Protein AF-A0A429X7E0-F1 (afdb_monomer_lite)

Structure (mmCIF, N/CA/C/O backbone):
data_AF-A0A429X7E0-F1
#
_entry.id   AF-A0A429X7E0-F1
#
loop_
_atom_site.group_PDB
_atom_site.id
_atom_site.type_symbol
_atom_site.label_atom_id
_atom_site.label_alt_id
_atom_site.label_comp_id
_atom_site.label_asym_id
_atom_site.label_entity_id
_atom_site.label_seq_id
_atom_site.pdbx_PDB_ins_code
_atom_site.Cartn_x
_atom_site.Cartn_y
_atom_site.Cartn_z
_atom_site.occupancy
_atom_site.B_iso_or_equiv
_atom_site.auth_seq_id
_atom_site.auth_comp_id
_atom_site.auth_asym_id
_atom_site.auth_atom_id
_atom_site.pdbx_PDB_model_num
ATOM 1 N N . MET A 1 1 ? 4.322 -6.919 18.337 1.00 64.06 1 MET A N 1
ATOM 2 C CA . MET A 1 1 ? 3.674 -6.626 19.635 1.00 64.06 1 MET A CA 1
ATOM 3 C C . MET A 1 1 ? 3.667 -5.131 19.902 1.00 64.06 1 MET A C 1
ATOM 5 O O . MET A 1 1 ? 2.584 -4.578 19.984 1.00 64.06 1 MET A O 1
ATOM 9 N N . GLU A 1 2 ? 4.828 -4.465 19.931 1.00 77.38 2 GLU A N 1
ATOM 10 C CA . GLU A 1 2 ? 4.933 -3.004 20.135 1.00 77.38 2 GLU A CA 1
ATOM 11 C C . GLU A 1 2 ? 4.073 -2.187 19.154 1.00 77.38 2 GLU A C 1
ATOM 13 O O . GLU A 1 2 ? 3.269 -1.373 19.586 1.00 77.38 2 GLU A O 1
ATOM 18 N N . ILE A 1 3 ? 4.094 -2.548 17.865 1.00 82.50 3 ILE A N 1
ATOM 19 C CA . ILE A 1 3 ? 3.239 -1.948 16.820 1.00 82.50 3 ILE A CA 1
ATOM 20 C C . ILE A 1 3 ? 1.747 -1.950 17.196 1.00 82.50 3 ILE A C 1
ATOM 22 O O . ILE A 1 3 ? 1.044 -0.977 16.965 1.00 82.50 3 ILE A O 1
ATOM 26 N N . PHE A 1 4 ? 1.234 -3.043 17.765 1.00 88.38 4 PHE A N 1
ATOM 27 C CA . PHE A 1 4 ? -0.197 -3.159 18.078 1.00 88.38 4 PHE A CA 1
ATOM 28 C C . PHE A 1 4 ? -0.576 -2.388 19.327 1.00 88.38 4 PHE A C 1
ATOM 30 O O . PHE A 1 4 ? -1.687 -1.879 19.416 1.00 88.38 4 PHE A O 1
ATOM 37 N N . ARG A 1 5 ? 0.361 -2.276 20.270 1.00 88.94 5 ARG A N 1
ATOM 38 C CA . ARG A 1 5 ? 0.204 -1.407 21.428 1.00 88.94 5 ARG A CA 1
ATOM 39 C C . ARG A 1 5 ? 0.135 0.050 20.992 1.00 88.94 5 ARG A C 1
ATOM 41 O O . ARG A 1 5 ? -0.751 0.749 21.458 1.00 88.94 5 ARG A O 1
ATOM 48 N N . GLU A 1 6 ? 1.004 0.481 20.077 1.00 91.38 6 GLU A N 1
ATOM 49 C CA . GLU A 1 6 ? 1.009 1.859 19.568 1.00 91.38 6 GLU A CA 1
ATOM 50 C C . GLU A 1 6 ? -0.328 2.265 18.937 1.00 91.38 6 GLU A C 1
ATOM 52 O O . GLU A 1 6 ? -0.752 3.415 19.073 1.00 91.38 6 GLU A O 1
ATOM 57 N N . LEU A 1 7 ? -0.991 1.305 18.284 1.00 94.12 7 LEU A N 1
ATOM 58 C CA . LEU A 1 7 ? -2.277 1.489 17.617 1.00 94.12 7 LEU A CA 1
ATOM 59 C C . LEU A 1 7 ? -3.493 1.264 18.521 1.00 94.12 7 LEU A C 1
ATOM 61 O O . LEU A 1 7 ? -4.616 1.539 18.101 1.00 94.12 7 LEU A O 1
ATOM 65 N N . ALA A 1 8 ? -3.312 0.756 19.737 1.00 94.50 8 ALA A N 1
ATOM 66 C CA . ALA A 1 8 ? -4.414 0.495 20.648 1.00 94.50 8 ALA A CA 1
ATOM 67 C C . ALA A 1 8 ? -4.853 1.779 21.362 1.00 94.50 8 ALA A C 1
ATOM 69 O O . ALA A 1 8 ? -4.030 2.595 21.784 1.00 94.50 8 ALA A O 1
ATOM 70 N N . VAL A 1 9 ? -6.164 1.927 21.551 1.00 95.06 9 VAL A N 1
ATOM 71 C CA . VAL A 1 9 ? -6.742 3.015 22.350 1.00 95.06 9 VAL A CA 1
ATOM 72 C C . VAL A 1 9 ? -7.648 2.475 23.447 1.00 95.06 9 VAL A C 1
ATOM 74 O O . VAL A 1 9 ? -8.298 1.441 23.288 1.00 95.06 9 VAL A O 1
ATOM 77 N N . LYS A 1 10 ? -7.701 3.188 24.568 1.00 94.75 10 LYS A N 1
ATOM 78 C CA . LYS A 1 10 ? -8.585 2.916 25.701 1.00 94.75 10 LYS A CA 1
ATOM 79 C C . LYS A 1 10 ? -9.806 3.820 25.618 1.00 94.75 10 LYS A C 1
ATOM 81 O O . LYS A 1 10 ? -9.665 5.030 25.460 1.00 94.75 10 LYS A O 1
ATOM 86 N N . ILE A 1 11 ? -10.997 3.249 25.773 1.00 94.94 11 ILE A N 1
ATOM 87 C CA . ILE A 1 11 ? -12.268 3.967 25.624 1.00 94.94 11 ILE A CA 1
ATOM 88 C C . ILE A 1 11 ? -13.040 3.970 26.941 1.00 94.94 11 ILE A C 1
ATOM 90 O O . ILE A 1 11 ? -13.254 2.929 27.570 1.00 94.94 11 ILE A O 1
ATOM 94 N N . GLN A 1 12 ? -13.486 5.159 27.337 1.00 94.94 12 GLN A N 1
ATOM 95 C CA . GLN A 1 12 ? -14.431 5.398 28.421 1.00 94.94 12 GLN A CA 1
ATOM 96 C C . GLN A 1 12 ? -15.709 5.981 27.810 1.00 94.94 12 GLN A C 1
ATOM 98 O O . GLN A 1 12 ? -15.747 7.152 27.440 1.00 94.94 12 GLN A O 1
ATOM 103 N N . GLY A 1 13 ? -16.729 5.140 27.654 1.00 94.69 13 GLY A N 1
ATOM 104 C CA . GLY A 1 13 ? -18.018 5.518 27.084 1.00 94.69 13 GLY A CA 1
ATOM 105 C C . GLY A 1 13 ? -18.995 6.078 28.119 1.00 94.69 13 GLY A C 1
ATOM 106 O O . GLY A 1 13 ? -18.660 6.327 29.278 1.00 94.69 13 GLY A O 1
ATOM 107 N N . LEU A 1 14 ? -20.253 6.230 27.706 1.00 94.44 14 LEU A N 1
ATOM 108 C CA . LEU A 1 14 ? -21.325 6.725 28.562 1.00 94.44 14 LEU A CA 1
ATOM 109 C C . LEU A 1 14 ? -21.637 5.756 29.716 1.00 94.44 14 LEU A C 1
ATOM 111 O O . LEU A 1 14 ? -21.745 4.532 29.561 1.00 94.44 14 LEU A O 1
ATOM 115 N N . GLY A 1 15 ? -21.845 6.321 30.906 1.00 89.69 15 GLY A N 1
ATOM 116 C CA . GLY A 1 15 ? -22.194 5.573 32.110 1.00 89.69 15 GLY A CA 1
ATOM 117 C C . GLY A 1 15 ? -21.057 4.668 32.592 1.00 89.69 15 GLY A C 1
ATOM 118 O O . GLY A 1 15 ? -20.080 5.137 33.165 1.00 89.69 15 GLY A O 1
ATOM 119 N N . LYS A 1 16 ? -21.219 3.349 32.430 1.00 87.31 16 LYS A N 1
ATOM 120 C CA . LYS A 1 16 ? -20.211 2.336 32.808 1.00 87.31 16 LYS A CA 1
ATOM 121 C C . LYS A 1 16 ? -19.577 1.643 31.598 1.00 87.31 16 LYS A C 1
ATOM 123 O O . LYS A 1 16 ? -18.843 0.676 31.794 1.00 87.31 16 LYS A O 1
ATOM 128 N N . ALA A 1 17 ? -19.900 2.082 30.380 1.00 90.69 17 ALA A N 1
ATOM 129 C CA . ALA A 1 17 ? -19.336 1.511 29.164 1.00 90.69 17 ALA A CA 1
ATOM 130 C C . ALA A 1 17 ? -17.826 1.791 29.111 1.00 90.69 17 ALA A C 1
ATOM 132 O O . ALA A 1 17 ? -17.380 2.915 29.338 1.00 90.69 17 ALA A O 1
ATOM 133 N N . LYS A 1 18 ? -17.039 0.743 28.876 1.00 91.44 18 LYS A N 1
ATOM 134 C CA . LYS A 1 18 ? -15.580 0.797 28.760 1.00 91.44 18 LYS A CA 1
ATOM 135 C C . LYS A 1 18 ? -15.132 -0.264 27.770 1.00 91.44 18 LYS A C 1
ATOM 137 O O . LYS A 1 18 ? -15.770 -1.312 27.658 1.00 91.44 18 LYS A O 1
ATOM 142 N N . GLY A 1 19 ? -14.015 -0.018 27.108 1.00 92.69 19 GLY A N 1
ATOM 143 C CA . GLY A 1 19 ? -13.409 -1.000 26.225 1.00 92.69 19 GLY A CA 1
ATOM 144 C C . GLY A 1 19 ? -12.134 -0.490 25.586 1.00 92.69 19 GLY A C 1
ATOM 145 O O . GLY A 1 19 ? -11.483 0.427 26.090 1.00 92.69 19 GLY A O 1
ATOM 146 N N . SER A 1 20 ? -11.813 -1.102 24.462 1.00 94.81 20 SER A N 1
ATOM 147 C CA . SER A 1 20 ? -10.651 -0.814 23.642 1.00 94.81 20 SER A CA 1
ATOM 148 C C . SER A 1 20 ? -11.078 -0.326 22.260 1.00 94.81 20 SER A C 1
ATOM 150 O O . SER A 1 20 ? -12.244 -0.387 21.874 1.00 94.81 20 SER A O 1
ATOM 152 N N . GLY A 1 21 ? -10.116 0.166 21.503 1.00 96.44 21 GLY A N 1
ATOM 153 C CA . GLY A 1 21 ? -10.244 0.474 20.089 1.00 96.44 21 GLY A CA 1
ATOM 154 C C . GLY A 1 21 ? -8.911 0.252 19.391 1.00 96.44 21 GLY A C 1
ATOM 155 O O . GLY A 1 21 ? -7.892 0.006 20.046 1.00 96.44 21 GLY A O 1
ATOM 156 N N . CYS A 1 22 ? -8.895 0.412 18.075 1.00 96.88 22 CYS A N 1
ATOM 157 C CA . CYS A 1 22 ? -7.663 0.664 17.340 1.00 96.88 22 CYS A CA 1
ATOM 158 C C . CYS A 1 22 ? -7.747 1.969 16.556 1.00 96.88 22 CYS A C 1
ATOM 160 O O . CYS A 1 22 ? -8.790 2.299 15.992 1.00 96.88 22 CYS A O 1
ATOM 162 N N . ILE A 1 23 ? -6.643 2.708 16.529 1.00 95.50 23 ILE A N 1
ATOM 163 C CA . ILE A 1 23 ? -6.493 3.889 15.690 1.00 95.50 23 ILE A CA 1
ATOM 164 C C . ILE A 1 23 ? -6.004 3.482 14.298 1.00 95.50 23 ILE A C 1
ATOM 166 O O . ILE A 1 23 ? -5.191 2.567 14.148 1.00 95.50 23 ILE A O 1
ATOM 170 N N . TYR A 1 24 ? -6.518 4.163 13.283 1.00 93.81 24 TYR A N 1
ATOM 171 C CA . TYR A 1 24 ? -6.180 3.965 11.886 1.00 93.81 24 TYR A CA 1
ATOM 172 C C . TYR A 1 24 ? -5.952 5.318 11.211 1.00 93.81 24 TYR A C 1
ATOM 174 O O . TYR A 1 24 ? -6.780 6.229 11.313 1.00 93.81 24 TYR A O 1
ATOM 182 N N . GLU A 1 25 ? -4.825 5.440 10.520 1.00 89.12 25 GLU A N 1
ATOM 183 C CA . GLU A 1 25 ? -4.435 6.640 9.788 1.00 89.12 25 GLU A CA 1
ATOM 184 C C . GLU A 1 25 ? -4.833 6.486 8.313 1.00 89.12 25 GLU A C 1
ATOM 186 O O . GLU A 1 25 ? -4.303 5.640 7.597 1.00 89.12 25 GLU A O 1
ATOM 191 N N . PHE A 1 26 ? -5.842 7.256 7.895 1.00 81.06 26 PHE A N 1
ATOM 192 C CA . PHE A 1 26 ? -6.454 7.177 6.559 1.00 81.06 26 PHE A CA 1
ATOM 193 C C . PHE A 1 26 ? -6.262 8.458 5.727 1.00 81.06 26 PHE A C 1
ATOM 195 O O . PHE A 1 26 ? -6.388 8.431 4.506 1.00 81.06 26 PHE A O 1
ATOM 202 N N . ASP A 1 27 ? -5.975 9.588 6.381 1.00 69.44 27 ASP A N 1
ATOM 203 C CA . ASP A 1 27 ? -5.716 10.889 5.762 1.00 69.44 27 ASP A CA 1
ATOM 204 C C . ASP A 1 27 ? -4.748 11.691 6.654 1.00 69.44 27 ASP A C 1
ATOM 206 O O . ASP A 1 27 ? -4.709 11.514 7.871 1.00 69.44 27 ASP A O 1
ATOM 210 N N . ASN A 1 28 ? -3.970 12.589 6.051 1.00 63.09 28 ASN A N 1
ATOM 211 C CA . ASN A 1 28 ? -3.129 13.565 6.752 1.00 63.09 28 ASN A CA 1
ATOM 212 C C . ASN A 1 28 ? -3.681 14.995 6.626 1.00 63.09 28 ASN A C 1
ATOM 214 O O . ASN A 1 28 ? -3.081 15.955 7.112 1.00 63.09 28 ASN A O 1
ATOM 218 N N . LYS A 1 29 ? -4.845 15.185 5.994 1.00 56.88 29 LYS A N 1
ATOM 219 C CA . LYS A 1 29 ? -5.543 16.468 6.070 1.00 56.88 29 LYS A CA 1
ATOM 220 C C . LYS A 1 29 ? -6.015 16.696 7.505 1.00 56.88 29 LYS A C 1
ATOM 222 O O . LYS A 1 29 ? -6.867 15.995 8.042 1.00 56.88 29 LYS A O 1
ATOM 227 N N . GLU A 1 30 ? -5.413 17.705 8.128 1.00 67.25 30 GLU A N 1
ATOM 228 C CA . GLU A 1 30 ? -5.815 18.266 9.425 1.00 67.25 30 GLU A CA 1
ATOM 229 C C . GLU A 1 30 ? -5.661 17.327 10.639 1.00 67.25 30 GLU A C 1
ATOM 231 O O . GLU A 1 30 ? -6.212 17.596 11.706 1.00 67.25 30 GLU A O 1
ATOM 236 N N . GLY A 1 31 ? -4.867 16.255 10.519 1.00 81.12 31 GLY A N 1
ATOM 237 C CA . GLY A 1 31 ? -4.581 15.342 11.634 1.00 81.12 31 GLY A CA 1
ATOM 238 C C . GLY A 1 31 ? -5.770 14.474 12.062 1.00 81.12 31 GLY A C 1
ATOM 239 O O . GLY A 1 31 ? -5.774 13.958 13.186 1.00 81.12 31 GLY A O 1
ATOM 240 N N . THR A 1 32 ? -6.771 14.317 11.194 1.00 90.44 32 THR A N 1
ATOM 241 C CA . THR A 1 32 ? -7.942 13.470 11.447 1.00 90.44 32 THR A CA 1
ATOM 242 C C . THR A 1 32 ? -7.586 11.992 11.297 1.00 90.44 32 THR A C 1
ATOM 244 O O . THR A 1 32 ? -6.912 11.601 10.350 1.00 90.44 32 THR A O 1
ATOM 247 N N . LYS A 1 33 ? -8.027 11.162 12.244 1.00 93.00 33 LYS A N 1
ATOM 248 C CA . LYS A 1 33 ? -7.790 9.710 12.282 1.00 93.00 33 LYS A CA 1
ATOM 249 C C . LYS A 1 33 ? -9.071 8.980 12.647 1.00 93.00 33 LYS A C 1
ATOM 251 O O . LYS A 1 33 ? -9.955 9.568 13.270 1.00 93.00 33 LYS A O 1
ATOM 256 N N . TYR A 1 34 ? -9.171 7.704 12.282 1.00 95.94 34 TYR A N 1
ATOM 257 C CA . TYR A 1 34 ? -10.280 6.864 12.722 1.00 95.94 34 TYR A CA 1
ATOM 258 C C . TYR A 1 34 ? -9.884 6.100 13.973 1.00 95.94 34 TYR A C 1
ATOM 260 O O . TYR A 1 34 ? -8.794 5.545 14.048 1.00 95.94 34 TYR A O 1
ATOM 268 N N . VAL A 1 35 ? -10.794 6.020 14.934 1.00 97.56 35 VAL A N 1
ATOM 269 C CA . VAL A 1 35 ? -10.787 4.998 15.974 1.00 97.56 35 VAL A CA 1
ATOM 270 C C . VAL A 1 35 ? -11.908 4.016 15.665 1.00 97.56 35 VAL A C 1
ATOM 272 O O . VAL A 1 35 ? -13.080 4.390 15.610 1.00 97.56 35 VAL A O 1
ATOM 275 N N . LEU A 1 36 ? -11.539 2.757 15.459 1.00 98.19 36 LEU A N 1
ATOM 276 C CA . LEU A 1 36 ? -12.467 1.650 15.272 1.00 98.19 36 LEU A CA 1
ATOM 277 C C . LEU A 1 36 ? -12.685 0.968 16.620 1.00 98.19 36 LEU A C 1
ATOM 279 O O . LEU A 1 36 ? -11.727 0.667 17.333 1.00 98.19 36 LEU A O 1
ATOM 283 N N . THR A 1 37 ? -13.941 0.734 16.987 1.00 97.75 37 THR A N 1
ATOM 284 C CA . THR A 1 37 ? -14.292 0.078 18.253 1.00 97.75 37 THR A CA 1
ATOM 285 C C . THR A 1 37 ? -15.630 -0.647 18.156 1.00 97.75 37 THR A C 1
ATOM 287 O O . THR A 1 37 ? -16.345 -0.520 17.162 1.00 97.75 37 THR A O 1
ATOM 290 N N . ALA A 1 38 ? -15.983 -1.414 19.186 1.00 95.88 38 ALA A N 1
ATOM 291 C CA . ALA A 1 38 ? -17.312 -1.980 19.322 1.00 95.88 38 ALA A CA 1
ATOM 292 C C . ALA A 1 38 ? -18.301 -0.906 19.805 1.00 95.88 38 ALA A C 1
ATOM 294 O O . ALA A 1 38 ? -17.967 -0.060 20.639 1.00 95.88 38 ALA A O 1
ATOM 295 N N . GLN A 1 39 ? -19.541 -0.942 19.321 1.00 95.50 39 GLN A N 1
A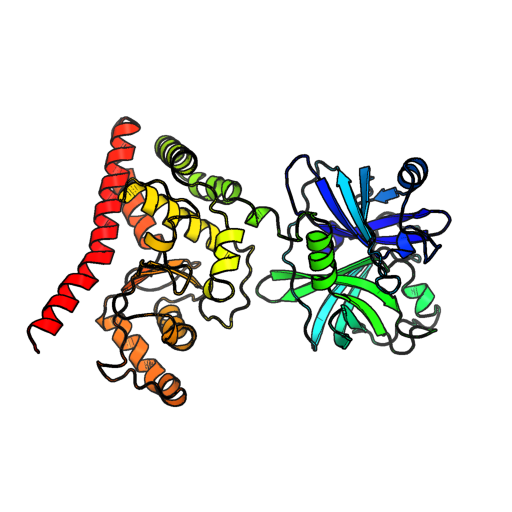TOM 296 C CA . GLN A 1 39 ? -20.546 0.067 19.670 1.00 95.50 39 GLN A CA 1
ATOM 297 C C . GLN A 1 39 ? -20.826 0.072 21.182 1.00 95.50 39 GLN A C 1
ATOM 299 O O . GLN A 1 39 ? -20.934 1.135 21.803 1.00 95.50 39 GLN A O 1
ATOM 304 N N . HIS A 1 40 ? -20.888 -1.112 21.797 1.00 93.25 40 HIS A N 1
ATOM 305 C CA . HIS A 1 40 ? -21.136 -1.236 23.235 1.00 93.25 40 HIS A CA 1
ATOM 306 C C . HIS A 1 40 ? -20.000 -0.689 24.124 1.00 93.25 40 HIS A C 1
ATOM 308 O O . HIS A 1 40 ? -20.188 -0.527 25.331 1.00 93.25 40 HIS A O 1
ATOM 314 N N . CYS A 1 41 ? -18.829 -0.364 23.561 1.00 94.69 41 CYS A N 1
ATOM 315 C CA . CYS A 1 41 ? -17.774 0.347 24.288 1.00 94.69 41 CYS A CA 1
ATOM 316 C C . CYS A 1 41 ? -18.120 1.827 24.516 1.00 94.69 41 CYS A C 1
ATOM 318 O O . CYS A 1 41 ? -17.600 2.436 25.451 1.00 94.69 41 CYS A O 1
ATOM 320 N N . LEU A 1 42 ? -19.022 2.392 23.705 1.00 95.88 42 LEU A N 1
ATOM 321 C CA . LEU A 1 42 ? -19.463 3.787 23.788 1.00 95.88 42 LEU A CA 1
ATOM 322 C C . LEU A 1 42 ? -20.729 3.960 24.624 1.00 95.88 42 LEU A C 1
ATOM 324 O O . LEU A 1 42 ? -20.928 5.001 25.246 1.00 95.88 42 LEU A O 1
ATOM 328 N N . THR A 1 43 ? -21.604 2.957 24.639 1.00 93.75 43 THR A N 1
ATOM 329 C CA . THR A 1 43 ? -22.884 3.011 25.349 1.00 93.75 43 THR A CA 1
ATOM 330 C C . THR A 1 43 ? -23.397 1.614 25.676 1.00 93.75 43 THR A C 1
ATOM 332 O O . THR A 1 43 ? -23.256 0.690 24.886 1.00 93.75 43 THR A O 1
ATOM 335 N N . ASN A 1 44 ? -24.058 1.463 26.824 1.00 89.38 44 ASN A N 1
ATOM 336 C CA . ASN A 1 44 ? -24.753 0.219 27.170 1.00 89.38 44 ASN A CA 1
ATOM 337 C C . ASN A 1 44 ? -26.143 0.109 26.517 1.00 89.38 44 ASN A C 1
ATOM 339 O O . ASN A 1 44 ? -26.826 -0.889 26.732 1.00 89.38 44 ASN A O 1
ATOM 343 N N . GLU A 1 45 ? -26.587 1.127 25.772 1.00 90.69 45 GLU A N 1
ATOM 344 C CA . GLU A 1 45 ? -27.872 1.146 25.067 1.00 90.69 45 GLU A CA 1
ATOM 345 C C . GLU A 1 45 ? -27.720 0.551 23.657 1.00 90.69 45 GLU A C 1
ATOM 347 O O . GLU A 1 45 ? -27.228 1.237 22.756 1.00 90.69 45 GLU A O 1
ATOM 352 N N . PRO A 1 46 ? -28.174 -0.695 23.406 1.00 85.06 46 PRO A N 1
ATOM 353 C CA . PRO A 1 46 ? -27.875 -1.390 22.153 1.00 85.06 46 PRO A CA 1
ATOM 354 C C . PRO A 1 46 ? -28.493 -0.727 20.924 1.00 85.06 46 PRO A C 1
ATOM 356 O O . PRO A 1 46 ? -28.004 -0.936 19.823 1.00 85.06 46 PRO A O 1
ATOM 359 N N . THR A 1 47 ? -29.545 0.077 21.095 1.00 88.50 47 THR A N 1
ATOM 360 C CA . THR A 1 47 ? -30.279 0.770 20.023 1.00 88.50 47 THR A CA 1
ATOM 361 C C . THR A 1 47 ? -29.817 2.210 19.796 1.00 88.50 47 THR A C 1
ATOM 363 O O . THR A 1 47 ? -30.279 2.857 18.857 1.00 88.50 47 THR A O 1
ATOM 366 N N . LYS A 1 48 ? -28.911 2.741 20.627 1.00 91.50 48 LYS A N 1
ATOM 367 C CA . LYS A 1 48 ? -28.409 4.107 20.462 1.00 91.50 48 LYS A CA 1
ATOM 368 C C . LYS A 1 48 ? -27.477 4.167 19.253 1.00 91.50 48 LYS A C 1
ATOM 370 O O . LYS A 1 48 ? -26.517 3.408 19.164 1.00 91.50 48 LYS A O 1
ATOM 375 N N . ARG A 1 49 ? -27.790 5.049 18.303 1.00 89.62 49 ARG A N 1
ATOM 376 C CA . ARG A 1 49 ? -27.018 5.245 17.059 1.00 89.62 49 ARG A CA 1
ATOM 377 C C . ARG A 1 49 ? -26.484 6.657 16.879 1.00 89.62 49 ARG A C 1
ATOM 379 O O . ARG A 1 49 ? -25.500 6.845 16.182 1.00 89.62 49 ARG A O 1
ATOM 386 N N . ASN A 1 50 ? -27.112 7.624 17.541 1.00 93.06 50 ASN A N 1
ATOM 387 C CA . ASN A 1 50 ? -26.731 9.026 17.489 1.00 93.06 50 ASN A CA 1
ATOM 388 C C . ASN A 1 50 ? -26.296 9.485 18.881 1.00 93.06 50 ASN A C 1
ATOM 390 O O . ASN A 1 50 ? -26.931 9.122 19.881 1.00 93.06 50 ASN A O 1
ATOM 394 N N . PHE A 1 51 ? -25.249 10.304 18.918 1.00 94.69 51 PHE A N 1
ATOM 395 C CA . PHE A 1 51 ? -24.753 10.955 20.124 1.00 94.69 51 PHE A CA 1
ATOM 396 C C . PHE A 1 51 ? -24.928 12.464 19.996 1.00 94.69 51 PHE A C 1
ATOM 398 O O . PHE A 1 51 ? -24.627 13.038 18.949 1.00 94.69 51 PHE A O 1
ATOM 405 N N . THR A 1 52 ? -25.436 13.107 21.045 1.00 95.38 52 THR A N 1
ATOM 406 C CA . THR A 1 52 ? -25.446 14.571 21.115 1.00 95.38 52 THR A CA 1
ATOM 407 C C . THR A 1 52 ? -24.035 15.091 21.371 1.00 95.38 52 THR A C 1
ATOM 409 O O . THR A 1 52 ? -23.137 14.337 21.753 1.00 95.38 52 THR A O 1
ATOM 412 N N . ARG A 1 53 ? -23.824 16.398 21.187 1.00 94.44 53 ARG A N 1
ATOM 413 C CA . ARG A 1 53 ? -22.515 16.996 21.462 1.00 94.44 53 ARG A CA 1
ATOM 414 C C . ARG A 1 53 ? -22.125 16.840 22.931 1.00 94.44 53 ARG A C 1
ATOM 416 O O . ARG A 1 53 ? -20.988 16.490 23.214 1.00 94.44 53 ARG A O 1
ATOM 423 N N . GLU A 1 54 ? -23.080 17.012 23.842 1.00 94.31 54 GLU A N 1
ATOM 424 C CA . GLU A 1 54 ? -22.855 16.834 25.276 1.00 94.31 54 GLU A CA 1
ATOM 425 C C . GLU A 1 54 ? -22.432 15.399 25.601 1.00 94.31 54 GLU A C 1
ATOM 427 O O . GLU A 1 54 ? -21.542 15.192 26.416 1.00 94.31 54 GLU A O 1
ATOM 432 N N . GLU A 1 55 ? -23.041 14.402 24.954 1.00 96.25 55 GLU A N 1
ATOM 433 C CA . GLU A 1 55 ? -22.663 12.999 25.130 1.00 96.25 55 GLU A CA 1
ATOM 434 C C . GLU A 1 55 ? -21.263 12.707 24.588 1.00 96.25 55 GLU A C 1
ATOM 436 O O . GLU A 1 55 ? -20.504 11.994 25.240 1.00 96.25 55 GLU A O 1
ATOM 441 N N . ILE A 1 56 ? -20.906 13.271 23.431 1.00 95.81 56 ILE A N 1
ATOM 442 C CA . ILE A 1 56 ? -19.555 13.152 22.867 1.00 95.81 56 ILE A CA 1
ATOM 443 C C . ILE A 1 56 ? -18.517 13.723 23.838 1.00 95.81 56 ILE A C 1
ATOM 445 O O . ILE A 1 56 ? -17.502 13.077 24.069 1.00 95.81 56 ILE A O 1
ATOM 449 N N . ASP A 1 57 ? -18.790 14.871 24.463 1.00 93.25 57 ASP A N 1
ATOM 450 C CA . ASP A 1 57 ? -17.873 15.501 25.422 1.00 93.25 57 ASP A CA 1
ATOM 451 C C . ASP A 1 57 ? -17.687 14.674 26.722 1.00 93.25 57 ASP A C 1
ATOM 453 O O . ASP A 1 57 ? -16.721 14.881 27.460 1.00 93.25 57 ASP A O 1
ATOM 457 N N . PHE A 1 58 ? -18.584 13.719 27.018 1.00 95.31 58 PHE A N 1
ATOM 458 C CA . PHE A 1 58 ? -18.412 12.754 28.116 1.00 95.31 58 PHE A CA 1
ATOM 459 C C . PHE A 1 58 ? -17.589 11.523 27.729 1.00 95.31 58 PHE A C 1
ATOM 461 O O . PHE A 1 58 ? -17.041 10.864 28.618 1.00 95.31 58 PHE A O 1
ATOM 468 N N . ILE A 1 59 ? -17.530 11.180 26.442 1.00 97.25 59 ILE A N 1
ATOM 469 C CA . ILE A 1 59 ? -16.766 10.032 25.959 1.00 97.25 59 ILE A CA 1
ATOM 470 C C . ILE A 1 59 ? -15.294 10.427 25.903 1.00 97.25 59 ILE A C 1
ATOM 472 O O . ILE A 1 59 ? -14.934 11.453 25.335 1.00 97.25 59 ILE A O 1
ATOM 476 N N . LYS A 1 60 ? -14.429 9.580 26.465 1.00 96.75 60 LYS A N 1
ATOM 477 C CA . LYS A 1 60 ? -12.982 9.802 26.456 1.00 96.75 60 LYS A CA 1
ATOM 478 C C . LYS A 1 60 ? -12.256 8.664 25.775 1.00 96.75 60 LYS A C 1
ATOM 480 O O . LYS A 1 60 ? -12.503 7.494 26.076 1.00 96.75 60 LYS A O 1
ATOM 485 N N . ILE A 1 61 ? -11.331 9.015 24.892 1.00 96.56 61 ILE A N 1
ATOM 486 C CA . ILE A 1 61 ? -10.467 8.069 24.193 1.00 96.56 61 ILE A CA 1
ATOM 487 C C . ILE A 1 61 ? -9.028 8.446 24.503 1.00 96.56 61 ILE A C 1
ATOM 489 O O . ILE A 1 61 ? -8.648 9.599 24.331 1.00 96.56 61 ILE A O 1
ATOM 493 N N . PHE A 1 62 ? -8.241 7.476 24.952 1.00 94.00 62 PHE A N 1
ATOM 494 C CA . PHE A 1 62 ? -6.835 7.664 25.282 1.00 94.00 62 PHE A CA 1
ATOM 495 C C . PHE A 1 62 ? -5.975 6.766 24.407 1.00 94.00 62 PHE A C 1
ATOM 497 O O . PHE A 1 62 ? -6.293 5.586 24.247 1.00 94.00 62 PHE A O 1
ATOM 504 N N . ASP A 1 63 ? -4.889 7.297 23.858 1.00 92.38 63 ASP A N 1
ATOM 505 C CA . ASP A 1 63 ? -3.885 6.458 23.210 1.00 92.38 63 ASP A CA 1
ATOM 506 C C . ASP A 1 63 ? -3.058 5.661 24.237 1.00 92.38 63 ASP A C 1
ATOM 508 O O . ASP A 1 63 ? -3.235 5.779 25.452 1.00 92.38 63 ASP A O 1
ATOM 512 N N . HIS A 1 64 ? -2.147 4.820 23.751 1.00 87.31 64 HIS A N 1
ATOM 513 C CA . HIS A 1 64 ? -1.298 3.978 24.596 1.00 87.31 64 HIS A CA 1
ATOM 514 C C . HIS A 1 64 ? -0.321 4.749 25.507 1.00 87.31 64 HIS A C 1
ATOM 516 O O . HIS A 1 64 ? 0.241 4.159 26.429 1.00 87.31 64 HIS A O 1
ATOM 522 N N . GLU A 1 65 ? -0.113 6.042 25.252 1.00 88.75 65 GLU A N 1
ATOM 523 C CA . GLU A 1 65 ? 0.669 6.968 26.080 1.00 88.75 65 GLU A CA 1
ATOM 524 C C . GLU A 1 65 ? -0.223 7.758 27.055 1.00 88.75 65 GLU A C 1
ATOM 526 O O . GLU A 1 65 ? 0.261 8.642 27.760 1.00 88.75 65 GLU A O 1
ATOM 531 N N . ASN A 1 66 ? -1.517 7.425 27.131 1.00 88.81 66 ASN A N 1
ATOM 532 C CA . ASN A 1 66 ? -2.548 8.126 27.895 1.00 88.81 66 ASN A CA 1
ATOM 533 C C . ASN A 1 66 ? -2.828 9.566 27.428 1.00 88.81 66 ASN A C 1
ATOM 535 O O . ASN A 1 66 ? -3.363 10.370 28.196 1.00 88.81 66 ASN A O 1
ATOM 539 N N . ASN A 1 67 ? -2.533 9.900 26.170 1.00 91.88 67 ASN A N 1
ATOM 540 C CA . ASN A 1 67 ? -2.958 11.168 25.585 1.00 91.88 67 ASN A CA 1
ATOM 541 C C . ASN A 1 67 ? -4.446 11.094 25.219 1.00 91.88 67 ASN A C 1
ATOM 543 O O . ASN A 1 67 ? -4.863 10.187 24.497 1.00 91.88 67 ASN A O 1
ATOM 547 N N . GLU A 1 68 ? -5.246 12.050 25.698 1.00 94.62 68 GLU A N 1
ATOM 548 C CA . GLU A 1 68 ? -6.669 12.152 25.351 1.00 94.62 68 GLU A CA 1
ATOM 549 C C . GLU A 1 68 ? -6.829 12.641 23.901 1.00 94.62 68 GLU A C 1
ATOM 551 O O . GLU A 1 68 ? -6.225 13.637 23.495 1.00 94.62 68 GLU A O 1
ATOM 556 N N . LEU A 1 69 ? -7.630 11.925 23.113 1.00 95.25 69 LEU A N 1
ATOM 557 C CA . LEU A 1 69 ? -7.915 12.232 21.714 1.00 95.25 69 LEU A CA 1
ATOM 558 C C . LEU A 1 69 ? -9.222 13.021 21.606 1.00 95.25 69 LEU A C 1
ATOM 560 O O . LEU A 1 69 ? -10.244 12.636 22.174 1.00 95.25 69 LEU A O 1
ATOM 564 N N . ASN A 1 70 ? -9.205 14.104 20.830 1.00 94.75 70 ASN A N 1
ATOM 565 C CA . ASN A 1 70 ? -10.384 14.945 20.635 1.00 94.75 70 ASN A CA 1
ATOM 566 C C . ASN A 1 70 ? -11.348 14.299 19.639 1.00 94.75 70 ASN A C 1
ATOM 568 O O . ASN A 1 70 ? -10.972 14.093 18.487 1.00 94.75 70 ASN A O 1
ATOM 572 N N . ILE A 1 71 ? -12.586 14.036 20.060 1.00 96.81 71 ILE A N 1
ATOM 573 C CA . ILE A 1 71 ? -13.622 13.425 19.219 1.00 96.81 71 ILE A CA 1
ATOM 574 C C . ILE A 1 71 ? -14.331 14.493 18.375 1.00 96.81 71 ILE A C 1
ATOM 576 O O . ILE A 1 71 ? -14.897 15.460 18.902 1.00 96.81 71 ILE A O 1
ATOM 580 N N . ASP A 1 72 ? -14.319 14.293 17.059 1.00 93.88 72 ASP A N 1
ATOM 581 C CA . ASP A 1 72 ? -15.020 15.128 16.083 1.00 93.88 72 ASP A CA 1
ATOM 582 C C . ASP A 1 72 ? -16.422 14.571 15.807 1.00 93.88 72 ASP A C 1
ATOM 584 O O . ASP A 1 72 ? -17.419 15.271 16.000 1.00 93.88 72 ASP A O 1
ATOM 588 N N . SER A 1 73 ? -16.508 13.287 15.442 1.00 94.94 73 SER A N 1
ATOM 589 C CA . SER A 1 73 ? -17.763 12.612 15.098 1.00 94.94 73 SER A CA 1
ATOM 590 C C . SER A 1 73 ? -17.755 11.127 15.490 1.00 94.94 73 SER A C 1
ATOM 592 O O . SER A 1 73 ? -16.699 10.518 15.667 1.00 94.94 73 SER A O 1
ATOM 594 N N . ILE A 1 74 ? -18.946 10.537 15.641 1.00 97.44 74 ILE A N 1
ATOM 595 C CA . ILE A 1 74 ? -19.144 9.101 15.885 1.00 97.44 74 ILE A CA 1
ATOM 596 C C . ILE A 1 74 ? -20.155 8.581 14.864 1.00 97.44 74 ILE A C 1
ATOM 598 O O . ILE A 1 74 ? -21.294 9.043 14.828 1.00 97.44 74 ILE A O 1
ATOM 602 N N . ASN A 1 75 ? -19.751 7.581 14.086 1.00 96.69 75 ASN A N 1
ATOM 603 C CA . ASN A 1 75 ? -20.552 6.952 13.044 1.00 96.69 75 ASN A CA 1
ATOM 604 C C . ASN A 1 75 ? -20.822 5.488 13.418 1.00 96.69 75 ASN A C 1
ATOM 606 O O . ASN A 1 75 ? -19.888 4.710 13.620 1.00 96.69 75 ASN A O 1
ATOM 610 N N . ILE A 1 76 ? -22.099 5.106 13.513 1.00 95.75 76 ILE A N 1
ATOM 611 C CA . ILE A 1 76 ? -22.532 3.734 13.823 1.00 95.75 76 ILE A CA 1
ATOM 612 C C . ILE A 1 76 ? -23.413 3.212 12.678 1.00 95.75 76 ILE A C 1
ATOM 614 O O . ILE A 1 76 ? -24.285 3.952 12.212 1.00 95.75 76 ILE A O 1
ATOM 618 N N . PRO A 1 77 ? -23.256 1.946 12.249 1.00 93.06 77 PRO A N 1
ATOM 619 C CA . PRO A 1 77 ? -24.169 1.309 11.307 1.00 93.06 77 PRO A CA 1
ATOM 620 C C . PRO A 1 77 ? -25.631 1.377 11.748 1.00 93.06 77 PRO A C 1
ATOM 622 O O . PRO A 1 77 ? -25.971 1.169 12.913 1.00 93.06 77 PRO A O 1
ATOM 625 N N . ALA A 1 78 ? -26.524 1.595 10.783 1.00 88.44 78 ALA A N 1
ATOM 626 C CA . ALA A 1 78 ? -27.962 1.514 11.027 1.00 88.44 78 ALA A CA 1
ATOM 627 C C . ALA A 1 78 ? -28.414 0.084 11.381 1.00 88.44 78 ALA A C 1
ATOM 629 O O . ALA A 1 78 ? -29.420 -0.083 12.069 1.00 88.44 78 ALA A O 1
ATOM 630 N N . ASP A 1 79 ? -27.672 -0.929 10.926 1.00 84.62 79 ASP A N 1
ATOM 631 C CA . ASP A 1 79 ? -27.933 -2.331 11.236 1.00 84.62 79 ASP A CA 1
ATOM 632 C C . ASP A 1 79 ? -27.701 -2.616 12.731 1.00 84.62 79 ASP A C 1
ATOM 634 O O . ASP A 1 79 ? -26.638 -2.347 13.293 1.00 84.62 79 ASP A O 1
ATOM 638 N N . CYS A 1 80 ? -28.729 -3.158 13.381 1.00 76.69 80 CYS A N 1
ATOM 639 C CA . CYS A 1 80 ? -28.729 -3.534 14.789 1.00 76.69 80 CYS A CA 1
ATOM 640 C C . CYS A 1 80 ? -27.698 -4.617 15.117 1.00 76.69 80 CYS A C 1
ATOM 642 O O . CYS A 1 80 ? -27.208 -4.667 16.245 1.00 76.69 80 CYS A O 1
ATOM 644 N N . ASP A 1 81 ? -27.411 -5.486 14.148 1.00 84.25 81 ASP A N 1
ATOM 645 C CA . ASP A 1 81 ? -26.601 -6.679 14.361 1.00 84.25 81 ASP A CA 1
ATOM 646 C C . ASP A 1 81 ? -25.097 -6.360 14.284 1.00 84.25 81 ASP A C 1
ATOM 648 O O . ASP A 1 81 ? -24.261 -7.066 14.865 1.00 84.25 81 ASP A O 1
ATOM 652 N N . LEU A 1 82 ? -24.732 -5.251 13.635 1.00 90.25 82 LEU A N 1
ATOM 653 C CA . LEU A 1 82 ? -23.353 -4.794 13.485 1.00 90.25 82 LEU A CA 1
ATOM 654 C C . LEU A 1 82 ? -22.906 -3.942 14.684 1.00 90.25 82 LEU A C 1
ATOM 656 O O . LEU A 1 82 ? -23.086 -2.729 14.725 1.00 90.25 82 LEU A O 1
ATOM 660 N N . ASP A 1 83 ? -22.264 -4.593 15.651 1.00 93.00 83 ASP A N 1
ATOM 661 C CA . ASP A 1 83 ? -21.739 -3.980 16.879 1.00 93.00 83 ASP A CA 1
ATOM 662 C C . ASP A 1 83 ? -20.365 -3.316 16.668 1.00 93.00 83 ASP A C 1
ATOM 664 O O . ASP A 1 83 ? -19.360 -3.729 17.246 1.00 93.00 83 ASP A O 1
ATOM 668 N N . PHE A 1 84 ? -20.300 -2.285 15.824 1.00 96.00 84 PHE A N 1
ATOM 669 C CA . PHE A 1 84 ? -19.106 -1.445 15.689 1.00 96.00 84 PHE A CA 1
ATOM 670 C C . PHE A 1 84 ? -19.428 0.042 15.592 1.00 96.00 84 PHE A C 1
ATOM 672 O O . PHE A 1 84 ? -20.545 0.439 15.276 1.00 96.00 84 PHE A O 1
ATOM 679 N N . ALA A 1 85 ? -18.419 0.865 15.852 1.00 97.44 85 ALA A N 1
ATOM 680 C CA . ALA A 1 85 ? -18.440 2.300 15.640 1.00 97.44 85 ALA A CA 1
ATOM 681 C C . ALA A 1 85 ? -17.124 2.755 14.998 1.00 97.44 85 ALA A C 1
ATOM 683 O O . ALA A 1 85 ? -16.054 2.212 15.289 1.00 97.44 85 ALA A O 1
ATOM 684 N N . VAL A 1 86 ? -17.223 3.772 14.146 1.00 97.75 86 VAL A N 1
ATOM 685 C CA . VAL A 1 86 ? -16.090 4.513 13.589 1.00 97.75 86 VAL A CA 1
ATOM 686 C C . VAL A 1 86 ? -16.126 5.917 14.172 1.00 97.75 86 VAL A C 1
ATOM 688 O O . VAL A 1 86 ? -17.122 6.625 14.031 1.00 97.75 86 VAL A O 1
ATOM 691 N N . ILE A 1 87 ? -15.046 6.325 14.822 1.00 97.62 87 ILE A N 1
ATOM 692 C CA . ILE A 1 87 ? -14.948 7.614 15.503 1.00 97.62 87 ILE A CA 1
ATOM 693 C C . ILE A 1 87 ? -13.888 8.450 14.800 1.00 97.62 87 ILE A C 1
ATOM 695 O O . ILE A 1 87 ? -12.749 8.008 14.673 1.00 97.62 87 ILE A O 1
ATOM 699 N N . GLU A 1 88 ? -14.241 9.653 14.364 1.00 95.69 88 GLU A N 1
ATOM 700 C CA . GLU A 1 88 ? -13.266 10.620 13.861 1.00 95.69 88 GLU A CA 1
ATOM 701 C C . GLU A 1 88 ? -12.637 11.351 15.039 1.00 95.69 88 GLU A C 1
ATOM 703 O O . GLU A 1 88 ? -13.337 11.951 15.858 1.00 95.69 88 GLU A O 1
ATOM 708 N N . VAL A 1 89 ? -11.310 11.295 15.130 1.00 95.12 89 VAL A N 1
ATOM 709 C CA . VAL A 1 89 ? -10.538 11.968 16.175 1.00 95.12 89 VAL A CA 1
ATOM 710 C C . VAL A 1 89 ? -9.483 12.889 15.577 1.00 95.12 89 VAL A C 1
ATOM 712 O O . VAL A 1 89 ? -8.926 12.599 14.521 1.00 95.12 89 VAL A O 1
ATOM 715 N N . LYS A 1 90 ? -9.169 13.986 16.269 1.00 92.44 90 LYS A N 1
ATOM 716 C CA . LYS A 1 90 ? -8.145 14.961 15.860 1.00 92.44 90 LYS A CA 1
ATOM 717 C C . LYS A 1 90 ? -6.905 14.854 16.736 1.00 92.44 90 LYS A C 1
ATOM 719 O O . LYS A 1 90 ? -6.982 15.025 17.954 1.00 92.44 90 LYS A O 1
ATOM 724 N N . THR A 1 91 ? -5.754 14.608 16.112 1.00 90.25 91 THR A N 1
ATOM 725 C CA . THR A 1 91 ? -4.450 14.556 16.788 1.00 90.25 91 THR A CA 1
ATOM 726 C C . THR A 1 91 ? -3.300 14.839 15.822 1.00 90.25 91 THR A C 1
ATOM 728 O O . THR A 1 91 ? -3.286 14.363 14.689 1.00 90.25 91 THR A O 1
ATOM 731 N N . SER A 1 92 ? -2.297 15.590 16.280 1.00 87.62 92 SER A N 1
ATOM 732 C CA . SER A 1 92 ? -1.070 15.854 15.516 1.00 87.62 92 SER A CA 1
ATOM 733 C C . SER A 1 92 ? -0.070 14.698 15.558 1.00 87.62 92 SER A C 1
ATOM 735 O O . SER A 1 92 ? 0.896 14.704 14.798 1.00 87.62 92 SER A O 1
ATOM 737 N N . LYS A 1 93 ? -0.276 13.714 16.442 1.00 88.56 93 LYS A N 1
ATOM 738 C CA . LYS A 1 93 ? 0.576 12.526 16.520 1.00 88.56 93 LYS A CA 1
ATOM 739 C C . LYS A 1 93 ? 0.386 11.677 15.269 1.00 88.56 93 LYS A C 1
ATOM 741 O O . LYS A 1 93 ? -0.752 11.418 14.879 1.00 88.56 93 LYS A O 1
ATOM 746 N N . ILE A 1 94 ? 1.496 11.266 14.668 1.00 85.75 94 ILE A N 1
ATOM 747 C CA . ILE A 1 94 ? 1.535 10.329 13.543 1.00 85.75 94 ILE A CA 1
ATOM 748 C C . ILE A 1 94 ? 1.589 8.924 14.133 1.00 85.75 94 ILE A C 1
ATOM 750 O O . ILE A 1 94 ? 2.419 8.657 15.006 1.00 85.75 94 ILE A O 1
ATOM 754 N N . TYR A 1 95 ? 0.688 8.052 13.694 1.00 88.12 95 TYR A N 1
ATOM 755 C CA . TYR A 1 95 ? 0.658 6.658 14.117 1.00 88.12 95 TYR A CA 1
ATOM 756 C C . TYR A 1 95 ? 1.187 5.773 12.995 1.00 88.12 95 TYR A C 1
ATOM 758 O O . TYR A 1 95 ? 1.323 6.177 11.843 1.00 88.12 95 TYR A O 1
ATOM 766 N N . LYS A 1 96 ? 1.532 4.536 13.341 1.00 86.69 96 LYS A N 1
ATOM 767 C CA . LYS A 1 96 ? 2.053 3.594 12.362 1.00 86.69 96 LYS A CA 1
ATOM 768 C C . LYS A 1 96 ? 0.966 3.177 11.370 1.00 86.69 96 LYS A C 1
ATOM 770 O O . LYS A 1 96 ? -0.049 2.608 11.761 1.00 86.69 96 LYS A O 1
ATOM 775 N N . ASN A 1 97 ? 1.208 3.376 10.081 1.00 85.25 97 ASN A N 1
ATOM 776 C CA . ASN A 1 97 ? 0.287 2.902 9.059 1.00 85.25 97 ASN A CA 1
ATOM 777 C C . ASN A 1 97 ? 0.277 1.376 8.961 1.00 85.25 97 ASN A C 1
ATOM 779 O O . ASN A 1 97 ? 1.292 0.694 9.143 1.00 85.25 97 ASN A O 1
ATOM 783 N N . ILE A 1 98 ? -0.907 0.839 8.677 1.00 89.31 98 ILE A N 1
ATOM 784 C CA . ILE A 1 98 ? -1.132 -0.595 8.559 1.00 89.31 98 ILE A CA 1
ATOM 785 C C . ILE A 1 98 ? -2.090 -0.887 7.406 1.00 89.31 98 ILE A C 1
ATOM 787 O O . ILE A 1 98 ? -3.107 -0.217 7.231 1.00 89.31 98 ILE A O 1
ATOM 791 N N . ASN A 1 99 ? -1.774 -1.912 6.617 1.00 88.19 99 ASN A N 1
ATOM 792 C CA . ASN A 1 99 ? -2.682 -2.389 5.580 1.00 88.19 99 ASN A CA 1
ATOM 793 C C . ASN A 1 99 ? -3.904 -3.055 6.206 1.00 88.19 99 ASN A C 1
ATOM 795 O O . ASN A 1 99 ? -3.824 -3.616 7.299 1.00 88.19 99 ASN A O 1
ATOM 799 N N . ILE A 1 100 ? -5.016 -3.064 5.479 1.00 90.38 100 ILE A N 1
ATOM 800 C CA . ILE A 1 100 ? -6.133 -3.953 5.790 1.00 90.38 100 ILE A CA 1
ATOM 801 C C . ILE A 1 100 ? -6.023 -5.242 4.973 1.00 90.38 100 ILE A C 1
ATOM 803 O O . ILE A 1 100 ? -5.497 -5.240 3.860 1.00 90.38 100 ILE A O 1
ATOM 807 N N . LEU A 1 101 ? -6.517 -6.352 5.516 1.00 89.19 101 LEU A N 1
ATOM 808 C CA . LEU A 1 101 ? -6.598 -7.625 4.802 1.00 89.19 101 LEU A CA 1
ATOM 809 C C . LEU A 1 101 ? -7.900 -8.333 5.166 1.00 89.19 101 LEU A C 1
ATOM 811 O O . LEU A 1 101 ? -8.281 -8.388 6.332 1.00 89.19 101 LEU A O 1
ATOM 815 N N . SER A 1 102 ? -8.579 -8.907 4.173 1.00 89.06 102 SER A N 1
ATOM 816 C CA . SER A 1 102 ? -9.736 -9.757 4.456 1.00 89.06 102 SER A CA 1
ATOM 817 C C . SER A 1 102 ? -9.282 -11.028 5.185 1.00 89.06 102 SER A C 1
ATOM 819 O O . SER A 1 102 ? -8.387 -11.719 4.691 1.00 89.06 102 SER A O 1
ATOM 821 N N . PRO A 1 103 ? -9.881 -11.366 6.338 1.00 90.50 103 PRO A N 1
ATOM 822 C CA . PRO A 1 103 ? -9.535 -12.575 7.064 1.00 90.50 103 PRO A CA 1
ATOM 823 C C . PRO A 1 103 ? -9.880 -13.822 6.242 1.00 90.50 103 PRO A C 1
ATOM 825 O O . PRO A 1 103 ? -10.888 -13.852 5.535 1.00 90.50 103 PRO A O 1
ATOM 828 N N . VAL A 1 104 ? -9.072 -14.876 6.384 1.00 90.12 104 VAL A N 1
ATOM 829 C CA . VAL A 1 104 ? -9.365 -16.224 5.869 1.00 90.12 104 VAL A CA 1
ATOM 830 C C . VAL A 1 104 ? -9.280 -17.251 6.996 1.00 90.12 104 VAL A C 1
ATOM 832 O O . VAL A 1 104 ? -8.606 -17.026 8.002 1.00 90.12 104 VAL A O 1
ATOM 835 N N . SER A 1 105 ? -9.968 -18.384 6.851 1.00 88.69 105 SER A N 1
ATOM 836 C CA . SER A 1 105 ? -9.872 -19.485 7.815 1.00 88.69 105 SER A CA 1
ATOM 837 C C . SER A 1 105 ? -8.426 -19.957 7.992 1.00 88.69 105 SER A C 1
ATOM 839 O O . SER A 1 105 ? -7.639 -19.957 7.048 1.00 88.69 105 SER A O 1
ATOM 841 N N . SER A 1 106 ? -8.097 -20.376 9.211 1.00 88.88 106 SER A N 1
ATOM 842 C CA . SER A 1 106 ? -6.765 -20.802 9.658 1.00 88.88 106 SER A CA 1
ATOM 843 C C . SER A 1 106 ? -5.701 -19.699 9.692 1.00 88.88 106 SER A C 1
ATOM 845 O O . SER A 1 106 ? -4.538 -19.991 9.959 1.00 88.88 106 SER A O 1
ATOM 847 N N . MET A 1 107 ? -6.072 -18.438 9.456 1.00 92.69 107 MET A N 1
ATOM 848 C CA . MET A 1 107 ? -5.168 -17.304 9.638 1.00 92.69 107 MET A CA 1
ATOM 849 C C . MET A 1 107 ? -4.881 -17.099 11.132 1.00 92.69 107 MET A C 1
ATOM 851 O O . MET A 1 107 ? -5.812 -17.012 11.937 1.00 92.69 107 MET A O 1
ATOM 855 N N . SER A 1 108 ? -3.604 -16.994 11.500 1.00 93.75 108 SER A N 1
ATOM 856 C CA . SER A 1 108 ? -3.202 -16.598 12.851 1.00 93.75 108 SER A CA 1
ATOM 857 C C . SER A 1 108 ? -3.464 -15.112 13.072 1.00 93.75 108 SER A C 1
ATOM 859 O O . SER A 1 108 ? -3.336 -14.293 12.158 1.00 93.75 108 SER A O 1
ATOM 861 N N . CYS A 1 109 ? -3.826 -14.740 14.291 1.00 94.12 109 CYS A N 1
ATOM 862 C CA . CYS A 1 109 ? -4.127 -13.364 14.638 1.00 94.12 109 CYS A CA 1
ATOM 863 C C . CYS A 1 109 ? -3.631 -12.998 16.035 1.00 94.12 109 CYS A C 1
ATOM 865 O O . CYS A 1 109 ? -3.492 -13.841 16.919 1.00 94.12 109 CYS A O 1
ATOM 867 N N . THR A 1 110 ? -3.401 -11.711 16.242 1.00 93.38 110 THR A N 1
ATOM 868 C CA . THR A 1 110 ? -3.057 -11.110 17.527 1.00 93.38 110 THR A CA 1
ATOM 869 C C . THR A 1 110 ? -3.917 -9.874 17.730 1.00 93.38 110 THR A C 1
ATOM 871 O O . THR A 1 110 ? -4.153 -9.126 16.787 1.00 93.38 110 THR A O 1
ATOM 874 N N . PHE A 1 111 ? -4.377 -9.629 18.947 1.00 90.38 111 PHE A N 1
ATOM 875 C CA . PHE A 1 111 ? -5.074 -8.396 19.301 1.00 90.38 111 PHE A CA 1
ATOM 876 C C . PHE A 1 111 ? -4.552 -7.876 20.633 1.00 90.38 111 PHE A C 1
ATOM 878 O O . PHE A 1 111 ? -4.088 -8.650 21.465 1.00 90.38 111 PHE A O 1
ATOM 885 N N . PHE A 1 112 ? -4.591 -6.559 20.807 1.00 89.75 112 PHE A N 1
ATOM 886 C CA . PHE A 1 112 ? -4.115 -5.876 22.007 1.00 89.75 112 PHE A CA 1
ATOM 887 C C . PHE A 1 112 ? -5.259 -5.047 22.582 1.00 89.75 112 PHE A C 1
ATOM 889 O O . PHE A 1 112 ? -5.921 -4.306 21.850 1.00 89.75 112 PHE A O 1
ATOM 896 N N . GLY A 1 113 ? -5.527 -5.187 23.876 1.00 88.31 113 GLY A N 1
ATOM 897 C CA . GLY A 1 113 ? -6.623 -4.486 24.539 1.00 88.31 113 GLY A CA 1
ATOM 898 C C . GLY A 1 113 ? -6.263 -4.035 25.940 1.00 88.31 113 GLY A C 1
ATOM 899 O O . GLY A 1 113 ? -5.183 -4.324 26.440 1.00 88.31 113 GLY A O 1
ATOM 900 N N . PHE A 1 114 ? -7.191 -3.327 26.573 1.00 87.69 114 PHE A N 1
ATOM 901 C CA . PHE A 1 114 ? -7.063 -2.797 27.928 1.00 87.69 114 PHE A CA 1
ATOM 902 C C . PH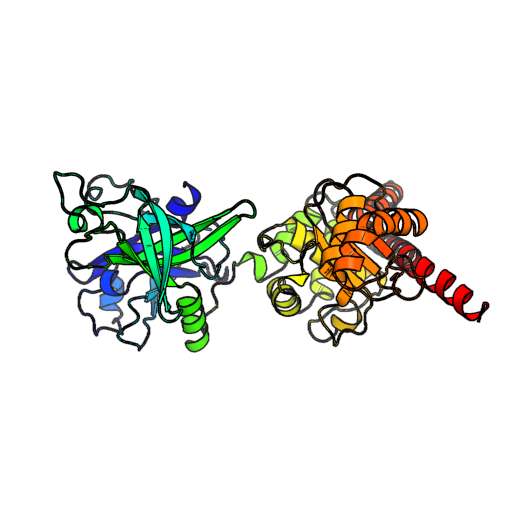E A 1 114 ? -8.032 -3.529 28.859 1.00 87.69 114 PHE A C 1
ATOM 904 O O . PHE A 1 114 ? -9.105 -3.002 29.182 1.00 87.69 114 PHE A O 1
ATOM 911 N N . PRO A 1 115 ? -7.708 -4.771 29.256 1.00 81.62 115 PRO A N 1
ATOM 912 C CA . PRO A 1 115 ? -8.590 -5.547 30.097 1.00 81.62 115 PRO A CA 1
ATOM 913 C C . PRO A 1 115 ? -8.729 -4.936 31.489 1.00 81.62 115 PRO A C 1
ATOM 915 O O . PRO A 1 115 ? -7.841 -4.270 32.020 1.00 81.62 115 PRO A O 1
ATOM 918 N N . ARG A 1 116 ? -9.872 -5.199 32.114 1.00 77.62 116 ARG A N 1
ATOM 919 C CA . ARG A 1 116 ? -10.246 -4.597 33.392 1.00 77.62 116 ARG A CA 1
ATOM 920 C C . ARG A 1 116 ? -9.312 -4.984 34.538 1.00 77.62 116 ARG A C 1
ATOM 922 O O . ARG A 1 116 ? -9.118 -4.172 35.438 1.00 77.62 116 ARG A O 1
ATOM 929 N N . TYR A 1 117 ? -8.716 -6.178 34.510 1.00 70.31 117 TYR A N 1
ATOM 930 C CA . TYR A 1 117 ? -7.759 -6.599 35.541 1.00 70.31 117 TYR A CA 1
ATOM 931 C C . TYR A 1 117 ? -6.481 -5.740 35.563 1.00 70.31 117 TYR A C 1
ATOM 933 O O . TYR A 1 117 ? -5.788 -5.715 36.575 1.00 70.31 117 TYR A O 1
ATOM 941 N N . LEU A 1 118 ? -6.220 -4.969 34.501 1.00 73.56 118 LEU A N 1
ATOM 942 C CA . LEU A 1 118 ? -5.105 -4.026 34.395 1.00 73.56 118 LEU A CA 1
ATOM 943 C C . LEU A 1 118 ? -5.515 -2.564 34.632 1.00 73.56 118 LEU A C 1
ATOM 945 O O . LEU A 1 118 ? -4.715 -1.656 34.452 1.00 73.56 118 LEU A O 1
ATOM 949 N N . GLU A 1 119 ? -6.745 -2.288 35.085 1.00 68.31 119 GLU A N 1
ATOM 950 C CA . GLU A 1 119 ? -7.256 -0.913 35.229 1.00 68.31 119 GLU A CA 1
ATOM 951 C C . GLU A 1 119 ? -6.408 -0.023 36.167 1.00 68.31 119 GLU A C 1
ATOM 953 O O . GLU A 1 119 ? -6.403 1.201 36.010 1.00 68.31 119 GLU A O 1
ATOM 958 N N . PHE A 1 120 ? -5.669 -0.628 37.105 1.00 65.88 120 PHE A N 1
ATOM 959 C CA . PHE A 1 120 ? -4.794 0.063 38.060 1.00 65.88 120 PHE A CA 1
ATOM 960 C C . PHE A 1 120 ? -3.352 0.256 37.582 1.00 65.88 120 PHE A C 1
ATOM 962 O O . PHE A 1 120 ? -2.598 0.988 38.222 1.00 65.88 120 PHE A O 1
ATOM 969 N N . ASP A 1 121 ? -2.974 -0.359 36.467 1.00 69.94 121 ASP A N 1
ATOM 970 C CA . ASP A 1 121 ? -1.678 -0.161 35.841 1.00 69.94 121 ASP A CA 1
ATOM 971 C C . ASP A 1 121 ? -1.884 0.666 34.571 1.00 69.94 121 ASP A C 1
ATOM 973 O O . ASP A 1 121 ? -2.350 0.203 33.533 1.00 69.94 121 ASP A O 1
ATOM 977 N N . GLN A 1 122 ? -1.588 1.961 34.693 1.00 51.31 122 GLN A N 1
ATOM 978 C CA . GLN A 1 122 ? -1.925 2.967 33.686 1.00 51.31 122 GLN A CA 1
ATOM 979 C C . GLN A 1 122 ? -1.266 2.719 32.322 1.00 51.31 122 GLN A C 1
ATOM 981 O O . GLN A 1 122 ? -1.681 3.335 31.345 1.00 51.31 122 GLN A O 1
ATOM 986 N N . ASN A 1 123 ? -0.281 1.821 32.239 1.00 56.47 123 ASN A N 1
ATOM 987 C CA . ASN A 1 123 ? 0.447 1.530 31.010 1.00 56.47 123 ASN A CA 1
ATOM 988 C C . ASN A 1 123 ? 0.178 0.134 30.436 1.00 56.47 123 ASN A C 1
ATOM 990 O O . ASN A 1 123 ? 0.723 -0.168 29.370 1.00 56.47 123 ASN A O 1
ATOM 994 N N . SER A 1 124 ? -0.606 -0.728 31.084 1.00 69.12 124 SER A N 1
ATOM 995 C CA . SER A 1 124 ? -0.723 -2.120 30.650 1.00 69.12 124 SER A CA 1
ATOM 996 C C . SER A 1 124 ? -2.034 -2.391 29.920 1.00 69.12 124 SER A C 1
ATOM 998 O O . SER A 1 124 ? -3.122 -2.504 30.478 1.00 69.12 124 SER A O 1
ATOM 1000 N N . GLY A 1 125 ? -1.909 -2.487 28.602 1.00 76.38 125 GLY A N 1
ATOM 1001 C CA . GLY A 1 125 ? -2.756 -3.395 27.851 1.00 76.38 125 GLY A CA 1
ATOM 1002 C C . GLY A 1 125 ? -2.067 -4.750 27.727 1.00 76.38 125 GLY A C 1
ATOM 1003 O O . GLY A 1 125 ? -0.864 -4.868 27.978 1.00 76.38 125 GLY A O 1
ATOM 1004 N N . ASP A 1 126 ? -2.834 -5.754 27.338 1.00 83.56 126 ASP A N 1
ATOM 1005 C CA . ASP A 1 126 ? -2.364 -7.128 27.219 1.00 83.56 126 ASP A CA 1
ATOM 1006 C C . ASP A 1 126 ? -2.622 -7.629 25.791 1.00 83.56 126 ASP A C 1
ATOM 1008 O O . ASP A 1 126 ? -3.690 -7.360 25.226 1.00 83.56 126 ASP A O 1
ATOM 1012 N N . PRO A 1 127 ? -1.653 -8.294 25.151 1.00 87.94 127 PRO A N 1
ATOM 1013 C CA . PRO A 1 127 ? -1.872 -8.975 23.888 1.00 87.94 127 PRO A CA 1
ATOM 1014 C C . PRO A 1 127 ? -2.440 -10.381 24.084 1.00 87.94 127 PRO A C 1
ATOM 1016 O O . PRO A 1 127 ? -2.061 -11.110 24.993 1.00 87.94 127 PRO A O 1
ATOM 1019 N N . MET A 1 128 ? -3.264 -10.812 23.136 1.00 87.50 128 MET A N 1
ATOM 1020 C CA . MET A 1 128 ? -3.693 -12.202 23.010 1.00 87.50 128 MET A CA 1
ATOM 1021 C C . MET A 1 128 ? -3.505 -12.687 21.580 1.00 87.50 128 MET A C 1
ATOM 1023 O O . MET A 1 128 ? -3.634 -11.915 20.625 1.00 87.50 128 MET A O 1
ATOM 1027 N N . THR A 1 129 ? -3.231 -13.979 21.434 1.00 90.25 129 THR A N 1
ATOM 1028 C CA . THR A 1 129 ? -3.036 -14.642 20.145 1.00 90.25 129 THR A CA 1
ATOM 1029 C C . THR A 1 129 ? -4.105 -15.702 19.908 1.00 90.25 129 THR A C 1
ATOM 1031 O O . THR A 1 129 ? -4.668 -16.299 20.827 1.00 90.25 129 THR A O 1
ATOM 1034 N N . GLY A 1 130 ? -4.437 -15.920 18.644 1.00 91.06 130 GLY A N 1
ATOM 1035 C CA . GLY A 1 130 ? -5.505 -16.823 18.254 1.00 91.06 130 GLY A CA 1
ATOM 1036 C C . GLY A 1 130 ? -5.416 -17.226 16.795 1.00 91.06 130 GLY A C 1
ATOM 1037 O O . GLY A 1 130 ? -4.563 -16.754 16.051 1.00 91.06 130 GLY A O 1
ATOM 1038 N N . ASN A 1 131 ? -6.341 -18.081 16.377 1.00 92.81 131 ASN A N 1
ATOM 1039 C CA . ASN A 1 131 ? -6.508 -18.470 14.982 1.00 92.81 131 ASN A CA 1
ATOM 1040 C C . ASN A 1 131 ? -7.961 -18.284 14.554 1.00 92.81 131 ASN A C 1
ATOM 1042 O O . ASN A 1 131 ? -8.887 -18.587 15.312 1.00 92.81 131 ASN A O 1
ATOM 1046 N N . ILE A 1 132 ? -8.171 -17.813 13.329 1.00 92.62 132 ILE A N 1
ATOM 1047 C CA . ILE A 1 132 ? -9.502 -17.695 12.736 1.00 92.62 132 ILE A CA 1
ATOM 1048 C C . ILE A 1 132 ? -9.992 -19.095 12.387 1.00 92.62 132 ILE A C 1
ATOM 1050 O O . ILE A 1 132 ? -9.422 -19.764 11.532 1.00 92.62 132 ILE A O 1
ATOM 1054 N N . ILE A 1 133 ? -11.061 -19.551 13.032 1.00 91.81 133 ILE A N 1
ATOM 1055 C CA . ILE A 1 133 ? -11.606 -20.899 12.809 1.00 91.81 133 ILE A CA 1
ATOM 1056 C C . ILE A 1 133 ? -12.830 -20.904 11.896 1.00 91.81 133 ILE A C 1
ATOM 1058 O O . ILE A 1 133 ? -13.136 -21.922 11.284 1.00 91.81 133 ILE A O 1
ATOM 1062 N N . GLU A 1 134 ? -13.537 -19.780 11.792 1.00 91.06 134 GLU A N 1
ATOM 1063 C CA . GLU A 1 134 ? -14.786 -19.686 11.035 1.00 91.06 134 GLU A CA 1
ATOM 1064 C C . GLU A 1 134 ? -15.028 -18.248 10.570 1.00 91.06 134 GLU A C 1
ATOM 1066 O O . GLU A 1 134 ?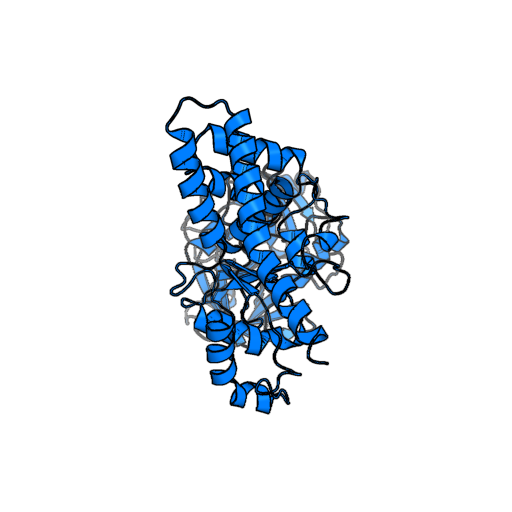 -14.785 -17.304 11.326 1.00 91.06 134 GLU A O 1
ATOM 1071 N N . LEU A 1 135 ? -15.559 -18.101 9.356 1.00 89.69 135 LEU A N 1
ATOM 1072 C CA . LEU A 1 135 ? -16.128 -16.859 8.840 1.00 89.69 135 LEU A CA 1
ATOM 1073 C C . LEU A 1 135 ? -17.630 -17.071 8.638 1.00 89.69 135 LEU A C 1
ATOM 1075 O O . LEU A 1 135 ? -18.029 -17.953 7.881 1.00 89.69 135 LEU A O 1
ATOM 1079 N N . THR A 1 136 ? -18.456 -16.276 9.313 1.00 84.19 136 THR A N 1
ATOM 1080 C CA . THR A 1 136 ? -19.920 -16.388 9.265 1.00 84.19 136 THR A CA 1
ATOM 1081 C C . THR A 1 136 ? -20.484 -15.221 8.466 1.00 84.19 136 THR A C 1
ATOM 1083 O O . THR A 1 136 ? -20.214 -14.062 8.789 1.00 84.19 136 THR A O 1
ATOM 1086 N N . ASP A 1 137 ? -21.233 -15.536 7.405 1.00 80.88 137 ASP A N 1
ATOM 1087 C CA . ASP A 1 137 ? -21.885 -14.581 6.494 1.00 80.88 137 ASP A CA 1
ATOM 1088 C C . ASP A 1 137 ? -20.950 -13.502 5.931 1.00 80.88 137 ASP A C 1
ATOM 1090 O O . ASP A 1 137 ? -21.385 -12.414 5.572 1.00 80.88 137 ASP A O 1
ATOM 1094 N N . THR A 1 138 ? -19.640 -13.775 5.882 1.00 80.75 138 THR A N 1
ATOM 1095 C CA . THR A 1 138 ? -18.545 -12.824 5.589 1.00 80.75 138 THR A CA 1
ATOM 1096 C C . THR A 1 138 ? -18.400 -11.648 6.567 1.00 80.75 138 THR A C 1
ATOM 1098 O O . THR A 1 138 ? -17.341 -11.017 6.594 1.00 80.75 138 THR A O 1
ATOM 1101 N N . CYS A 1 139 ? -19.406 -11.390 7.409 1.00 86.88 139 CYS A N 1
ATOM 1102 C CA . CYS A 1 139 ? -19.434 -10.273 8.344 1.00 86.88 139 CYS A CA 1
ATOM 1103 C C . CYS A 1 139 ? -18.630 -10.527 9.616 1.00 86.88 139 CYS A C 1
ATOM 1105 O O . CYS A 1 139 ? -17.902 -9.648 10.083 1.00 86.88 139 CYS A O 1
ATOM 1107 N N . TYR A 1 140 ? -18.761 -11.727 10.176 1.00 91.31 140 TYR A N 1
ATOM 1108 C CA . TYR A 1 140 ? -18.136 -12.074 11.444 1.00 91.31 140 TYR A CA 1
ATOM 1109 C C . TYR A 1 140 ? -17.024 -13.084 11.248 1.00 91.31 140 TYR A C 1
ATOM 1111 O O . TYR A 1 140 ? -17.102 -13.983 10.411 1.00 91.31 140 TYR A O 1
ATOM 1119 N N . MET A 1 141 ? -16.025 -12.982 12.111 1.00 93.25 141 MET A N 1
ATOM 1120 C CA . MET A 1 141 ? -14.975 -13.977 12.251 1.00 93.25 141 MET A CA 1
ATOM 1121 C C . MET A 1 141 ? -14.990 -14.547 13.663 1.00 93.25 141 MET A C 1
ATOM 1123 O O . MET A 1 141 ? -15.159 -13.818 14.643 1.00 93.25 141 MET A O 1
ATOM 1127 N N . THR A 1 142 ? -14.829 -15.863 13.767 1.00 91.94 142 THR A N 1
ATOM 1128 C CA . THR A 1 142 ? -14.639 -16.545 15.047 1.00 91.94 142 THR A CA 1
ATOM 1129 C C . THR A 1 142 ? -13.169 -16.853 15.239 1.00 91.94 142 THR A C 1
ATOM 1131 O O . THR A 1 142 ? -12.541 -17.474 14.382 1.00 91.94 142 THR A O 1
ATOM 1134 N N . ILE A 1 143 ? -12.653 -16.462 16.396 1.00 91.12 143 ILE A N 1
ATOM 1135 C CA . ILE A 1 143 ? -11.258 -16.622 16.778 1.00 91.12 143 ILE A CA 1
ATOM 1136 C C . ILE A 1 143 ? -11.183 -17.630 17.914 1.00 91.12 143 ILE A C 1
ATOM 1138 O O . ILE A 1 143 ? -11.923 -17.538 18.894 1.00 91.12 143 ILE A O 1
ATOM 1142 N N . GLN A 1 144 ? -10.291 -18.597 17.768 1.00 89.88 144 GLN A N 1
ATOM 1143 C CA . GLN A 1 144 ? -9.923 -19.540 18.808 1.00 89.88 144 GLN A CA 1
ATOM 1144 C C . GLN A 1 144 ? -8.646 -19.044 19.477 1.00 89.88 144 GLN A C 1
ATOM 1146 O O . GLN A 1 144 ? -7.616 -18.956 18.811 1.00 89.88 144 GLN A O 1
ATOM 1151 N N . ASN A 1 145 ? -8.711 -18.734 20.772 1.00 85.31 145 ASN A N 1
ATOM 1152 C CA . ASN A 1 145 ? -7.529 -18.387 21.559 1.00 85.31 145 ASN A CA 1
ATOM 1153 C C . ASN A 1 145 ? -6.510 -19.542 21.546 1.00 85.31 145 ASN A C 1
ATOM 1155 O O . ASN A 1 145 ? -6.897 -20.702 21.726 1.00 85.31 145 ASN A O 1
ATOM 1159 N N . GLU A 1 146 ? -5.226 -19.229 21.349 1.00 82.25 146 GLU A N 1
ATOM 1160 C CA . GLU A 1 146 ? -4.143 -20.227 21.290 1.00 82.25 146 GLU A CA 1
ATOM 1161 C C . GLU A 1 146 ? -3.938 -20.942 22.624 1.00 82.25 146 GLU A C 1
ATOM 1163 O O . GLU A 1 146 ? -3.686 -22.146 22.652 1.00 82.25 146 GLU A O 1
ATOM 1168 N N . HIS A 1 147 ? -4.124 -20.229 23.735 1.00 72.12 147 HIS A N 1
ATOM 1169 C CA . HIS A 1 147 ? -4.014 -20.800 25.078 1.00 72.12 147 HIS A CA 1
ATOM 1170 C C . HIS A 1 147 ? -5.254 -21.604 25.503 1.00 72.12 147 HIS A C 1
ATOM 1172 O O . HIS A 1 147 ? -5.343 -22.071 26.636 1.00 72.12 147 HIS A O 1
ATOM 1178 N N . GLY A 1 148 ? -6.199 -21.830 24.584 1.00 66.38 148 GLY A N 1
ATOM 1179 C CA . GLY A 1 148 ? -7.394 -22.617 24.841 1.00 66.38 148 GLY A CA 1
ATOM 1180 C C . GLY A 1 148 ? -8.405 -21.829 25.660 1.00 66.38 148 GLY A C 1
ATOM 1181 O O . GLY A 1 148 ? -8.857 -20.765 25.232 1.00 66.38 148 GLY A O 1
ATOM 1182 N N . HIS A 1 149 ? -8.812 -22.374 26.804 1.00 63.22 149 HIS A N 1
ATOM 1183 C CA . HIS A 1 149 ? -9.795 -21.712 27.645 1.00 63.22 149 HIS A CA 1
ATOM 1184 C C . HIS A 1 149 ? -9.257 -20.388 28.208 1.00 63.22 149 HIS A C 1
ATOM 1186 O O . HIS A 1 149 ? -8.062 -20.213 28.414 1.00 63.22 149 HIS A O 1
ATOM 1192 N N . LEU A 1 150 ? -10.164 -19.434 28.397 1.00 62.50 150 LEU A N 1
ATOM 1193 C CA . LEU A 1 150 ? -9.863 -18.097 28.917 1.00 62.50 150 LEU A CA 1
ATOM 1194 C C . LEU A 1 150 ? -10.072 -18.014 30.439 1.00 62.50 150 LEU A C 1
ATOM 1196 O O . LEU A 1 150 ? -9.966 -16.937 31.015 1.00 62.50 150 LEU A O 1
ATOM 1200 N N . ASP A 1 151 ? -10.418 -19.135 31.072 1.00 58.59 151 ASP A N 1
ATOM 1201 C CA . ASP A 1 151 ? -10.501 -19.282 32.519 1.00 58.59 151 ASP A CA 1
ATOM 1202 C C . ASP A 1 151 ? -9.119 -19.676 33.072 1.00 58.59 151 ASP A C 1
ATOM 1204 O O . ASP A 1 151 ? -8.432 -20.537 32.529 1.00 58.59 151 ASP A O 1
ATOM 1208 N N . ASP A 1 152 ? -8.687 -19.024 34.150 1.00 54.19 152 ASP A N 1
ATOM 1209 C CA . ASP A 1 152 ? -7.394 -19.284 34.809 1.00 54.19 152 ASP A CA 1
ATOM 1210 C C . ASP A 1 152 ? -7.561 -19.991 36.167 1.00 54.19 152 ASP A C 1
ATOM 1212 O O . ASP A 1 152 ? -6.615 -20.132 36.940 1.00 54.19 152 ASP A O 1
ATOM 1216 N N . GLY A 1 153 ? -8.771 -20.485 36.450 1.00 53.41 153 GLY A N 1
ATOM 1217 C CA . GLY A 1 153 ? -9.124 -21.178 37.690 1.00 53.41 153 GLY A CA 1
ATOM 1218 C C . GLY A 1 153 ? -9.495 -20.248 38.851 1.00 53.41 153 GLY A C 1
ATOM 1219 O O . GLY A 1 153 ? -10.173 -20.708 39.771 1.00 53.41 153 GLY A O 1
ATOM 1220 N N . GLU A 1 154 ? -9.126 -18.964 38.791 1.00 51.53 154 GLU A N 1
ATOM 1221 C CA . GLU A 1 154 ? -9.510 -17.934 39.769 1.00 51.53 154 GLU A CA 1
ATOM 1222 C C . GLU A 1 154 ? -10.609 -17.008 39.232 1.00 51.53 154 GLU A C 1
ATOM 1224 O O . GLU A 1 154 ? -11.529 -16.659 39.974 1.00 51.53 154 GLU A O 1
ATOM 1229 N N . ASN A 1 155 ? -10.564 -16.679 37.939 1.00 53.16 155 ASN A N 1
ATOM 1230 C CA . ASN A 1 155 ? -11.520 -15.817 37.254 1.00 53.16 155 ASN A CA 1
ATOM 1231 C C . ASN A 1 155 ? -12.188 -16.551 36.084 1.00 53.16 155 ASN A C 1
ATOM 1233 O O . ASN A 1 155 ? -11.621 -17.466 35.474 1.00 53.16 155 ASN A O 1
ATOM 1237 N N . ASP A 1 156 ? -13.425 -16.164 35.764 1.00 56.31 156 ASP A N 1
ATOM 1238 C CA . ASP A 1 156 ? -14.097 -16.705 34.589 1.00 56.31 156 ASP A CA 1
ATOM 1239 C C . ASP A 1 156 ? -13.591 -16.034 33.295 1.00 56.31 156 ASP A C 1
ATOM 1241 O O . ASP A 1 156 ? -12.994 -14.955 33.291 1.00 56.31 156 ASP A O 1
ATOM 1245 N N . ALA A 1 157 ? -13.842 -16.674 32.152 1.00 58.22 157 ALA A N 1
ATOM 1246 C CA . ALA A 1 157 ? -13.443 -16.148 30.846 1.00 58.22 157 ALA A CA 1
ATOM 1247 C C . ALA A 1 157 ? -13.992 -14.742 30.555 1.00 58.22 157 ALA A C 1
ATOM 1249 O O . ALA A 1 157 ? -13.442 -14.028 29.718 1.00 58.22 157 ALA A O 1
ATOM 1250 N N . LYS A 1 158 ? -15.100 -14.348 31.194 1.00 57.47 158 LYS A N 1
ATOM 1251 C CA . LYS A 1 158 ? -15.673 -13.016 31.034 1.00 57.47 158 LYS A CA 1
ATOM 1252 C C . LYS A 1 158 ? -14.812 -12.011 31.787 1.00 57.47 158 LYS A C 1
ATOM 1254 O O . LYS A 1 158 ? -14.421 -11.022 31.183 1.00 57.47 158 LYS A O 1
ATOM 1259 N N . ASP A 1 159 ? -14.454 -12.284 33.032 1.00 57.97 159 ASP A N 1
ATOM 1260 C CA . ASP A 1 159 ? -13.585 -11.432 33.845 1.00 57.97 159 ASP A CA 1
ATOM 1261 C C . ASP A 1 159 ? -12.206 -11.224 33.196 1.00 57.97 159 ASP A C 1
ATOM 1263 O O . ASP A 1 159 ? -11.712 -10.095 33.156 1.00 57.97 159 ASP A O 1
ATOM 1267 N N . ASN A 1 160 ? -11.661 -12.267 32.562 1.00 61.16 160 ASN A N 1
ATOM 1268 C CA . ASN A 1 160 ? -10.373 -12.217 31.859 1.00 61.16 160 ASN A CA 1
ATOM 1269 C C . ASN A 1 160 ? -10.430 -11.564 30.466 1.00 61.16 160 ASN A C 1
ATOM 1271 O O . ASN A 1 160 ? -9.391 -11.270 29.883 1.00 61.16 160 ASN A O 1
ATOM 1275 N N . THR A 1 161 ? -11.622 -11.304 29.915 1.00 65.88 161 THR A N 1
ATOM 1276 C CA . THR A 1 161 ? -11.769 -10.654 28.595 1.00 65.88 161 THR A CA 1
ATOM 1277 C C . THR A 1 161 ? -12.511 -9.323 28.619 1.00 65.88 161 THR A C 1
ATOM 1279 O O . THR A 1 161 ? -12.518 -8.602 27.616 1.00 65.88 161 THR A O 1
ATOM 1282 N N . VAL A 1 162 ? -13.108 -8.942 29.753 1.00 73.69 162 VAL A N 1
ATOM 1283 C CA . VAL A 1 162 ? -13.732 -7.625 29.919 1.00 73.69 162 VAL A CA 1
ATOM 1284 C C . VAL A 1 162 ? -12.680 -6.549 29.669 1.00 73.69 162 VAL A C 1
ATOM 1286 O O . VAL A 1 162 ? -11.689 -6.466 30.386 1.00 73.69 162 VAL A O 1
ATOM 1289 N N . GLY A 1 163 ? -12.933 -5.696 28.678 1.00 78.12 163 GLY A N 1
ATOM 1290 C CA . GLY A 1 163 ? -12.049 -4.598 28.282 1.00 78.12 163 GLY A CA 1
ATOM 1291 C C . GLY A 1 163 ? -11.338 -4.816 26.945 1.00 78.12 163 GLY A C 1
ATOM 1292 O O . GLY A 1 163 ? -10.917 -3.835 26.344 1.00 78.12 163 GLY A O 1
ATOM 1293 N N . PHE A 1 164 ? -11.294 -6.044 26.414 1.00 87.00 164 PHE A N 1
ATOM 1294 C CA . PHE A 1 164 ? -10.763 -6.313 25.067 1.00 87.00 164 PHE A CA 1
ATOM 1295 C C . PHE A 1 164 ? -11.731 -5.962 23.930 1.00 87.00 164 PHE A C 1
ATOM 1297 O O . PHE A 1 164 ? -11.318 -5.841 22.779 1.00 87.00 164 PHE A O 1
ATOM 1304 N N . SER A 1 165 ? -13.027 -5.811 24.211 1.00 91.25 165 SER A N 1
ATOM 1305 C CA . SER A 1 165 ? -13.991 -5.400 23.189 1.00 91.25 165 SER A CA 1
ATOM 1306 C C . SER A 1 165 ? -13.559 -4.104 22.508 1.00 91.25 165 SER A C 1
ATOM 1308 O O . SER A 1 165 ? -13.145 -3.160 23.172 1.00 91.25 165 SER A O 1
ATOM 1310 N N . GLY A 1 166 ? -13.661 -4.081 21.186 1.00 94.12 166 GLY A N 1
ATOM 1311 C CA . GLY A 1 166 ? -13.230 -3.019 20.289 1.00 94.12 166 GLY A CA 1
ATOM 1312 C C . GLY A 1 166 ? -11.756 -3.068 19.881 1.00 94.12 166 GLY A C 1
ATOM 1313 O O . GLY A 1 166 ? -11.379 -2.347 18.965 1.00 94.12 166 GLY A O 1
ATOM 1314 N N . SER A 1 167 ? -10.924 -3.932 20.475 1.00 95.25 167 SER A N 1
ATOM 1315 C CA . SER A 1 167 ? -9.518 -4.088 20.076 1.00 95.25 167 SER A CA 1
ATOM 1316 C C . SER A 1 167 ? -9.358 -4.411 18.592 1.00 95.25 167 SER A C 1
ATOM 1318 O O . SER A 1 167 ? -10.060 -5.272 18.060 1.00 95.25 167 SER A O 1
ATOM 1320 N N . GLY A 1 168 ? -8.370 -3.790 17.948 1.00 96.25 168 GLY A N 1
ATOM 1321 C CA . GLY A 1 168 ? -7.936 -4.182 16.609 1.00 96.25 168 GLY A CA 1
ATOM 1322 C C . GLY A 1 168 ? -7.396 -5.611 16.594 1.00 96.25 168 GLY A C 1
ATOM 1323 O O . GLY A 1 168 ? -6.667 -6.023 17.499 1.00 96.25 168 GLY A O 1
ATOM 1324 N N . ILE A 1 169 ? -7.763 -6.365 15.564 1.00 96.06 169 ILE A N 1
ATOM 1325 C CA . ILE A 1 169 ? -7.318 -7.737 15.333 1.00 96.06 169 ILE A CA 1
ATOM 1326 C C . ILE A 1 169 ? -6.379 -7.721 14.141 1.00 96.06 169 ILE A C 1
ATOM 1328 O O . ILE A 1 169 ? -6.745 -7.274 13.054 1.00 96.06 169 ILE A O 1
ATOM 1332 N N . TYR A 1 170 ? -5.174 -8.232 14.353 1.00 95.56 170 TYR A N 1
ATOM 1333 C CA . TYR A 1 170 ? -4.071 -8.112 13.421 1.00 95.56 170 TYR A CA 1
ATOM 1334 C C . TYR A 1 170 ? -3.549 -9.471 12.973 1.00 95.56 170 TYR A C 1
ATOM 1336 O O . TYR A 1 170 ? -3.452 -10.398 13.773 1.00 95.56 170 TYR A O 1
ATOM 1344 N N . HIS A 1 171 ? -3.151 -9.570 11.711 1.00 93.56 171 HIS A N 1
ATOM 1345 C CA . HIS A 1 171 ? -2.389 -10.689 11.170 1.00 93.56 171 HIS A CA 1
ATOM 1346 C C . HIS A 1 171 ? -0.961 -10.230 10.867 1.00 93.56 171 HIS A C 1
ATOM 1348 O O . HIS A 1 171 ? -0.762 -9.158 10.293 1.00 93.56 171 HIS A O 1
ATOM 1354 N N . ILE A 1 172 ? 0.030 -11.036 11.250 1.00 89.19 172 ILE A N 1
ATOM 1355 C CA . ILE A 1 172 ? 1.433 -10.833 10.873 1.00 89.19 172 ILE A CA 1
ATOM 1356 C C . ILE A 1 172 ? 1.867 -12.014 10.022 1.00 89.19 172 ILE A C 1
ATOM 1358 O O . ILE A 1 172 ? 1.687 -13.167 10.415 1.00 89.19 172 ILE A O 1
ATOM 1362 N N . ASN A 1 173 ? 2.506 -11.721 8.900 1.00 84.38 173 ASN A N 1
ATOM 1363 C CA . ASN A 1 173 ? 3.210 -12.705 8.092 1.00 84.38 173 ASN A CA 1
ATOM 1364 C C . ASN A 1 173 ? 4.572 -12.141 7.647 1.00 84.38 173 ASN A C 1
ATOM 1366 O O . ASN A 1 173 ? 5.024 -11.109 8.141 1.00 84.38 173 ASN A O 1
ATOM 1370 N N . ALA A 1 174 ? 5.240 -12.838 6.726 1.00 76.88 174 ALA A N 1
ATOM 1371 C CA . ALA A 1 174 ? 6.533 -12.410 6.200 1.00 76.88 174 ALA A CA 1
ATOM 1372 C C . ALA A 1 174 ? 6.474 -11.068 5.450 1.00 76.88 174 ALA A C 1
ATOM 1374 O O . ALA A 1 174 ? 7.487 -10.379 5.383 1.00 76.88 174 ALA A O 1
ATOM 1375 N N . THR A 1 175 ? 5.316 -10.699 4.897 1.00 73.38 175 THR A N 1
ATOM 1376 C CA . THR A 1 175 ? 5.173 -9.510 4.055 1.00 73.38 175 THR A CA 1
ATOM 1377 C C . THR A 1 175 ? 4.806 -8.277 4.878 1.00 73.38 175 THR A C 1
ATOM 1379 O O . THR A 1 175 ? 5.289 -7.184 4.587 1.00 73.38 175 THR A O 1
ATOM 1382 N N . GLY A 1 176 ? 4.059 -8.416 5.975 1.00 83.88 176 GLY A N 1
ATOM 1383 C CA . GLY A 1 176 ? 3.815 -7.287 6.865 1.00 83.88 176 GLY A CA 1
ATOM 1384 C C . GLY A 1 176 ? 2.840 -7.545 8.005 1.00 83.88 176 GLY A C 1
ATOM 1385 O O . GLY A 1 176 ? 2.578 -8.677 8.408 1.00 83.88 176 GLY A O 1
ATOM 1386 N N . SER A 1 177 ? 2.327 -6.442 8.551 1.00 88.88 177 SER A N 1
ATOM 1387 C CA . SER A 1 177 ? 1.249 -6.427 9.542 1.00 88.88 177 SER A CA 1
ATOM 1388 C C . SER A 1 177 ? -0.027 -5.905 8.893 1.00 88.88 177 SER A C 1
ATOM 1390 O O . SER A 1 177 ? 0.017 -4.925 8.149 1.00 88.88 177 SER A O 1
ATOM 1392 N N . TYR A 1 178 ? -1.149 -6.548 9.198 1.00 92.19 178 TYR A N 1
ATOM 1393 C CA . TYR A 1 178 ? -2.440 -6.264 8.585 1.00 92.19 178 TYR A CA 1
ATOM 1394 C C . TYR A 1 178 ? -3.526 -6.164 9.647 1.00 92.19 178 TYR A C 1
ATOM 1396 O O . TYR A 1 178 ? -3.616 -7.040 10.503 1.00 92.19 178 TYR A O 1
ATOM 1404 N N . LEU A 1 179 ? -4.371 -5.140 9.581 1.00 94.88 179 LEU A N 1
ATOM 1405 C CA . LEU A 1 179 ? -5.619 -5.068 10.332 1.00 94.88 179 LEU A CA 1
ATOM 1406 C C . LEU A 1 179 ? -6.680 -5.903 9.604 1.00 94.88 179 LEU A C 1
ATOM 1408 O O . LEU A 1 179 ? -7.010 -5.638 8.450 1.00 94.88 179 LEU A O 1
ATOM 1412 N N . ILE A 1 180 ? -7.215 -6.916 10.279 1.00 95.50 180 ILE A N 1
ATOM 1413 C CA . ILE A 1 180 ? -8.185 -7.861 9.701 1.00 95.50 180 ILE A CA 1
ATOM 1414 C C . ILE A 1 180 ? -9.591 -7.715 10.294 1.00 95.50 180 ILE A C 1
ATOM 1416 O O . ILE A 1 180 ? -10.562 -8.258 9.763 1.00 95.50 180 ILE A O 1
ATOM 1420 N N . GLY A 1 181 ? -9.727 -6.932 11.366 1.00 96.31 181 GLY A N 1
ATOM 1421 C CA . GLY A 1 181 ? -11.015 -6.558 11.934 1.00 96.31 181 GLY A CA 1
ATOM 1422 C C . GLY A 1 181 ? -10.903 -6.004 13.346 1.00 96.31 181 GLY A C 1
ATOM 1423 O O . GLY A 1 181 ? -9.816 -5.640 13.788 1.00 96.31 181 GLY A O 1
ATOM 1424 N N . ILE A 1 182 ? -12.025 -5.974 14.062 1.00 96.75 182 ILE A N 1
ATOM 1425 C CA . ILE A 1 182 ? -12.074 -5.590 15.480 1.00 96.75 182 ILE A CA 1
ATOM 1426 C C . ILE A 1 182 ? -12.757 -6.669 16.311 1.00 96.75 182 ILE A C 1
ATOM 1428 O O . ILE A 1 182 ? -13.649 -7.368 15.825 1.00 96.75 182 ILE A O 1
ATOM 1432 N N . LEU A 1 183 ? -12.350 -6.820 17.566 1.00 94.56 183 LEU A N 1
ATOM 1433 C CA . LEU A 1 183 ? -12.981 -7.737 18.503 1.00 94.56 183 LEU A CA 1
ATOM 1434 C C . LEU A 1 183 ? -14.281 -7.125 19.020 1.00 94.56 183 LEU A C 1
ATOM 1436 O O . LEU A 1 183 ? -14.304 -5.950 19.352 1.00 94.56 183 LEU A O 1
ATOM 1440 N N . VAL A 1 184 ? -15.355 -7.904 19.133 1.00 90.69 184 VAL A N 1
ATOM 1441 C CA . VAL A 1 184 ? -16.633 -7.390 19.657 1.00 90.69 184 VAL A CA 1
ATOM 1442 C C . VAL A 1 184 ? -17.114 -8.145 20.885 1.00 90.69 184 VAL A C 1
ATOM 1444 O O . VAL A 1 184 ? -17.495 -7.528 21.871 1.00 90.69 184 VAL A O 1
ATOM 1447 N N . ARG A 1 185 ? -17.078 -9.480 20.900 1.00 84.50 185 ARG A N 1
ATOM 1448 C CA . ARG A 1 185 ? -17.606 -10.233 22.050 1.00 84.50 185 ARG A CA 1
ATOM 1449 C C . ARG A 1 185 ? -17.013 -11.624 22.186 1.00 84.50 185 ARG A C 1
ATOM 1451 O O . ARG A 1 185 ? -16.466 -12.180 21.241 1.00 84.50 185 ARG A O 1
ATOM 1458 N N . LEU A 1 186 ? -17.208 -12.226 23.354 1.00 80.06 186 LEU A N 1
ATOM 1459 C CA . LEU A 1 186 ? -17.065 -13.667 23.548 1.00 80.06 186 LEU A CA 1
ATOM 1460 C C . LEU A 1 186 ? -18.173 -14.427 22.805 1.00 80.06 186 LEU A C 1
ATOM 1462 O O . LEU A 1 186 ? -19.337 -14.019 22.820 1.00 80.06 186 LEU A O 1
ATOM 1466 N N . ARG A 1 187 ? -17.839 -15.577 22.211 1.00 67.38 187 ARG A N 1
ATOM 1467 C CA . ARG A 1 187 ? -18.832 -16.497 21.644 1.00 67.38 187 ARG A CA 1
ATOM 1468 C C . ARG A 1 187 ? -19.248 -17.505 22.722 1.00 67.38 187 ARG A C 1
ATOM 1470 O O . ARG A 1 187 ? -18.486 -18.398 23.076 1.00 67.38 187 ARG A O 1
ATOM 1477 N N . GLY A 1 188 ? -20.477 -17.366 23.224 1.00 57.81 188 GLY A N 1
ATOM 1478 C CA . GLY A 1 188 ? -21.075 -18.244 24.241 1.00 57.81 188 GLY A CA 1
ATOM 1479 C C . GLY A 1 188 ? -21.198 -17.586 25.620 1.00 57.81 188 GLY A C 1
ATOM 1480 O O . GLY A 1 188 ? -20.404 -16.728 25.991 1.00 57.81 188 GLY A O 1
ATOM 1481 N N . SER A 1 189 ? -22.197 -17.999 26.406 1.00 50.47 189 SER A N 1
ATOM 1482 C CA . SER A 1 189 ? -22.633 -17.318 27.641 1.00 50.47 189 SER A CA 1
ATOM 1483 C C . SER A 1 189 ? -21.617 -17.304 28.797 1.00 50.47 189 SER A C 1
ATOM 1485 O O . SER A 1 189 ? -21.909 -16.720 29.837 1.00 50.47 189 SER A O 1
ATOM 1487 N N . LYS A 1 190 ? -20.454 -17.953 28.639 1.00 51.53 190 LYS A N 1
ATOM 1488 C CA . LYS A 1 190 ? -19.383 -18.066 29.647 1.00 51.53 190 LYS A CA 1
ATOM 1489 C C . LYS A 1 190 ? -17.965 -18.170 29.049 1.00 51.53 190 LYS A C 1
ATOM 1491 O O . LYS A 1 190 ? -17.068 -18.644 29.728 1.00 51.53 190 LYS A O 1
ATOM 1496 N N . GLY A 1 191 ? -17.763 -17.851 27.764 1.00 52.53 191 GLY A N 1
ATOM 1497 C CA . GLY A 1 191 ? -16.455 -18.038 27.103 1.00 52.53 191 GLY A CA 1
ATOM 1498 C C . GLY A 1 191 ? -15.957 -19.495 27.051 1.00 52.53 191 GLY A C 1
ATOM 1499 O O . GLY A 1 191 ? -14.772 -19.740 26.830 1.00 52.53 191 GLY A O 1
ATOM 1500 N N . ILE A 1 192 ? -16.859 -20.467 27.245 1.00 52.16 192 ILE A N 1
ATOM 1501 C CA . ILE A 1 192 ? -16.560 -21.903 27.193 1.00 52.16 192 ILE A CA 1
ATOM 1502 C C . ILE A 1 192 ? -15.943 -22.197 25.819 1.00 52.16 192 ILE A C 1
ATOM 1504 O O . ILE A 1 192 ? -16.547 -21.889 24.791 1.00 52.16 192 ILE A O 1
ATOM 1508 N N . HIS A 1 193 ? -14.742 -22.781 25.831 1.00 60.06 193 HIS A N 1
ATOM 1509 C CA . HIS A 1 193 ? -13.871 -23.062 24.679 1.00 60.06 193 HIS A CA 1
ATOM 1510 C C . HIS A 1 193 ? -13.013 -21.902 24.153 1.00 60.06 193 HIS A C 1
ATOM 1512 O O . HIS A 1 193 ? -12.412 -22.061 23.096 1.00 60.06 193 HIS A O 1
ATOM 1518 N N . GLY A 1 194 ? -12.915 -20.757 24.838 1.00 69.12 194 GLY A N 1
ATOM 1519 C CA . GLY A 1 194 ? -11.965 -19.702 24.452 1.00 69.12 194 GLY A CA 1
ATOM 1520 C C . GLY A 1 194 ? -12.251 -19.061 23.092 1.00 69.12 194 GLY A C 1
ATOM 1521 O O . GLY A 1 194 ? -11.333 -18.634 22.390 1.00 69.12 194 GLY A O 1
ATOM 1522 N N . ARG A 1 195 ? -13.527 -19.059 22.687 1.00 84.94 195 ARG A N 1
ATOM 1523 C CA . ARG A 1 195 ? -13.963 -18.535 21.393 1.00 84.94 195 ARG A CA 1
ATOM 1524 C C . ARG A 1 195 ? -14.377 -17.080 21.504 1.00 84.94 195 ARG A C 1
ATOM 1526 O O . ARG A 1 195 ? -15.212 -16.703 22.324 1.00 84.94 195 ARG A O 1
ATOM 1533 N N . LEU A 1 196 ? -13.835 -16.292 20.598 1.00 88.94 196 LEU A N 1
ATOM 1534 C CA . LEU A 1 196 ? -14.041 -14.864 20.468 1.00 88.94 196 LEU A CA 1
ATOM 1535 C C . LEU A 1 196 ? -14.702 -14.572 19.122 1.00 88.94 196 LEU A C 1
ATOM 1537 O O . LEU A 1 196 ? -14.557 -15.340 18.171 1.00 88.94 196 LEU A O 1
ATOM 1541 N N . GLN A 1 197 ? -15.447 -13.479 19.042 1.00 91.00 197 GLN A N 1
ATOM 1542 C CA . GLN A 1 197 ? -16.068 -13.002 17.817 1.00 91.00 197 GLN A CA 1
ATOM 1543 C C . GLN A 1 197 ? -15.562 -11.601 17.498 1.00 91.00 197 GLN A C 1
ATOM 1545 O O . GLN A 1 197 ? -15.616 -10.705 18.343 1.00 91.00 197 GLN A O 1
ATOM 1550 N N . GLY A 1 198 ? -15.109 -11.428 16.262 1.00 93.62 198 GLY A N 1
ATOM 1551 C CA . GLY A 1 198 ? -14.753 -10.141 15.688 1.00 93.62 198 GLY A CA 1
ATOM 1552 C C . GLY A 1 198 ? -15.607 -9.796 14.474 1.00 93.62 198 GLY A C 1
ATOM 1553 O O . GLY A 1 198 ? -16.261 -10.666 13.889 1.00 93.62 198 GLY A O 1
ATOM 1554 N N . ILE A 1 199 ? -15.581 -8.522 14.099 1.00 95.12 199 ILE A N 1
ATOM 1555 C CA . ILE A 1 199 ? -16.166 -8.000 12.863 1.00 95.12 199 ILE A CA 1
ATOM 1556 C C . ILE A 1 199 ? -15.058 -7.863 11.830 1.00 95.12 199 ILE A C 1
ATOM 1558 O O . ILE A 1 199 ? -14.002 -7.304 12.119 1.00 95.12 199 ILE A O 1
ATOM 1562 N N . ASN A 1 200 ? -15.309 -8.392 10.636 1.00 95.06 200 ASN A N 1
ATOM 1563 C CA . ASN A 1 200 ? -14.390 -8.349 9.508 1.00 95.06 200 ASN A CA 1
ATOM 1564 C C . ASN A 1 200 ? -14.145 -6.898 9.059 1.00 95.06 200 ASN A C 1
ATOM 1566 O O . ASN A 1 200 ? -15.095 -6.137 8.853 1.00 95.06 200 ASN A O 1
ATOM 1570 N N . ILE A 1 201 ? -12.876 -6.532 8.852 1.00 95.50 201 ILE A N 1
ATOM 1571 C CA . ILE A 1 201 ? -12.480 -5.189 8.410 1.00 95.50 201 ILE A CA 1
ATOM 1572 C C . ILE A 1 201 ? -13.167 -4.753 7.109 1.00 95.50 201 ILE A C 1
ATOM 1574 O O . ILE A 1 201 ? -13.496 -3.579 6.950 1.00 95.50 201 ILE A O 1
ATOM 1578 N N . SER A 1 202 ? -13.469 -5.694 6.212 1.00 93.06 202 SER A N 1
ATOM 1579 C CA . SER A 1 202 ? -14.145 -5.415 4.941 1.00 93.06 202 SER A CA 1
ATOM 1580 C C . SER A 1 202 ? -15.558 -4.858 5.132 1.00 93.06 202 SER A C 1
ATOM 1582 O O . SER A 1 202 ? -16.009 -4.060 4.314 1.00 93.06 202 SER A O 1
ATOM 1584 N N . ILE A 1 203 ? -16.249 -5.222 6.220 1.00 95.12 203 ILE A N 1
ATOM 1585 C CA . ILE A 1 203 ? -17.569 -4.663 6.551 1.00 95.12 203 ILE A CA 1
ATOM 1586 C C . ILE A 1 203 ? -17.447 -3.217 7.014 1.00 95.12 203 ILE A C 1
ATOM 1588 O O . ILE A 1 203 ? -18.236 -2.372 6.595 1.00 95.12 203 ILE A O 1
ATOM 1592 N N . ILE A 1 204 ? -16.439 -2.923 7.836 1.00 96.31 204 ILE A N 1
ATOM 1593 C CA . ILE A 1 204 ? -16.163 -1.560 8.300 1.00 96.31 204 ILE A CA 1
ATOM 1594 C C . ILE A 1 204 ? -15.803 -0.677 7.102 1.00 96.31 204 ILE A C 1
ATOM 1596 O O . ILE A 1 204 ? -16.370 0.400 6.945 1.00 96.31 204 ILE A O 1
ATOM 1600 N N . ASN A 1 205 ? -14.936 -1.158 6.204 1.00 94.19 205 ASN A N 1
ATOM 1601 C CA . ASN A 1 205 ? -14.562 -0.403 5.010 1.00 94.19 205 ASN A CA 1
ATOM 1602 C C . ASN A 1 205 ? -15.755 -0.158 4.069 1.00 94.19 205 ASN A C 1
ATOM 1604 O O . ASN A 1 205 ? -15.938 0.943 3.551 1.00 94.19 205 ASN A O 1
ATOM 1608 N N . LYS A 1 206 ? -16.618 -1.166 3.889 1.00 93.56 206 LYS A N 1
ATOM 1609 C CA . LYS A 1 206 ? -17.862 -1.020 3.122 1.00 93.56 206 LYS A CA 1
ATOM 1610 C C . LYS A 1 206 ? -18.783 0.037 3.739 1.00 93.56 206 LYS A C 1
ATOM 1612 O O . LYS A 1 206 ? -19.328 0.858 3.007 1.00 93.56 206 LYS A O 1
ATOM 1617 N N . PHE A 1 207 ? -18.924 0.041 5.064 1.00 95.50 207 PHE A N 1
ATOM 1618 C CA . PHE A 1 207 ? -19.712 1.041 5.781 1.00 95.50 207 PHE A CA 1
ATOM 1619 C C . PHE A 1 207 ? -19.182 2.462 5.556 1.00 95.50 207 PHE A C 1
ATOM 1621 O O . PHE A 1 207 ? -19.975 3.347 5.245 1.00 95.50 207 PHE A O 1
ATOM 1628 N N . LEU A 1 208 ? -17.864 2.681 5.637 1.00 95.00 208 LEU A N 1
ATOM 1629 C CA . LEU A 1 208 ? -17.263 3.993 5.356 1.00 95.00 208 LEU A CA 1
ATOM 1630 C C . LEU A 1 208 ? -17.650 4.489 3.961 1.00 95.00 208 LEU A C 1
ATOM 1632 O O . LEU A 1 208 ? -18.168 5.595 3.816 1.00 95.00 208 LEU A O 1
ATOM 1636 N N . LYS A 1 209 ? -17.509 3.623 2.952 1.00 92.50 209 LYS A N 1
ATOM 1637 C CA . LYS A 1 209 ? -17.896 3.924 1.571 1.00 92.50 209 LYS A CA 1
ATOM 1638 C C . LYS A 1 209 ? -19.384 4.273 1.443 1.00 92.50 209 LYS A C 1
ATOM 1640 O O . LYS A 1 209 ? -19.730 5.240 0.771 1.00 92.50 209 LYS A O 1
ATOM 1645 N N . GLU A 1 210 ? -20.267 3.515 2.096 1.00 94.06 210 GLU A N 1
ATOM 1646 C CA . GLU A 1 210 ? -21.718 3.768 2.108 1.00 94.06 210 GLU A CA 1
ATOM 1647 C C . GLU A 1 210 ? -22.081 5.102 2.789 1.00 94.06 210 GLU A C 1
ATOM 1649 O O . GLU A 1 210 ? -23.069 5.731 2.410 1.00 94.06 210 GLU A O 1
ATOM 1654 N N . GLN A 1 211 ? -21.278 5.557 3.757 1.00 92.44 211 GLN A N 1
ATOM 1655 C CA . GLN A 1 211 ? -21.439 6.851 4.429 1.00 92.44 211 GLN A CA 1
ATOM 1656 C C . GLN A 1 211 ? -20.735 8.019 3.713 1.00 92.44 211 GLN A C 1
ATOM 1658 O O . GLN A 1 211 ? -20.806 9.148 4.191 1.00 92.44 211 GLN A O 1
ATOM 1663 N N . ASN A 1 212 ? -20.095 7.788 2.559 1.00 91.38 212 ASN A N 1
ATOM 1664 C CA . ASN A 1 212 ? -19.213 8.756 1.886 1.00 91.38 212 ASN A CA 1
ATOM 1665 C C . ASN A 1 212 ? -18.051 9.247 2.774 1.00 91.38 212 ASN A C 1
ATOM 1667 O O . ASN A 1 212 ? -17.603 10.386 2.645 1.00 91.38 212 ASN A O 1
ATOM 1671 N N . LEU A 1 213 ? -17.581 8.389 3.677 1.00 91.38 213 LEU A N 1
ATOM 1672 C CA . LEU A 1 213 ? -16.369 8.589 4.464 1.00 91.38 213 LEU A CA 1
ATOM 1673 C C . LEU A 1 213 ? -15.160 8.010 3.718 1.00 91.38 213 LEU A C 1
ATOM 1675 O O . LEU A 1 213 ? -15.309 7.198 2.799 1.00 91.38 213 LEU A O 1
ATOM 1679 N N . CYS A 1 214 ? -13.958 8.425 4.115 1.00 89.62 214 CYS A N 1
ATOM 1680 C CA . CYS A 1 214 ? -12.729 7.892 3.540 1.00 89.62 214 CYS A CA 1
ATOM 1681 C C . CYS A 1 214 ? -12.603 6.396 3.849 1.00 89.62 214 CYS A C 1
ATOM 1683 O O . CYS A 1 214 ? -12.847 5.952 4.968 1.00 89.62 214 CYS A O 1
ATOM 1685 N N . GLU A 1 215 ? -12.218 5.611 2.848 1.00 90.88 215 GLU A N 1
ATOM 1686 C CA . GLU A 1 215 ? -11.949 4.184 3.022 1.00 90.88 215 GLU A CA 1
ATOM 1687 C C . GLU A 1 215 ? -10.690 3.967 3.888 1.00 90.88 215 GLU A C 1
ATOM 1689 O O . GLU A 1 215 ? -9.840 4.850 4.014 1.00 90.88 215 GLU A O 1
ATOM 1694 N N . LEU A 1 216 ? -10.556 2.776 4.479 1.00 90.50 216 LEU A N 1
ATOM 1695 C CA . LEU A 1 216 ? -9.388 2.328 5.245 1.00 90.50 216 LEU A CA 1
ATOM 1696 C C . LEU A 1 216 ? -8.230 1.993 4.303 1.00 90.50 216 LEU A C 1
ATOM 1698 O O . LEU A 1 216 ? -7.847 0.836 4.113 1.00 90.50 216 LEU A O 1
ATOM 1702 N N . ILE A 1 217 ? -7.715 3.041 3.682 1.00 85.38 217 ILE A N 1
ATOM 1703 C CA . ILE A 1 217 ? -6.546 3.016 2.827 1.00 85.38 217 ILE A CA 1
ATOM 1704 C C . ILE A 1 217 ? -5.420 3.687 3.612 1.00 85.38 217 ILE A C 1
ATOM 1706 O O . ILE A 1 217 ? -5.616 4.811 4.076 1.00 85.38 217 ILE A O 1
ATOM 1710 N N . PRO A 1 218 ? -4.249 3.043 3.753 1.00 82.06 218 PRO A N 1
ATOM 1711 C CA . PRO A 1 218 ? -3.125 3.668 4.425 1.00 82.06 218 PRO A CA 1
ATOM 1712 C C . PRO A 1 218 ? -2.754 4.986 3.759 1.00 82.06 218 PRO A C 1
ATOM 1714 O O . PRO A 1 218 ? -2.691 5.072 2.526 1.00 82.06 218 PRO A O 1
ATOM 1717 N N . PHE A 1 219 ? -2.459 5.995 4.571 1.00 80.19 219 PHE A N 1
ATOM 1718 C CA . PHE A 1 219 ? -2.176 7.332 4.070 1.00 80.19 219 PHE A CA 1
ATOM 1719 C C . PHE A 1 219 ? -1.004 7.362 3.074 1.00 80.19 219 PHE A C 1
ATOM 1721 O O . PHE A 1 219 ? -1.069 8.109 2.096 1.00 80.19 219 PHE A O 1
ATOM 1728 N N . GLU A 1 220 ? 0.027 6.526 3.233 1.00 83.44 220 GLU A N 1
ATOM 1729 C CA . GLU A 1 220 ? 1.147 6.483 2.284 1.00 83.44 220 GLU A CA 1
ATOM 1730 C C . GLU A 1 220 ? 0.711 6.099 0.872 1.00 83.44 220 GLU A C 1
ATOM 1732 O O . GLU A 1 220 ? 1.369 6.473 -0.091 1.00 83.44 220 GLU A O 1
ATOM 1737 N N . LEU A 1 221 ? -0.420 5.409 0.711 1.00 87.38 221 LEU A N 1
ATOM 1738 C CA . LEU A 1 221 ? -0.928 5.062 -0.612 1.00 87.38 221 LEU A CA 1
ATOM 1739 C C . LEU A 1 221 ? -1.717 6.208 -1.268 1.00 87.38 221 LEU A C 1
ATOM 1741 O O . LEU A 1 221 ? -1.977 6.173 -2.474 1.00 87.38 221 LEU A O 1
ATOM 1745 N N . SER A 1 222 ? -2.099 7.234 -0.504 1.00 85.31 222 SER A N 1
ATOM 1746 C CA . SER A 1 222 ? -2.939 8.334 -0.993 1.00 85.31 222 SER A CA 1
ATOM 1747 C C . SER A 1 222 ? -2.203 9.294 -1.936 1.00 85.31 222 SER A C 1
ATOM 1749 O O . SER A 1 222 ? -2.836 9.926 -2.788 1.00 85.31 222 SER A O 1
ATOM 1751 N N . GLN A 1 223 ? -0.872 9.386 -1.827 1.00 87.56 223 GLN A N 1
ATOM 1752 C CA . GLN A 1 223 ? -0.050 10.321 -2.597 1.00 87.56 223 GLN A CA 1
ATOM 1753 C C . GLN A 1 223 ? 1.397 9.848 -2.752 1.00 87.56 223 GLN A C 1
ATOM 1755 O O . GLN A 1 223 ? 1.860 8.956 -2.048 1.00 87.56 223 GLN A O 1
ATOM 1760 N N . PHE A 1 224 ? 2.125 10.472 -3.679 1.00 93.62 224 PHE A N 1
ATOM 1761 C CA . PHE A 1 224 ? 3.523 10.134 -3.950 1.00 93.62 224 PHE A CA 1
ATOM 1762 C C . PHE A 1 224 ? 4.546 10.966 -3.165 1.00 93.62 224 PHE A C 1
ATOM 1764 O O . PHE A 1 224 ? 5.728 10.639 -3.203 1.00 93.62 224 PHE A O 1
ATOM 1771 N N . ASP A 1 225 ? 4.121 12.015 -2.461 1.00 90.50 225 ASP A N 1
ATOM 1772 C CA . ASP A 1 225 ? 4.997 13.020 -1.848 1.00 90.50 225 ASP A CA 1
ATOM 1773 C C . ASP A 1 225 ? 6.043 12.425 -0.897 1.00 90.50 225 ASP A C 1
ATOM 1775 O O . ASP A 1 225 ? 7.218 12.773 -0.990 1.00 90.50 225 ASP A O 1
ATOM 1779 N N . MET A 1 226 ? 5.659 11.458 -0.059 1.00 88.12 226 MET A N 1
ATOM 1780 C CA . MET A 1 226 ? 6.605 10.773 0.831 1.00 88.12 226 MET A CA 1
ATOM 1781 C C . MET A 1 226 ? 7.687 10.016 0.051 1.00 88.12 226 MET A C 1
ATOM 1783 O O . MET A 1 226 ? 8.870 10.135 0.349 1.00 88.12 226 MET A O 1
ATOM 1787 N N . TYR A 1 227 ? 7.303 9.280 -0.995 1.00 93.12 227 TYR A N 1
ATOM 1788 C CA . TYR A 1 227 ? 8.255 8.544 -1.832 1.00 93.12 227 TYR A CA 1
ATOM 1789 C C . TYR A 1 227 ? 9.121 9.480 -2.681 1.00 93.12 227 TYR A C 1
ATOM 1791 O O . TYR A 1 227 ? 10.259 9.147 -3.013 1.00 93.12 227 TYR A O 1
ATOM 1799 N N . LEU A 1 228 ? 8.593 10.651 -3.049 1.00 94.56 228 LEU A N 1
ATOM 1800 C CA . LEU A 1 228 ? 9.346 11.674 -3.761 1.00 94.56 228 LEU A CA 1
ATOM 1801 C C . LEU A 1 228 ? 10.496 12.192 -2.905 1.00 94.56 228 LEU A C 1
ATOM 1803 O O . LEU A 1 228 ? 11.607 12.299 -3.421 1.00 94.56 228 LEU A O 1
ATOM 1807 N N . ASP A 1 229 ? 10.225 12.519 -1.640 1.00 91.31 229 ASP A N 1
ATOM 1808 C CA . ASP A 1 229 ? 11.243 13.023 -0.720 1.00 91.31 229 ASP A CA 1
ATOM 1809 C C . ASP A 1 229 ? 12.344 11.974 -0.478 1.00 91.31 229 ASP A C 1
ATOM 1811 O O . ASP A 1 229 ? 13.519 12.322 -0.564 1.00 91.31 229 ASP A O 1
ATOM 1815 N N . GLU A 1 230 ? 11.997 10.689 -0.343 1.00 90.88 230 GLU A N 1
ATOM 1816 C CA . GLU A 1 230 ? 12.977 9.588 -0.268 1.00 90.88 230 GLU A CA 1
ATOM 1817 C C . GLU A 1 230 ? 13.845 9.481 -1.538 1.00 90.88 230 GLU A C 1
ATOM 1819 O O . GLU A 1 230 ? 15.070 9.389 -1.475 1.00 90.88 230 GLU A O 1
ATOM 1824 N N . ILE A 1 231 ? 13.238 9.545 -2.732 1.00 90.88 231 ILE A N 1
ATOM 1825 C CA . ILE A 1 231 ? 13.964 9.407 -4.010 1.00 90.88 231 ILE A CA 1
ATOM 1826 C C . ILE A 1 231 ? 15.002 10.511 -4.221 1.00 90.88 231 ILE A C 1
ATOM 1828 O O . ILE A 1 231 ? 16.030 10.283 -4.868 1.00 90.88 231 ILE A O 1
ATOM 1832 N N . ILE A 1 232 ? 14.711 11.720 -3.749 1.00 91.75 232 ILE A N 1
ATOM 1833 C CA . ILE A 1 232 ? 15.550 12.890 -3.996 1.00 91.75 232 ILE A CA 1
ATOM 1834 C C . ILE A 1 232 ? 16.520 13.186 -2.857 1.00 91.75 232 ILE A C 1
ATOM 1836 O O . ILE A 1 232 ? 17.381 14.038 -3.066 1.00 91.75 232 ILE A O 1
ATOM 1840 N N . ASP A 1 233 ? 16.396 12.575 -1.675 1.00 87.62 233 ASP A N 1
ATOM 1841 C CA . ASP A 1 233 ? 17.167 13.013 -0.505 1.00 87.62 233 ASP A CA 1
ATOM 1842 C C . ASP A 1 233 ? 18.683 12.877 -0.720 1.00 87.62 233 ASP A C 1
ATOM 1844 O O . ASP A 1 233 ? 19.458 13.782 -0.402 1.00 87.62 233 ASP A O 1
ATOM 1848 N N . GLU A 1 234 ? 19.097 11.830 -1.428 1.00 82.69 234 GLU A N 1
ATOM 1849 C CA . GLU A 1 234 ? 20.502 11.553 -1.750 1.00 82.69 234 GLU A CA 1
ATOM 1850 C C . GLU A 1 234 ? 21.009 12.270 -3.020 1.00 82.69 234 GLU A C 1
ATOM 1852 O O . GLU A 1 234 ? 22.181 12.171 -3.381 1.00 82.69 234 GLU A O 1
ATOM 1857 N N . GLN A 1 235 ? 20.147 13.010 -3.725 1.00 85.50 235 GLN A N 1
ATOM 1858 C CA . GLN A 1 235 ? 20.476 13.611 -5.021 1.00 85.50 235 GLN A CA 1
ATOM 1859 C C . GLN A 1 235 ? 21.105 15.009 -4.884 1.00 85.50 235 GLN A C 1
ATOM 1861 O O . GLN A 1 235 ? 20.910 15.721 -3.904 1.00 85.50 235 GLN A O 1
ATOM 1866 N N . HIS A 1 236 ? 21.831 15.470 -5.905 1.00 88.75 236 HIS A N 1
ATOM 1867 C CA . HIS A 1 236 ? 22.364 16.840 -5.933 1.00 88.75 236 HIS A CA 1
ATOM 1868 C C . HIS A 1 236 ? 21.231 17.887 -6.013 1.00 88.75 236 HIS A C 1
ATOM 1870 O O . HIS A 1 236 ? 20.282 17.699 -6.773 1.00 88.75 236 HIS A O 1
ATOM 1876 N N . ASP A 1 237 ? 21.343 19.034 -5.327 1.00 90.00 237 ASP A N 1
ATOM 1877 C CA . ASP A 1 237 ? 20.272 20.051 -5.207 1.00 90.00 237 ASP A CA 1
ATOM 1878 C C . ASP A 1 237 ? 19.637 20.469 -6.541 1.00 90.00 237 ASP A C 1
ATOM 1880 O O . ASP A 1 237 ? 18.416 20.595 -6.661 1.00 90.00 237 ASP A O 1
ATOM 1884 N N . LYS A 1 238 ? 20.461 20.649 -7.582 1.00 90.69 238 LYS A N 1
ATOM 1885 C CA . LYS A 1 238 ? 19.971 20.988 -8.930 1.00 90.69 238 LYS A CA 1
ATOM 1886 C C . LYS A 1 238 ? 19.099 19.864 -9.516 1.00 90.69 238 LYS A C 1
ATOM 1888 O O . LYS A 1 238 ? 18.085 20.158 -10.141 1.00 90.69 238 LYS A O 1
ATOM 1893 N N . VAL A 1 239 ? 19.446 18.597 -9.276 1.00 91.38 239 VAL A N 1
ATOM 1894 C CA . VAL A 1 239 ? 18.655 17.423 -9.685 1.00 91.38 239 VAL A CA 1
ATOM 1895 C C . VAL A 1 239 ? 17.373 17.328 -8.856 1.00 91.38 239 VAL A C 1
ATOM 1897 O O . VAL A 1 239 ? 16.303 17.152 -9.439 1.00 91.38 239 VAL A O 1
ATOM 1900 N N . LYS A 1 240 ? 17.443 17.558 -7.532 1.00 93.56 240 LYS A N 1
ATOM 1901 C CA . LYS A 1 240 ? 16.251 17.633 -6.663 1.00 93.56 240 LYS A CA 1
ATOM 1902 C C . LYS A 1 240 ? 15.242 18.650 -7.203 1.00 93.56 240 LYS A C 1
ATOM 1904 O O . LYS A 1 240 ? 14.061 18.339 -7.341 1.00 93.56 240 LYS A O 1
ATOM 1909 N N . ALA A 1 241 ? 15.708 19.847 -7.565 1.00 92.88 241 ALA A N 1
ATOM 1910 C CA . ALA A 1 241 ? 14.861 20.905 -8.115 1.00 92.88 241 ALA A CA 1
ATOM 1911 C C . ALA A 1 241 ? 14.193 20.502 -9.442 1.00 92.88 241 ALA A C 1
ATOM 1913 O O . ALA A 1 241 ? 13.004 20.762 -9.632 1.00 92.88 241 ALA A O 1
ATOM 1914 N N . ILE A 1 242 ? 14.929 19.835 -10.339 1.00 93.69 242 ILE A N 1
ATOM 1915 C CA . ILE A 1 242 ? 14.398 19.331 -11.616 1.00 93.69 242 ILE A CA 1
ATOM 1916 C C . ILE A 1 242 ? 13.309 18.284 -11.372 1.00 93.69 242 ILE A C 1
ATOM 1918 O O . ILE A 1 242 ? 12.236 18.371 -11.974 1.00 93.69 242 ILE A O 1
ATOM 1922 N N . ILE A 1 243 ? 13.565 17.322 -10.481 1.00 94.69 243 ILE A N 1
ATOM 1923 C CA . ILE A 1 243 ? 12.621 16.251 -10.154 1.00 94.69 243 ILE A CA 1
ATOM 1924 C C . ILE A 1 243 ? 11.358 16.828 -9.500 1.00 94.69 243 ILE A C 1
ATOM 1926 O O . ILE A 1 243 ? 10.265 16.565 -9.995 1.00 94.69 243 ILE A O 1
ATOM 1930 N N . LYS A 1 244 ? 11.484 17.684 -8.471 1.00 95.50 244 LYS A N 1
ATOM 1931 C CA . LYS A 1 244 ? 10.329 18.319 -7.800 1.00 95.50 244 LYS A CA 1
ATOM 1932 C C . LYS A 1 244 ? 9.468 19.129 -8.770 1.00 95.50 244 LYS A C 1
ATOM 1934 O O . LYS A 1 244 ? 8.243 19.029 -8.735 1.00 95.50 244 LYS A O 1
ATOM 1939 N N . LYS A 1 245 ? 10.101 19.918 -9.647 1.00 95.19 245 LYS A N 1
ATOM 1940 C CA . LYS A 1 245 ? 9.409 20.694 -10.686 1.00 95.19 245 LYS A CA 1
ATOM 1941 C C . LYS A 1 245 ? 8.635 19.776 -11.632 1.00 95.19 245 LYS A C 1
ATOM 1943 O O . LYS A 1 245 ? 7.446 19.977 -11.839 1.00 95.19 245 LYS A O 1
ATOM 1948 N N . ASN A 1 246 ? 9.287 18.750 -12.183 1.00 94.50 246 ASN A N 1
ATOM 1949 C CA . ASN A 1 246 ? 8.644 17.859 -13.149 1.00 94.50 246 ASN A CA 1
ATOM 1950 C C . ASN A 1 246 ? 7.561 16.982 -12.507 1.00 94.50 246 ASN A C 1
ATOM 1952 O O . ASN A 1 246 ? 6.548 16.751 -13.154 1.00 94.50 246 ASN A O 1
ATOM 1956 N N . PHE A 1 247 ? 7.720 16.547 -11.254 1.00 96.25 247 PHE A N 1
ATOM 1957 C CA . PHE A 1 247 ? 6.652 15.873 -10.513 1.00 96.25 247 PHE A CA 1
ATOM 1958 C C . PHE A 1 247 ? 5.404 16.758 -10.436 1.00 96.25 247 PHE A C 1
ATOM 1960 O O . PHE A 1 247 ? 4.351 16.378 -10.939 1.00 96.25 247 PHE A O 1
ATOM 1967 N N . ARG A 1 248 ? 5.555 17.982 -9.915 1.00 95.06 248 ARG A N 1
ATOM 1968 C CA . ARG A 1 248 ? 4.452 18.940 -9.756 1.00 95.06 248 ARG A CA 1
ATOM 1969 C C . ARG A 1 248 ? 3.784 19.314 -11.080 1.00 95.06 248 ARG A C 1
ATOM 1971 O O . ARG A 1 248 ? 2.567 19.437 -11.140 1.00 95.06 248 ARG A O 1
ATOM 1978 N N . ASP A 1 249 ? 4.576 19.537 -12.127 1.00 95.12 249 ASP A N 1
ATOM 1979 C CA . ASP A 1 249 ? 4.071 20.081 -13.391 1.00 95.12 249 ASP A CA 1
ATOM 1980 C C . ASP A 1 249 ? 3.511 19.003 -14.335 1.00 95.12 249 ASP A C 1
ATOM 1982 O O . ASP A 1 249 ? 2.752 19.332 -15.258 1.00 95.12 249 ASP A O 1
ATOM 1986 N N . LYS A 1 250 ? 3.930 17.738 -14.162 1.00 95.94 250 LYS A N 1
ATOM 1987 C CA . LYS A 1 250 ? 3.680 16.655 -15.127 1.00 95.94 250 LYS A CA 1
ATOM 1988 C C . LYS A 1 250 ? 3.023 15.403 -14.558 1.00 95.94 250 LYS A C 1
ATOM 1990 O O . LYS A 1 250 ? 2.647 14.573 -15.373 1.00 95.94 250 LYS A O 1
ATOM 1995 N N . VAL A 1 251 ? 2.898 15.226 -13.245 1.00 96.19 251 VAL A N 1
ATOM 1996 C CA . VAL A 1 251 ? 2.202 14.069 -12.655 1.00 96.19 251 VAL A CA 1
ATOM 1997 C C . VAL A 1 251 ? 0.929 14.574 -11.989 1.00 96.19 251 VAL A C 1
ATOM 1999 O O . VAL A 1 251 ? 0.999 15.317 -11.016 1.00 96.19 251 VAL A O 1
ATOM 2002 N N . ILE A 1 252 ? -0.231 14.219 -12.545 1.00 94.19 252 ILE A N 1
ATOM 2003 C CA . ILE A 1 252 ? -1.532 14.755 -12.116 1.00 94.19 252 ILE A CA 1
ATOM 2004 C C . ILE A 1 252 ? -2.492 13.597 -11.851 1.00 94.19 252 ILE A C 1
ATOM 2006 O O . ILE A 1 252 ? -2.651 12.722 -12.699 1.00 94.19 252 ILE A O 1
ATOM 2010 N N . ASP A 1 253 ? -3.136 13.597 -10.683 1.00 91.88 253 ASP A N 1
ATOM 2011 C CA . ASP A 1 253 ? -4.158 12.617 -10.280 1.00 91.88 253 ASP A CA 1
ATOM 2012 C C . ASP A 1 253 ? -3.719 11.141 -10.377 1.00 91.88 253 ASP A C 1
ATOM 2014 O O . ASP A 1 253 ? -4.541 10.239 -10.518 1.00 91.88 253 ASP A O 1
ATOM 2018 N N . ILE A 1 254 ? -2.413 10.873 -10.292 1.00 94.31 254 ILE A N 1
ATOM 2019 C CA . ILE A 1 254 ? -1.853 9.520 -10.237 1.00 94.31 254 ILE A CA 1
ATOM 2020 C C . ILE A 1 254 ? -1.252 9.323 -8.849 1.00 94.31 254 ILE A C 1
ATOM 2022 O O . ILE A 1 254 ? -0.367 10.073 -8.441 1.00 94.31 254 ILE A O 1
ATOM 2026 N N . ASN A 1 255 ? -1.709 8.296 -8.139 1.00 93.06 255 ASN A N 1
ATOM 2027 C CA . ASN A 1 255 ? -1.222 7.921 -6.814 1.00 93.06 255 ASN A CA 1
ATOM 2028 C C . ASN A 1 255 ? -1.130 6.385 -6.674 1.00 93.06 255 ASN A C 1
ATOM 2030 O O . ASN A 1 255 ? -1.615 5.655 -7.548 1.00 93.06 255 ASN A O 1
ATOM 2034 N N . PRO A 1 256 ? -0.488 5.872 -5.611 1.00 94.88 256 PRO A N 1
ATOM 2035 C CA . PRO A 1 256 ? -0.392 4.433 -5.370 1.00 94.88 256 PRO A CA 1
ATOM 2036 C C . PRO A 1 256 ? -1.737 3.692 -5.357 1.00 94.88 256 PRO A C 1
ATOM 2038 O O . PRO A 1 256 ? -1.849 2.608 -5.936 1.00 94.88 256 PRO A O 1
ATOM 2041 N N . VAL A 1 257 ? -2.782 4.285 -4.766 1.00 91.25 257 VAL A N 1
ATOM 2042 C CA . VAL A 1 257 ? -4.144 3.716 -4.772 1.00 91.25 257 VAL A CA 1
ATOM 2043 C C . VAL A 1 257 ? -4.636 3.498 -6.195 1.00 91.25 257 VAL A C 1
ATOM 2045 O O . VAL A 1 257 ? -4.968 2.373 -6.555 1.00 91.25 257 VAL A O 1
ATOM 2048 N N . PHE A 1 258 ? -4.593 4.531 -7.035 1.00 93.62 258 PHE A N 1
ATOM 2049 C CA . PHE A 1 258 ? -5.032 4.461 -8.426 1.00 93.62 258 PHE A CA 1
ATOM 2050 C C . PHE A 1 258 ? -4.345 3.315 -9.184 1.00 93.62 258 PHE A C 1
ATOM 2052 O O . PHE A 1 258 ? -4.991 2.578 -9.929 1.00 93.62 258 PHE A O 1
ATOM 2059 N N . ILE A 1 259 ? -3.038 3.132 -8.982 1.00 95.50 259 ILE A N 1
ATOM 2060 C CA . ILE A 1 259 ? -2.271 2.065 -9.638 1.00 95.50 259 ILE A CA 1
ATOM 2061 C C . ILE A 1 259 ? -2.650 0.689 -9.068 1.00 95.50 259 ILE A C 1
ATOM 2063 O O . ILE A 1 259 ? -2.877 -0.255 -9.831 1.00 95.50 259 ILE A O 1
ATOM 2067 N N . SER A 1 260 ? -2.746 0.562 -7.742 1.00 92.06 260 SER A N 1
ATOM 2068 C CA . SER A 1 260 ? -3.072 -0.712 -7.087 1.00 92.06 260 SER A CA 1
ATOM 2069 C C . SER A 1 260 ? -4.494 -1.191 -7.360 1.00 92.06 260 SER A C 1
ATOM 2071 O O . SER A 1 260 ? -4.695 -2.387 -7.538 1.00 92.06 260 SER A O 1
ATOM 2073 N N . GLU A 1 261 ? -5.473 -0.299 -7.503 1.00 90.38 261 GLU A N 1
ATOM 2074 C CA . GLU A 1 261 ? -6.838 -0.677 -7.887 1.00 90.38 261 GLU A CA 1
ATOM 2075 C C . GLU A 1 261 ? -6.911 -1.267 -9.302 1.00 90.38 261 GLU A C 1
ATOM 2077 O O . GLU A 1 261 ? -7.721 -2.163 -9.569 1.00 90.38 261 GLU A O 1
ATOM 2082 N N . LYS A 1 262 ? -6.061 -0.770 -10.212 1.00 92.75 262 LYS A N 1
ATOM 2083 C CA . LYS A 1 262 ? -5.987 -1.223 -11.608 1.00 92.75 262 LYS A CA 1
ATOM 2084 C C . LYS A 1 262 ? -5.259 -2.556 -11.750 1.00 92.75 262 LYS A C 1
ATOM 2086 O O . LYS A 1 262 ? -5.712 -3.412 -12.505 1.00 92.75 262 LYS A O 1
ATOM 2091 N N . LEU A 1 263 ? -4.145 -2.724 -11.038 1.00 92.31 263 LEU A N 1
ATOM 2092 C CA . LEU A 1 263 ? -3.267 -3.886 -11.187 1.00 92.31 263 LEU A CA 1
ATOM 2093 C C . LEU A 1 263 ? -3.514 -4.990 -10.158 1.00 92.31 263 LEU A C 1
ATOM 2095 O O . LEU A 1 263 ? -3.331 -6.156 -10.491 1.00 92.31 263 LEU A O 1
ATOM 2099 N N . ARG A 1 264 ? -3.954 -4.651 -8.943 1.00 89.44 264 ARG A N 1
ATOM 2100 C CA . ARG A 1 264 ? -4.199 -5.589 -7.836 1.00 89.44 264 ARG A CA 1
ATOM 2101 C C . ARG A 1 264 ? -2.986 -6.495 -7.588 1.00 89.44 264 ARG A C 1
ATOM 2103 O O . ARG A 1 264 ? -1.883 -5.989 -7.394 1.00 89.44 264 ARG A O 1
ATOM 2110 N N . GLU A 1 265 ? -3.158 -7.815 -7.629 1.00 87.25 265 GLU A N 1
ATOM 2111 C CA . GLU A 1 265 ? -2.081 -8.800 -7.498 1.00 87.25 265 GLU A CA 1
ATOM 2112 C C . GLU A 1 265 ? -0.987 -8.641 -8.567 1.00 87.25 265 GLU A C 1
ATOM 2114 O O . GLU A 1 265 ? 0.175 -8.966 -8.323 1.00 87.25 265 GLU A O 1
ATOM 2119 N N . LYS A 1 266 ? -1.312 -8.040 -9.722 1.00 92.19 266 LYS A N 1
ATOM 2120 C CA . LYS A 1 266 ? -0.379 -7.866 -10.845 1.00 92.19 266 LYS A CA 1
ATOM 2121 C C . LYS A 1 266 ? 0.703 -6.811 -10.613 1.00 92.19 266 LYS A C 1
ATOM 2123 O O . LYS A 1 266 ? 1.487 -6.545 -11.519 1.00 92.19 266 LYS A O 1
ATOM 2128 N N . LEU A 1 267 ? 0.756 -6.214 -9.422 1.00 93.31 267 LEU A N 1
ATOM 2129 C CA . LEU A 1 267 ? 1.868 -5.378 -8.967 1.00 93.31 267 LEU A CA 1
ATOM 2130 C C . LEU A 1 267 ? 3.135 -6.187 -8.666 1.00 93.31 267 LEU A C 1
ATOM 2132 O O . LEU A 1 267 ? 4.236 -5.638 -8.734 1.00 93.31 267 LEU A O 1
ATOM 2136 N N . PHE A 1 268 ? 2.982 -7.463 -8.315 1.00 93.81 268 PHE A N 1
ATOM 2137 C CA . PHE A 1 268 ? 4.056 -8.300 -7.792 1.00 93.81 268 PHE A CA 1
ATOM 2138 C C . PHE A 1 268 ? 4.391 -9.451 -8.736 1.00 93.81 268 PHE A C 1
ATOM 2140 O O . PHE A 1 268 ? 3.557 -9.865 -9.530 1.00 93.81 268 PHE A O 1
ATOM 2147 N N . ILE A 1 269 ? 5.613 -9.975 -8.649 1.00 93.25 269 ILE A N 1
ATOM 2148 C CA . ILE A 1 269 ? 5.988 -11.264 -9.236 1.00 93.25 269 ILE A CA 1
ATOM 2149 C C . ILE A 1 269 ? 6.700 -12.104 -8.170 1.00 93.25 269 ILE A C 1
ATOM 2151 O O . ILE A 1 269 ? 7.706 -11.631 -7.616 1.00 93.25 269 ILE A O 1
ATOM 2155 N N . PRO A 1 270 ? 6.227 -13.340 -7.917 1.00 89.88 270 PRO A N 1
ATOM 2156 C CA . PRO A 1 270 ? 5.075 -14.017 -8.555 1.00 89.88 270 PRO A CA 1
ATOM 2157 C C . PRO A 1 270 ? 3.697 -13.450 -8.119 1.00 89.88 270 PRO A C 1
ATOM 2159 O O . PRO A 1 270 ? 3.625 -12.754 -7.112 1.00 89.88 270 PRO A O 1
ATOM 2162 N N . TYR A 1 271 ? 2.603 -13.712 -8.854 1.00 87.00 271 TYR A N 1
ATOM 2163 C CA . TYR A 1 271 ? 1.260 -13.166 -8.531 1.00 87.00 271 TYR A CA 1
ATOM 2164 C C . TYR A 1 271 ? 0.650 -13.748 -7.255 1.00 87.00 271 TYR A C 1
ATOM 2166 O O . TYR A 1 271 ? -0.147 -13.094 -6.591 1.00 87.00 271 TYR A O 1
ATOM 2174 N N . GLU A 1 272 ? 1.047 -14.962 -6.881 1.00 75.88 272 GLU A N 1
ATOM 2175 C CA . GLU A 1 272 ? 0.651 -15.612 -5.632 1.00 75.88 272 GLU A CA 1
ATOM 2176 C C . GLU A 1 272 ? 1.275 -14.934 -4.402 1.00 75.88 272 GLU A C 1
ATOM 2178 O O . GLU A 1 272 ? 0.908 -15.226 -3.260 1.00 75.88 272 GLU A O 1
ATOM 2183 N N . PHE A 1 273 ? 2.229 -14.026 -4.617 1.00 71.50 273 PHE A N 1
ATOM 2184 C CA . PHE A 1 273 ? 2.800 -13.215 -3.564 1.00 71.50 273 PHE A CA 1
ATOM 2185 C C . PHE A 1 273 ? 1.770 -12.187 -3.080 1.00 71.50 273 PHE A C 1
ATOM 2187 O O . PHE A 1 273 ? 1.504 -11.184 -3.743 1.00 71.50 273 PHE A O 1
ATOM 2194 N N . ASN A 1 274 ? 1.236 -12.400 -1.873 1.00 67.62 274 ASN A N 1
ATOM 2195 C CA . ASN A 1 274 ? 0.477 -11.388 -1.131 1.00 67.62 274 ASN A CA 1
ATOM 2196 C C . ASN A 1 274 ? 1.421 -10.284 -0.637 1.00 67.62 274 ASN A C 1
ATOM 2198 O O . ASN A 1 274 ? 1.747 -10.188 0.553 1.00 67.62 274 ASN A O 1
ATOM 2202 N N . GLY A 1 275 ? 1.901 -9.485 -1.586 1.00 72.06 275 GLY A N 1
ATOM 2203 C CA . GLY A 1 275 ? 2.896 -8.465 -1.346 1.00 72.06 275 GLY A CA 1
ATOM 2204 C C . GLY A 1 275 ? 2.401 -7.354 -0.441 1.00 72.06 275 GLY A C 1
ATOM 2205 O O . GLY A 1 275 ? 1.211 -7.053 -0.330 1.00 72.06 275 GLY A O 1
ATOM 2206 N N . ASN A 1 276 ? 3.350 -6.743 0.254 1.00 82.31 276 ASN A N 1
ATOM 2207 C CA . ASN A 1 276 ? 3.062 -5.630 1.132 1.00 82.31 276 ASN A CA 1
ATOM 2208 C C . ASN A 1 276 ? 2.934 -4.347 0.316 1.00 82.31 276 ASN A C 1
ATOM 2210 O O . ASN A 1 276 ? 3.929 -3.825 -0.181 1.00 82.31 276 ASN A O 1
ATOM 2214 N N . LEU A 1 277 ? 1.715 -3.811 0.222 1.00 87.50 277 LEU A N 1
ATOM 2215 C CA . LEU A 1 277 ? 1.490 -2.514 -0.411 1.00 87.50 277 LEU A CA 1
ATOM 2216 C C . LEU A 1 277 ? 2.197 -1.375 0.328 1.00 87.50 277 LEU A C 1
ATOM 2218 O O . LEU A 1 277 ? 2.424 -0.353 -0.278 1.00 87.50 277 LEU A O 1
ATOM 2222 N N . LEU A 1 278 ? 2.617 -1.520 1.585 1.00 86.94 278 LEU A N 1
ATOM 2223 C CA . LEU A 1 278 ? 3.416 -0.499 2.277 1.00 86.94 278 LEU A CA 1
ATOM 2224 C C . LEU A 1 278 ? 4.921 -0.641 2.017 1.00 86.94 278 LEU A C 1
ATOM 2226 O O . LEU A 1 278 ? 5.728 0.034 2.653 1.00 86.94 278 LEU A O 1
ATOM 2230 N N . ASN A 1 279 ? 5.327 -1.516 1.094 1.00 88.31 279 ASN A N 1
ATOM 2231 C CA . ASN A 1 279 ? 6.718 -1.612 0.687 1.00 88.31 279 ASN A CA 1
ATOM 2232 C C . ASN A 1 279 ? 7.139 -0.325 -0.041 1.00 88.31 279 ASN A C 1
ATOM 2234 O O . ASN A 1 279 ? 6.692 -0.040 -1.152 1.00 88.31 279 ASN A O 1
ATOM 2238 N N . VAL A 1 280 ? 8.035 0.441 0.580 1.00 90.00 280 VAL A N 1
ATOM 2239 C CA . VAL A 1 280 ? 8.522 1.723 0.053 1.00 90.00 280 VAL A CA 1
ATOM 2240 C C . VAL A 1 280 ? 9.173 1.549 -1.325 1.00 90.00 280 VAL A C 1
ATOM 2242 O O . VAL A 1 280 ? 8.940 2.352 -2.228 1.00 90.00 280 VAL A O 1
ATOM 2245 N N . LYS A 1 281 ? 9.907 0.450 -1.547 1.00 92.25 281 LYS A N 1
ATOM 2246 C CA . LYS A 1 281 ? 10.598 0.186 -2.817 1.00 92.25 281 LYS A CA 1
ATOM 2247 C C . LYS A 1 281 ? 9.648 -0.105 -3.976 1.00 92.25 281 LYS A C 1
ATOM 2249 O O . LYS A 1 281 ? 9.986 0.213 -5.117 1.00 92.25 281 LYS A O 1
ATOM 2254 N N . LEU A 1 282 ? 8.450 -0.632 -3.723 1.00 94.88 282 LEU A N 1
ATOM 2255 C CA . LEU A 1 282 ? 7.420 -0.755 -4.761 1.00 94.88 282 LEU A CA 1
ATOM 2256 C C . LEU A 1 282 ? 7.076 0.626 -5.339 1.00 94.88 282 LEU A C 1
ATOM 2258 O O . LEU A 1 282 ? 7.129 0.829 -6.555 1.00 94.88 282 LEU A O 1
ATOM 2262 N N . TRP A 1 283 ? 6.764 1.582 -4.465 1.00 95.69 283 TRP A N 1
ATOM 2263 C CA . TRP A 1 283 ? 6.277 2.899 -4.875 1.00 95.69 283 TRP A CA 1
ATOM 2264 C C . TRP A 1 283 ? 7.375 3.847 -5.322 1.00 95.69 283 TRP A C 1
ATOM 2266 O O . TRP A 1 283 ? 7.150 4.611 -6.259 1.00 95.69 283 TRP A O 1
ATOM 2276 N N . GLU A 1 284 ? 8.581 3.740 -4.760 1.00 95.25 284 GLU A N 1
ATOM 2277 C CA . GLU A 1 284 ? 9.757 4.400 -5.329 1.00 95.25 284 GLU A CA 1
ATOM 2278 C C . GLU A 1 284 ? 9.975 3.966 -6.787 1.00 95.25 284 GLU A C 1
ATOM 2280 O O . GLU A 1 284 ? 10.227 4.796 -7.662 1.00 95.25 284 GLU A O 1
ATOM 2285 N N . GLY A 1 285 ? 9.848 2.665 -7.072 1.00 96.44 285 GLY A N 1
ATOM 2286 C CA . GLY A 1 285 ? 10.001 2.136 -8.426 1.00 96.44 285 GLY A CA 1
ATOM 2287 C C . GLY A 1 285 ? 8.961 2.703 -9.394 1.00 96.44 285 GLY A C 1
ATOM 2288 O O . GLY A 1 285 ? 9.317 3.217 -10.459 1.00 96.44 285 GLY A O 1
ATOM 2289 N N . TRP A 1 286 ? 7.685 2.688 -8.996 1.00 97.56 286 TRP A N 1
ATOM 2290 C CA . TRP A 1 286 ? 6.600 3.301 -9.768 1.00 97.56 286 TRP A CA 1
ATOM 2291 C C . TRP A 1 286 ? 6.829 4.790 -10.019 1.00 97.56 286 TRP A C 1
ATOM 2293 O O . TRP A 1 286 ? 6.743 5.239 -11.165 1.00 97.56 286 TRP A O 1
ATOM 2303 N N . LEU A 1 287 ? 7.159 5.552 -8.973 1.00 97.38 287 LEU A N 1
ATOM 2304 C CA . LEU A 1 287 ? 7.361 6.992 -9.079 1.00 97.38 287 LEU A CA 1
ATOM 2305 C C . LEU A 1 287 ? 8.541 7.327 -9.997 1.00 97.38 287 LEU A C 1
ATOM 2307 O O . LEU A 1 287 ? 8.413 8.193 -10.864 1.00 97.38 287 LEU A O 1
ATOM 2311 N N . ARG A 1 288 ? 9.665 6.605 -9.878 1.00 96.06 288 ARG A N 1
ATOM 2312 C CA . ARG A 1 288 ? 10.816 6.750 -10.785 1.00 96.06 288 ARG A CA 1
ATOM 2313 C C . ARG A 1 288 ? 10.409 6.504 -12.231 1.00 96.06 288 ARG A C 1
ATOM 2315 O O . ARG A 1 288 ? 10.682 7.344 -13.085 1.00 96.06 288 ARG A O 1
ATOM 2322 N N . LEU A 1 289 ? 9.723 5.395 -12.513 1.00 97.38 289 LEU A N 1
ATOM 2323 C CA . LEU A 1 289 ? 9.313 5.056 -13.875 1.00 97.38 289 LEU A CA 1
ATOM 2324 C C . LEU A 1 289 ? 8.365 6.108 -14.472 1.00 97.38 289 LEU A C 1
ATOM 2326 O O . LEU A 1 289 ? 8.567 6.536 -15.610 1.00 97.38 289 LEU A O 1
ATOM 2330 N N . ILE A 1 290 ? 7.377 6.564 -13.696 1.00 97.44 290 ILE A N 1
ATOM 2331 C CA . ILE A 1 290 ? 6.452 7.638 -14.085 1.00 97.44 290 ILE A CA 1
ATOM 2332 C C . ILE A 1 290 ? 7.226 8.920 -14.411 1.00 97.44 290 ILE A C 1
ATOM 2334 O O . ILE A 1 290 ? 7.074 9.474 -15.501 1.00 97.44 290 ILE A O 1
ATOM 2338 N N . LEU A 1 291 ? 8.106 9.364 -13.509 1.00 96.56 291 LEU A N 1
ATOM 2339 C CA . LEU A 1 291 ? 8.907 10.574 -13.701 1.00 96.56 291 LEU A CA 1
ATOM 2340 C C . LEU A 1 291 ? 9.811 10.475 -14.927 1.00 96.56 291 LEU A C 1
ATOM 2342 O O . LEU A 1 291 ? 9.894 11.421 -15.711 1.00 96.56 291 LEU A O 1
ATOM 2346 N N . TYR A 1 292 ? 10.463 9.330 -15.124 1.00 96.06 292 TYR A N 1
ATOM 2347 C CA . TYR A 1 292 ? 11.313 9.102 -16.284 1.00 96.06 292 TYR A CA 1
ATOM 2348 C C . TYR A 1 292 ? 10.506 9.198 -17.576 1.00 96.06 292 TYR A C 1
ATOM 2350 O O . TYR A 1 292 ? 10.929 9.909 -18.487 1.00 96.06 292 TYR A O 1
ATOM 2358 N N . ILE A 1 293 ? 9.317 8.589 -17.632 1.00 95.62 293 ILE A N 1
ATOM 2359 C CA . ILE A 1 293 ? 8.395 8.703 -18.769 1.00 95.62 293 ILE A CA 1
ATOM 2360 C C . ILE A 1 293 ? 8.005 10.158 -19.044 1.00 95.62 293 ILE A C 1
ATOM 2362 O O . ILE A 1 293 ? 8.133 10.616 -20.184 1.00 95.62 293 ILE A O 1
ATOM 2366 N N . CYS A 1 294 ? 7.600 10.905 -18.015 1.00 96.00 294 CYS A N 1
ATOM 2367 C CA . CYS A 1 294 ? 7.267 12.327 -18.129 1.00 96.00 294 CYS A CA 1
ATOM 2368 C C . CYS A 1 294 ? 8.438 13.165 -18.666 1.00 96.00 294 CYS A C 1
ATOM 2370 O O . CYS A 1 294 ? 8.246 14.093 -19.460 1.00 96.00 294 CYS A O 1
ATOM 2372 N N . LEU A 1 295 ? 9.663 12.854 -18.238 1.00 94.44 295 LEU A N 1
ATOM 2373 C CA . LEU A 1 295 ? 10.877 13.561 -18.639 1.00 94.44 295 LEU A CA 1
ATOM 2374 C C . LEU A 1 295 ? 11.286 13.234 -20.078 1.00 94.44 295 LEU A C 1
ATOM 2376 O O . LEU A 1 295 ? 11.426 14.151 -20.888 1.00 94.44 295 LEU A O 1
ATOM 2380 N N . TYR A 1 296 ? 11.446 11.955 -20.432 1.00 94.00 296 TYR A N 1
ATOM 2381 C CA . TYR A 1 296 ? 11.991 11.589 -21.745 1.00 94.00 296 TYR A CA 1
ATOM 2382 C C . TYR A 1 296 ? 10.994 11.818 -22.881 1.00 94.00 296 TYR A C 1
ATOM 2384 O O . TYR A 1 296 ? 11.405 12.249 -23.963 1.00 94.00 296 TYR A O 1
ATOM 2392 N N . LYS A 1 297 ? 9.691 11.587 -22.646 1.00 93.69 297 LYS A N 1
ATOM 2393 C CA . LYS A 1 297 ? 8.637 11.909 -23.624 1.00 93.69 297 LYS A CA 1
ATOM 2394 C C . LYS A 1 297 ? 8.255 13.388 -23.608 1.00 93.69 297 LYS A C 1
ATOM 2396 O O . LYS A 1 297 ? 7.643 13.857 -24.560 1.00 93.69 297 LYS A O 1
ATOM 2401 N N . ASN A 1 298 ? 8.633 14.118 -22.558 1.00 94.25 298 ASN A N 1
ATOM 2402 C CA . ASN A 1 298 ? 8.217 15.495 -22.309 1.00 94.25 298 ASN A CA 1
ATOM 2403 C C . ASN A 1 298 ? 6.688 15.674 -22.364 1.00 94.25 298 ASN A C 1
ATOM 2405 O O . ASN A 1 298 ? 6.170 16.514 -23.098 1.00 94.25 298 ASN A O 1
ATOM 2409 N N . ILE A 1 299 ? 5.979 14.863 -21.583 1.00 95.38 299 ILE A N 1
ATOM 2410 C CA . ILE A 1 299 ? 4.513 14.838 -21.510 1.00 95.38 299 ILE A CA 1
ATOM 2411 C C . ILE A 1 299 ? 4.038 15.138 -20.094 1.00 95.38 299 ILE A C 1
ATOM 2413 O O . ILE A 1 299 ? 4.802 14.997 -19.139 1.00 95.38 299 ILE A O 1
ATOM 2417 N N . LYS A 1 300 ? 2.763 15.503 -19.974 1.00 96.88 300 LYS A N 1
ATOM 2418 C CA . LYS A 1 300 ? 2.028 15.408 -18.715 1.00 96.88 300 LYS A CA 1
ATOM 2419 C C . LYS A 1 300 ? 1.338 14.052 -18.665 1.00 96.88 300 LYS A C 1
ATOM 2421 O O . LYS A 1 300 ? 0.644 13.687 -19.614 1.00 96.88 300 LYS A O 1
ATOM 2426 N N . LEU A 1 301 ? 1.575 13.317 -17.592 1.00 96.75 301 LEU A N 1
ATOM 2427 C CA . LEU A 1 301 ? 0.943 12.043 -17.318 1.00 96.75 301 LEU A CA 1
ATOM 2428 C C . LEU A 1 301 ? -0.191 12.275 -16.326 1.00 96.75 301 LEU A C 1
ATOM 2430 O O . LEU A 1 301 ? 0.008 12.840 -15.250 1.00 96.75 301 LEU A O 1
ATOM 2434 N N . GLU A 1 302 ? -1.374 11.835 -16.718 1.00 96.00 302 GLU A N 1
ATOM 2435 C CA . GLU A 1 302 ? -2.611 11.992 -15.969 1.00 96.00 302 GLU A CA 1
ATOM 2436 C C . GLU A 1 302 ? -3.319 10.635 -15.885 1.00 96.00 302 GLU A C 1
ATOM 2438 O O . GLU A 1 302 ? -3.100 9.754 -16.725 1.00 96.00 302 GLU A O 1
ATOM 2443 N N . ALA A 1 303 ? -4.220 10.460 -14.916 1.00 93.81 303 ALA A N 1
ATOM 2444 C CA . ALA A 1 303 ? -5.019 9.235 -14.792 1.00 93.81 303 ALA A CA 1
ATOM 2445 C C . ALA A 1 303 ? -5.761 8.854 -16.093 1.00 93.81 303 ALA A C 1
ATOM 2447 O O . ALA A 1 303 ? -5.996 7.674 -16.363 1.00 93.81 303 ALA A O 1
ATOM 2448 N N . SER A 1 304 ? -6.109 9.849 -16.916 1.00 93.69 304 SER A N 1
ATOM 2449 C CA . SER A 1 304 ? -6.811 9.688 -18.192 1.00 93.69 304 SER A CA 1
ATOM 2450 C C . SER A 1 304 ? -5.940 9.106 -19.313 1.00 93.69 304 SER A C 1
ATOM 2452 O O . SER A 1 304 ? -6.466 8.390 -20.163 1.00 93.69 304 SER A O 1
ATOM 2454 N N . ASN A 1 305 ? -4.627 9.373 -19.316 1.00 95.12 305 ASN A N 1
ATOM 2455 C CA . ASN A 1 305 ? -3.726 9.033 -20.427 1.00 95.12 305 ASN A CA 1
ATOM 2456 C C . ASN A 1 305 ? -2.620 8.033 -20.057 1.00 95.12 305 ASN A C 1
ATOM 2458 O O . ASN A 1 305 ? -1.945 7.508 -20.939 1.00 95.12 305 ASN A O 1
ATOM 2462 N N . ILE A 1 306 ? -2.440 7.712 -18.774 1.00 95.88 306 ILE A N 1
ATOM 2463 C CA . ILE A 1 306 ? -1.361 6.830 -18.308 1.00 95.88 306 ILE A CA 1
ATOM 2464 C C . ILE A 1 306 ? -1.324 5.468 -19.019 1.00 95.88 306 ILE A C 1
ATOM 2466 O O . ILE A 1 306 ? -0.243 4.947 -19.284 1.00 95.88 306 ILE A O 1
ATOM 2470 N N . ASN A 1 307 ? -2.484 4.940 -19.418 1.00 95.31 307 ASN A N 1
ATOM 2471 C CA . ASN A 1 307 ? -2.631 3.682 -20.159 1.00 95.31 307 ASN A CA 1
ATOM 2472 C C . ASN A 1 307 ? -1.983 3.680 -21.557 1.00 95.31 307 ASN A C 1
ATOM 2474 O O . ASN A 1 307 ? -1.727 2.614 -22.123 1.00 95.31 307 ASN A O 1
ATOM 2478 N N . GLU A 1 308 ? -1.709 4.860 -22.114 1.00 96.19 308 GLU A N 1
ATOM 2479 C CA . GLU A 1 308 ? -0.990 5.031 -23.381 1.00 96.19 308 GLU A CA 1
ATOM 2480 C C . GLU A 1 308 ? 0.528 4.907 -23.207 1.00 96.19 308 GLU A C 1
ATOM 2482 O O . GLU A 1 308 ? 1.282 4.702 -24.163 1.00 96.19 308 GLU A O 1
ATOM 2487 N N . HIS A 1 309 ? 0.999 5.011 -21.964 1.00 95.69 309 HIS A N 1
ATOM 2488 C CA . HIS A 1 309 ? 2.416 5.053 -21.628 1.00 95.69 309 HIS A CA 1
ATOM 2489 C C . HIS A 1 309 ? 2.856 3.870 -20.766 1.00 95.69 309 HIS A C 1
ATOM 2491 O O . HIS A 1 309 ? 3.989 3.412 -20.915 1.00 95.69 309 HIS A O 1
ATOM 2497 N N . LEU A 1 310 ? 1.964 3.323 -19.944 1.00 96.50 310 LEU A N 1
ATOM 2498 C CA . LEU A 1 310 ? 2.181 2.185 -19.054 1.00 96.50 310 LEU A CA 1
ATOM 2499 C C . LEU A 1 310 ? 1.004 1.213 -19.148 1.00 96.50 310 LEU A C 1
ATOM 2501 O O . LEU A 1 310 ? -0.142 1.617 -19.329 1.00 96.50 310 LEU A O 1
ATOM 2505 N N . PHE A 1 311 ? 1.291 -0.076 -19.029 1.00 95.81 311 PHE A N 1
ATOM 2506 C CA . PHE A 1 311 ? 0.274 -1.112 -18.972 1.00 95.81 311 PHE A CA 1
ATOM 2507 C C . PHE A 1 311 ? -0.327 -1.168 -17.564 1.00 95.81 311 PHE A C 1
ATOM 2509 O O . PHE A 1 311 ? 0.358 -1.559 -16.620 1.00 95.81 311 PHE A O 1
ATOM 2516 N N . LEU A 1 312 ? -1.608 -0.813 -17.434 1.00 93.62 312 LEU A N 1
ATOM 2517 C CA . LEU A 1 312 ? -2.403 -0.937 -16.204 1.00 93.62 312 LEU A CA 1
ATOM 2518 C C . LEU A 1 312 ? -3.666 -1.797 -16.401 1.00 93.62 312 LEU A C 1
ATOM 2520 O O . LEU A 1 312 ? -4.535 -1.829 -15.534 1.00 93.62 312 LEU A O 1
ATOM 2524 N N . GLY A 1 313 ? -3.806 -2.480 -17.541 1.00 90.12 313 GLY A N 1
ATOM 2525 C CA . GLY A 1 313 ? -4.931 -3.372 -17.815 1.00 90.12 313 GLY A CA 1
ATOM 2526 C C . GLY A 1 313 ? -5.135 -3.654 -19.302 1.00 90.12 313 GLY A C 1
ATOM 2527 O O . GLY A 1 313 ? -4.396 -3.178 -20.158 1.00 90.12 313 GLY A O 1
ATOM 2528 N N . GLU A 1 314 ? -6.176 -4.421 -19.629 1.00 84.56 314 GLU A N 1
ATOM 2529 C CA . GLU A 1 314 ? -6.447 -4.880 -21.004 1.00 84.56 314 GLU A CA 1
ATOM 2530 C C . GLU A 1 314 ? -6.685 -3.744 -22.011 1.00 84.56 314 GLU A C 1
ATOM 2532 O O . GLU A 1 314 ? -6.448 -3.916 -23.205 1.00 84.56 314 GLU A O 1
ATOM 2537 N N . HIS A 1 315 ? -7.120 -2.577 -21.533 1.00 86.31 315 HIS A N 1
ATOM 2538 C CA . HIS A 1 315 ? -7.357 -1.389 -22.355 1.00 86.31 315 HIS A CA 1
ATOM 2539 C C . HIS A 1 315 ? -6.105 -0.524 -22.573 1.00 86.31 315 HIS A C 1
ATOM 2541 O O . HIS A 1 315 ? -6.189 0.503 -23.245 1.00 86.31 315 HIS A O 1
ATOM 2547 N N . SER A 1 316 ? -4.953 -0.897 -22.008 1.00 91.19 316 SER A N 1
ATOM 2548 C CA . SER A 1 316 ? -3.702 -0.172 -22.224 1.00 91.19 316 SER A CA 1
ATOM 2549 C C . SER A 1 316 ? -3.150 -0.422 -23.628 1.00 91.19 316 SER A C 1
ATOM 2551 O O . SER A 1 316 ? -3.107 -1.557 -24.104 1.00 91.19 316 SER A O 1
ATOM 2553 N N . THR A 1 317 ? -2.682 0.640 -24.284 1.00 91.50 317 THR A N 1
ATOM 2554 C CA . THR A 1 317 ? -2.002 0.549 -25.588 1.00 91.50 317 THR A CA 1
ATOM 2555 C C . THR A 1 317 ? -0.485 0.429 -25.441 1.00 91.50 317 THR A C 1
ATOM 2557 O O . THR A 1 317 ? 0.202 0.081 -26.399 1.00 91.50 317 THR A O 1
ATOM 2560 N N . SER A 1 318 ? 0.048 0.680 -24.241 1.00 92.81 318 SER A N 1
ATOM 2561 C CA . SER A 1 318 ? 1.468 0.514 -23.942 1.00 92.81 318 SER A CA 1
ATOM 2562 C C . SER A 1 318 ? 1.860 -0.951 -23.732 1.00 92.81 318 SER A C 1
ATOM 2564 O O . SER A 1 318 ? 1.156 -1.712 -23.072 1.00 92.81 318 SER A O 1
ATOM 2566 N N . ASN A 1 319 ? 3.046 -1.311 -24.223 1.00 92.94 319 ASN A N 1
ATOM 2567 C CA . ASN A 1 319 ? 3.733 -2.579 -23.959 1.00 92.94 319 ASN A CA 1
ATOM 2568 C C . ASN A 1 319 ? 4.680 -2.511 -22.741 1.00 92.94 319 ASN A C 1
ATOM 2570 O O . ASN A 1 319 ? 5.448 -3.440 -22.492 1.00 92.94 319 ASN A O 1
ATOM 2574 N N . LYS A 1 320 ? 4.692 -1.385 -22.014 1.00 95.94 320 LYS A N 1
ATOM 2575 C CA . LYS A 1 320 ? 5.580 -1.156 -20.867 1.00 95.94 320 LYS A CA 1
ATOM 2576 C C . LYS A 1 320 ? 4.907 -1.611 -19.589 1.00 95.94 320 LYS A C 1
ATOM 2578 O O . LYS A 1 320 ? 3.912 -1.019 -19.179 1.00 95.94 320 LYS A O 1
ATOM 2583 N N . ARG A 1 321 ? 5.466 -2.627 -18.947 1.00 96.56 321 ARG A N 1
ATOM 2584 C CA . ARG A 1 321 ? 4.956 -3.191 -17.693 1.00 96.56 321 ARG A CA 1
ATOM 2585 C C . ARG A 1 321 ? 5.919 -2.905 -16.570 1.00 96.56 321 ARG A C 1
ATOM 2587 O O . ARG A 1 321 ? 7.117 -2.803 -16.805 1.00 96.56 321 ARG A O 1
ATOM 2594 N N . PHE A 1 322 ? 5.393 -2.816 -15.362 1.00 97.44 322 PHE A N 1
ATOM 2595 C CA . PHE A 1 322 ? 6.202 -2.713 -14.166 1.00 97.44 322 PHE A CA 1
ATOM 2596 C C . PHE A 1 322 ? 5.756 -3.762 -13.157 1.00 97.44 322 PHE A C 1
ATOM 2598 O O . PHE A 1 322 ? 4.558 -3.921 -12.931 1.00 97.44 322 PHE A O 1
ATOM 2605 N N . TYR A 1 323 ? 6.730 -4.433 -12.552 1.00 96.56 323 TYR A N 1
ATOM 2606 C CA . TYR A 1 323 ? 6.517 -5.368 -11.457 1.00 96.56 323 TYR A CA 1
ATOM 2607 C C . TYR A 1 323 ? 7.499 -5.091 -10.321 1.00 96.56 323 TYR A C 1
ATOM 2609 O O . TYR A 1 323 ? 8.647 -4.703 -10.548 1.00 96.56 323 TYR A O 1
ATOM 2617 N N . TYR A 1 324 ? 7.068 -5.360 -9.096 1.00 95.88 324 TYR A N 1
ATOM 2618 C CA . TYR A 1 324 ? 7.962 -5.510 -7.957 1.00 95.88 324 TYR A CA 1
ATOM 2619 C C . TYR A 1 324 ? 8.233 -6.990 -7.685 1.00 95.88 324 TYR A C 1
ATOM 2621 O O . TYR A 1 324 ? 7.339 -7.824 -7.820 1.00 95.88 324 TYR A O 1
ATOM 2629 N N . SER A 1 325 ? 9.455 -7.327 -7.282 1.00 94.06 325 SER A N 1
ATOM 2630 C CA . SER A 1 325 ? 9.805 -8.695 -6.898 1.00 94.06 325 SER A CA 1
ATOM 2631 C C . SER A 1 325 ? 10.771 -8.718 -5.718 1.00 94.06 325 SER A C 1
ATOM 2633 O O . SER A 1 325 ? 11.635 -7.856 -5.591 1.00 94.06 325 SER A O 1
ATOM 2635 N N . GLU A 1 326 ? 10.662 -9.744 -4.876 1.00 91.44 326 GLU A N 1
ATOM 2636 C CA . GLU A 1 326 ? 11.646 -10.041 -3.823 1.00 91.44 326 GLU A CA 1
ATOM 2637 C C . GLU A 1 326 ? 12.751 -11.003 -4.302 1.00 91.44 326 GLU A C 1
ATOM 2639 O O . GLU A 1 326 ? 13.622 -11.425 -3.532 1.00 91.44 326 GLU A O 1
ATOM 2644 N N . ALA A 1 327 ? 12.734 -11.379 -5.585 1.00 92.56 327 ALA A N 1
ATOM 2645 C CA . ALA A 1 327 ? 13.715 -12.280 -6.162 1.00 92.56 327 ALA A CA 1
ATOM 2646 C C . ALA A 1 327 ? 15.138 -11.705 -6.055 1.00 92.56 327 ALA A C 1
ATOM 2648 O O . ALA A 1 327 ? 15.490 -10.690 -6.649 1.00 92.56 327 ALA A O 1
ATOM 2649 N N . LYS A 1 328 ? 16.023 -12.435 -5.369 1.00 93.50 328 LYS A N 1
ATOM 2650 C CA . LYS A 1 328 ? 17.431 -12.034 -5.175 1.00 93.50 328 LYS A CA 1
ATOM 2651 C C . LYS A 1 328 ? 18.306 -12.226 -6.417 1.00 93.50 328 LYS A C 1
ATOM 2653 O O . LYS A 1 328 ? 19.494 -11.899 -6.400 1.00 93.50 328 LYS A O 1
ATOM 2658 N N . ARG A 1 329 ? 17.779 -12.836 -7.481 1.00 95.62 329 ARG A N 1
ATOM 2659 C CA . ARG A 1 329 ? 18.498 -13.128 -8.729 1.00 95.62 329 ARG A CA 1
ATOM 2660 C C . ARG A 1 329 ? 17.596 -12.829 -9.918 1.00 95.62 329 ARG A C 1
ATOM 2662 O O . ARG A 1 329 ? 16.453 -13.272 -9.932 1.00 95.62 329 ARG A O 1
ATOM 2669 N N . MET A 1 330 ? 18.157 -12.203 -10.953 1.00 95.94 330 MET A N 1
ATOM 2670 C CA . MET A 1 330 ? 17.441 -11.921 -12.204 1.00 95.94 330 MET A CA 1
ATOM 2671 C C . MET A 1 330 ? 16.866 -13.190 -12.843 1.00 95.94 330 MET A C 1
ATOM 2673 O O . MET A 1 330 ? 15.748 -13.179 -13.337 1.00 95.94 330 MET A O 1
ATOM 2677 N N . ALA A 1 331 ? 17.598 -14.307 -12.776 1.00 95.62 331 ALA A N 1
ATOM 2678 C CA . ALA A 1 331 ? 17.107 -15.586 -13.284 1.00 95.62 331 ALA A CA 1
ATOM 2679 C C . ALA A 1 331 ? 15.826 -16.049 -12.577 1.00 95.62 331 ALA A C 1
ATOM 2681 O O . ALA A 1 331 ? 14.885 -16.456 -13.242 1.00 95.62 331 ALA A O 1
ATOM 2682 N N . THR A 1 332 ? 15.768 -15.918 -11.249 1.00 95.50 332 THR A N 1
ATOM 2683 C CA . THR A 1 332 ? 14.579 -16.277 -10.468 1.00 95.50 332 THR A CA 1
ATOM 2684 C C . THR A 1 332 ? 13.393 -15.397 -10.849 1.00 95.50 332 THR A C 1
ATOM 2686 O O . THR A 1 332 ? 12.343 -15.932 -11.166 1.00 95.50 332 THR A O 1
ATOM 2689 N N . PHE A 1 333 ? 13.585 -14.076 -10.948 1.00 96.31 333 PHE A N 1
ATOM 2690 C CA . PHE A 1 333 ? 12.529 -13.171 -11.413 1.00 96.31 333 PHE A CA 1
ATOM 2691 C C . PHE A 1 333 ? 11.985 -13.561 -12.797 1.00 96.31 333 PHE A C 1
ATOM 2693 O O . PHE A 1 333 ? 10.776 -13.595 -12.996 1.00 96.31 333 PHE A O 1
ATOM 2700 N N . VAL A 1 334 ? 12.867 -13.858 -13.757 1.00 96.56 334 VAL A N 1
ATOM 2701 C CA . VAL A 1 334 ? 12.460 -14.253 -15.116 1.00 96.56 334 VAL A CA 1
ATOM 2702 C C . VAL A 1 334 ? 11.674 -15.564 -15.091 1.00 96.56 334 VAL A C 1
ATOM 2704 O O . VAL A 1 334 ? 10.635 -15.648 -15.744 1.00 96.56 334 VAL A O 1
ATOM 2707 N N . SER A 1 335 ? 12.130 -16.563 -14.330 1.00 95.25 335 SER A N 1
ATOM 2708 C CA . SER A 1 335 ? 11.396 -17.819 -14.152 1.00 95.25 335 SER A CA 1
ATOM 2709 C C . SER A 1 335 ? 10.010 -17.580 -13.547 1.00 95.25 335 SER A C 1
ATOM 2711 O O . SER A 1 335 ? 9.024 -18.046 -14.110 1.00 95.25 335 SER A O 1
ATOM 2713 N N . ASP A 1 336 ? 9.920 -16.801 -12.468 1.00 94.75 336 ASP A N 1
ATOM 2714 C CA . ASP A 1 336 ? 8.660 -16.501 -11.776 1.00 94.75 336 ASP A CA 1
ATOM 2715 C C . ASP A 1 336 ? 7.696 -15.701 -12.665 1.00 94.75 336 ASP A C 1
ATOM 2717 O O . ASP A 1 336 ? 6.488 -15.938 -12.655 1.00 94.75 336 ASP A O 1
ATOM 2721 N N . LEU A 1 337 ? 8.218 -14.784 -13.485 1.00 95.50 337 LEU A N 1
ATOM 2722 C CA . LEU A 1 337 ? 7.428 -14.002 -14.436 1.00 95.50 337 LEU A CA 1
ATOM 2723 C C . LEU A 1 337 ? 6.773 -14.899 -15.492 1.00 95.50 337 LEU A C 1
ATOM 2725 O O . LEU A 1 337 ? 5.592 -14.734 -15.792 1.00 95.50 337 LEU A O 1
ATOM 2729 N N . TYR A 1 338 ? 7.520 -15.849 -16.058 1.00 94.06 338 TYR A N 1
ATOM 2730 C CA . TYR A 1 338 ? 6.954 -16.795 -17.018 1.00 94.06 338 TYR A CA 1
ATOM 2731 C C . TYR A 1 338 ? 6.027 -17.801 -16.334 1.00 94.06 338 TYR A C 1
ATOM 2733 O O . TYR A 1 338 ? 4.938 -18.032 -16.834 1.00 94.06 338 TYR A O 1
ATOM 2741 N N . ALA A 1 339 ? 6.384 -18.348 -15.177 1.00 91.25 339 ALA A N 1
ATOM 2742 C CA . ALA A 1 339 ? 5.523 -19.308 -14.492 1.00 91.25 339 ALA A CA 1
ATOM 2743 C C . ALA A 1 339 ? 4.187 -18.682 -14.040 1.00 91.25 339 ALA A C 1
ATOM 2745 O O . ALA A 1 339 ? 3.127 -19.260 -14.268 1.00 91.25 339 ALA A O 1
ATOM 2746 N N . GLY A 1 340 ? 4.225 -17.486 -13.442 1.00 88.88 340 GLY A N 1
ATOM 2747 C CA . GLY A 1 340 ? 3.053 -16.861 -12.817 1.00 88.88 340 GLY A CA 1
ATOM 2748 C C . GLY A 1 340 ? 2.270 -15.902 -13.719 1.00 88.88 340 GLY A C 1
ATOM 2749 O O . GLY A 1 340 ? 1.049 -15.810 -13.616 1.00 88.88 340 GLY A O 1
ATOM 2750 N N . ALA A 1 341 ? 2.941 -15.194 -14.633 1.00 92.19 341 ALA A N 1
ATOM 2751 C CA . ALA A 1 341 ? 2.334 -14.110 -15.412 1.00 92.19 341 ALA A CA 1
ATOM 2752 C C . ALA A 1 341 ? 2.315 -14.360 -16.927 1.00 92.19 341 ALA A C 1
ATOM 2754 O O . ALA A 1 341 ? 1.986 -13.443 -17.689 1.00 92.19 341 ALA A O 1
ATOM 2755 N N . TYR A 1 342 ? 2.612 -15.584 -17.396 1.00 92.12 342 TYR A N 1
ATOM 2756 C CA . TYR A 1 342 ? 2.684 -15.886 -18.831 1.00 92.12 342 TYR A CA 1
ATOM 2757 C C . TYR A 1 342 ? 1.457 -15.413 -19.600 1.00 92.12 342 TYR A C 1
ATOM 2759 O O . TYR A 1 342 ? 1.606 -14.835 -20.670 1.00 92.12 342 TYR A O 1
ATOM 2767 N N . LYS A 1 343 ? 0.242 -15.630 -19.084 1.00 90.50 343 LYS A N 1
ATOM 2768 C CA . LYS A 1 343 ? -0.999 -15.242 -19.779 1.00 90.50 343 LYS A CA 1
ATOM 2769 C C . LYS A 1 343 ? -1.113 -13.732 -19.995 1.00 90.50 343 LYS A C 1
ATOM 2771 O O . LYS A 1 343 ? -1.677 -13.317 -21.003 1.00 90.50 343 LYS A O 1
ATOM 2776 N N . ASP A 1 344 ? -0.553 -12.940 -19.087 1.00 90.69 344 ASP A N 1
ATOM 2777 C CA . ASP A 1 344 ? -0.654 -11.486 -19.110 1.00 90.69 344 ASP A CA 1
ATOM 2778 C C . ASP A 1 344 ? 0.437 -10.829 -19.951 1.00 90.69 344 AS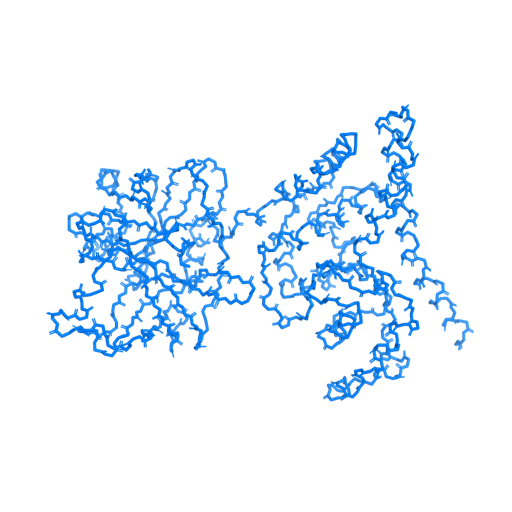P A C 1
ATOM 2780 O O . ASP A 1 344 ? 0.153 -9.838 -20.629 1.00 90.69 344 ASP A O 1
ATOM 2784 N N . ILE A 1 345 ? 1.659 -11.371 -19.956 1.00 92.94 345 ILE A N 1
ATOM 2785 C CA . ILE A 1 345 ? 2.739 -10.864 -20.810 1.00 92.94 345 ILE A CA 1
ATOM 2786 C C . ILE A 1 345 ? 2.475 -11.180 -22.290 1.00 92.94 345 ILE A C 1
ATOM 2788 O O . ILE A 1 345 ? 1.834 -12.170 -22.652 1.00 92.94 345 ILE A O 1
ATOM 2792 N N . LYS A 1 346 ? 2.985 -10.332 -23.177 1.00 91.94 346 LYS A N 1
ATOM 2793 C CA . LYS A 1 346 ? 2.899 -10.441 -24.635 1.00 91.94 346 LYS A CA 1
ATOM 2794 C C . LYS A 1 346 ? 4.302 -10.403 -25.229 1.00 91.94 346 LYS A C 1
ATOM 2796 O O . LYS A 1 346 ? 5.229 -9.849 -24.642 1.00 91.94 346 LYS A O 1
ATOM 2801 N N . ALA A 1 347 ? 4.456 -10.995 -26.413 1.00 89.94 347 ALA A N 1
ATOM 2802 C CA . ALA A 1 347 ? 5.672 -10.802 -27.191 1.00 89.94 347 ALA A CA 1
ATOM 2803 C C . ALA A 1 347 ? 5.908 -9.298 -27.399 1.00 89.94 347 ALA A C 1
ATOM 2805 O O . ALA A 1 347 ? 4.948 -8.549 -27.593 1.00 89.94 347 ALA A O 1
ATOM 2806 N N . ASN A 1 348 ? 7.172 -8.881 -27.367 1.00 90.44 348 ASN A N 1
ATOM 2807 C CA . ASN A 1 348 ? 7.612 -7.491 -27.478 1.00 90.44 348 ASN A CA 1
ATOM 2808 C C . ASN A 1 348 ? 7.250 -6.590 -26.285 1.00 90.44 348 ASN A C 1
ATOM 2810 O O . ASN A 1 348 ? 7.368 -5.368 -26.394 1.00 90.44 348 ASN A O 1
ATOM 2814 N N . ASP A 1 349 ? 6.843 -7.148 -25.141 1.00 94.69 349 ASP A N 1
ATOM 2815 C CA . ASP A 1 349 ? 6.688 -6.357 -23.919 1.00 94.69 349 ASP A CA 1
ATOM 2816 C C . ASP A 1 349 ? 8.044 -5.898 -23.365 1.00 94.69 349 ASP A C 1
ATOM 2818 O O . ASP A 1 349 ? 9.026 -6.647 -23.343 1.00 94.69 349 ASP A O 1
ATOM 2822 N N . LEU A 1 350 ? 8.070 -4.654 -22.878 1.00 96.38 350 LEU A N 1
ATOM 2823 C CA . LEU A 1 350 ? 9.176 -4.084 -22.118 1.00 96.38 350 LEU A CA 1
ATOM 2824 C C . LEU A 1 350 ? 8.813 -4.114 -20.633 1.00 96.38 350 LEU A C 1
ATOM 2826 O O . LEU A 1 350 ? 7.996 -3.329 -20.154 1.00 96.38 350 LEU A O 1
ATOM 2830 N N . VAL A 1 351 ? 9.426 -5.040 -19.913 1.00 97.62 351 VAL A N 1
ATOM 2831 C CA . VAL A 1 351 ? 9.166 -5.316 -18.507 1.00 97.62 351 VAL A CA 1
ATOM 2832 C C . VAL A 1 351 ? 10.212 -4.621 -17.646 1.00 97.62 351 VAL A C 1
ATOM 2834 O O . VAL A 1 351 ? 11.385 -4.994 -17.634 1.00 97.62 351 VAL A O 1
ATOM 2837 N N . PHE A 1 352 ? 9.771 -3.618 -16.900 1.00 97.88 352 PHE A N 1
ATOM 2838 C CA . PHE A 1 352 ? 10.536 -3.011 -15.826 1.00 97.88 352 PHE A CA 1
ATOM 2839 C C . PHE A 1 352 ? 10.320 -3.794 -14.535 1.00 97.88 352 PHE A C 1
ATOM 2841 O O . PHE A 1 352 ? 9.197 -4.182 -14.212 1.00 97.88 352 PHE A O 1
ATOM 2848 N N . VAL A 1 353 ? 11.394 -4.002 -13.784 1.00 97.31 353 VAL A N 1
ATOM 2849 C CA . VAL A 1 353 ? 11.332 -4.619 -12.460 1.00 97.31 353 VAL A CA 1
ATOM 2850 C C . VAL A 1 353 ? 12.059 -3.757 -11.443 1.00 97.31 353 VAL A C 1
ATOM 2852 O O . VAL A 1 353 ? 13.129 -3.216 -11.733 1.00 97.31 353 VAL A O 1
ATOM 2855 N N . ASN A 1 354 ? 11.478 -3.634 -10.254 1.00 96.06 354 ASN A N 1
ATOM 2856 C CA . ASN A 1 354 ? 12.199 -3.166 -9.080 1.00 96.06 354 ASN A CA 1
ATOM 2857 C C . ASN A 1 354 ? 12.273 -4.269 -8.027 1.00 96.06 354 ASN A C 1
ATOM 2859 O O . ASN A 1 354 ? 11.310 -5.007 -7.823 1.00 96.06 354 ASN A O 1
ATOM 2863 N N . SER A 1 355 ? 13.418 -4.373 -7.365 1.00 92.56 355 SER A N 1
ATOM 2864 C CA . SER A 1 355 ? 13.664 -5.366 -6.325 1.00 92.56 355 SER A CA 1
ATOM 2865 C C . SER A 1 355 ? 14.842 -4.946 -5.460 1.00 92.56 355 SER A C 1
ATOM 2867 O O . SER A 1 355 ? 15.703 -4.177 -5.888 1.00 92.56 355 SER A O 1
ATOM 2869 N N . GLU A 1 356 ? 14.909 -5.464 -4.239 1.00 85.50 356 GLU A N 1
ATOM 2870 C CA . GLU A 1 356 ? 16.041 -5.197 -3.359 1.00 85.50 356 GLU A CA 1
ATOM 2871 C C . GLU A 1 356 ? 17.211 -6.140 -3.666 1.00 85.50 356 GLU A C 1
ATOM 2873 O O . GLU A 1 356 ? 17.110 -7.359 -3.514 1.00 85.50 356 GLU A O 1
ATOM 2878 N N . ASN A 1 357 ? 18.366 -5.569 -4.021 1.00 81.19 357 ASN A N 1
ATOM 2879 C CA . ASN A 1 357 ? 19.643 -6.286 -4.127 1.00 81.19 357 ASN A CA 1
ATOM 2880 C C . ASN A 1 357 ? 19.647 -7.458 -5.130 1.00 81.19 357 ASN A C 1
ATOM 2882 O O . ASN A 1 357 ? 20.202 -8.531 -4.847 1.00 81.19 357 ASN A O 1
ATOM 2886 N N . ILE A 1 358 ? 19.063 -7.269 -6.317 1.00 90.44 358 ILE A N 1
ATOM 2887 C CA . ILE A 1 358 ? 19.068 -8.309 -7.348 1.00 90.44 358 ILE A CA 1
ATOM 2888 C C . ILE A 1 358 ? 20.483 -8.597 -7.856 1.00 90.44 358 ILE A C 1
ATOM 2890 O O . ILE A 1 358 ? 21.262 -7.705 -8.190 1.00 90.44 358 ILE A O 1
ATOM 2894 N N . LYS A 1 359 ? 20.822 -9.883 -7.953 1.00 91.69 359 LYS A N 1
ATOM 2895 C CA . LYS A 1 359 ? 22.082 -10.348 -8.541 1.00 91.69 359 LYS A CA 1
ATOM 2896 C C . LYS A 1 359 ? 21.898 -10.760 -9.998 1.00 91.69 359 LYS A C 1
ATOM 2898 O O . LYS A 1 359 ? 20.895 -11.378 -10.364 1.00 91.69 359 LYS A O 1
ATOM 2903 N N . GLY A 1 360 ? 22.939 -10.535 -10.794 1.00 91.00 360 GLY A N 1
ATOM 2904 C CA . GLY A 1 360 ? 22.980 -10.875 -12.216 1.00 91.00 360 GLY A CA 1
ATOM 2905 C C . GLY A 1 360 ? 22.905 -9.637 -13.112 1.00 91.00 360 GLY A C 1
ATOM 2906 O O . GLY A 1 360 ? 23.000 -8.515 -12.616 1.00 91.00 360 GLY A O 1
ATOM 2907 N N . PRO A 1 361 ? 22.777 -9.822 -14.436 1.00 92.56 361 PRO A N 1
ATOM 2908 C CA . PRO A 1 361 ? 22.660 -8.702 -15.359 1.00 92.56 361 PRO A CA 1
ATOM 2909 C C . PRO A 1 361 ? 21.349 -7.950 -15.107 1.00 92.56 361 PRO A C 1
ATOM 2911 O O . PRO A 1 361 ? 20.277 -8.549 -15.120 1.00 92.56 361 PRO A O 1
ATOM 2914 N N . LYS A 1 362 ? 21.431 -6.629 -14.920 1.00 94.44 362 LYS A N 1
ATOM 2915 C CA . LYS A 1 362 ? 20.256 -5.754 -14.751 1.00 94.44 362 LYS A CA 1
ATOM 2916 C C . LYS A 1 362 ? 19.429 -5.619 -16.028 1.00 94.44 362 LYS A C 1
ATOM 2918 O O . LYS A 1 362 ? 18.253 -5.281 -15.973 1.00 94.44 362 LYS A O 1
ATOM 2923 N N . VAL A 1 363 ? 20.048 -5.922 -17.165 1.00 94.81 363 VAL A N 1
ATOM 2924 C CA . VAL A 1 363 ? 19.415 -5.974 -18.479 1.00 94.81 363 VAL A CA 1
ATOM 2925 C C . VAL A 1 363 ? 19.866 -7.265 -19.177 1.00 94.81 363 VAL A C 1
ATOM 2927 O O . VAL A 1 363 ? 20.804 -7.237 -19.979 1.00 94.81 363 VAL A O 1
ATOM 2930 N N . PRO A 1 364 ? 19.286 -8.432 -18.832 1.00 94.19 364 PRO A N 1
ATOM 2931 C CA . PRO A 1 364 ? 19.646 -9.694 -19.475 1.00 94.19 364 PRO A CA 1
ATOM 2932 C C . PRO A 1 364 ? 19.353 -9.632 -20.982 1.00 94.19 364 PRO A C 1
ATOM 2934 O O . PRO A 1 364 ? 18.350 -9.060 -21.418 1.00 94.19 364 PRO A O 1
ATOM 2937 N N . ASN A 1 365 ? 20.247 -10.197 -21.797 1.00 91.75 365 ASN A N 1
ATOM 2938 C CA . ASN A 1 365 ? 20.011 -10.349 -23.235 1.00 91.75 365 ASN A CA 1
ATOM 2939 C C . ASN A 1 365 ? 19.006 -11.486 -23.510 1.00 91.75 365 ASN A C 1
ATOM 2941 O O . ASN A 1 365 ? 18.658 -12.247 -22.605 1.00 91.75 365 ASN A O 1
ATOM 2945 N N . GLN A 1 366 ? 18.531 -11.584 -24.755 1.00 90.25 366 GLN A N 1
ATOM 2946 C CA . GLN A 1 366 ? 17.523 -12.582 -25.127 1.00 90.25 366 GLN A CA 1
ATOM 2947 C C . GLN A 1 366 ? 18.006 -14.017 -24.922 1.00 90.25 366 GLN A C 1
ATOM 2949 O O . GLN A 1 366 ? 17.245 -14.827 -24.408 1.00 90.25 366 GLN A O 1
ATOM 2954 N N . ASP A 1 367 ? 19.267 -14.319 -25.234 1.00 90.38 367 ASP A N 1
ATOM 2955 C CA . ASP A 1 367 ? 19.827 -15.665 -25.057 1.00 90.38 367 ASP A CA 1
ATOM 2956 C C . ASP A 1 367 ? 19.810 -16.100 -23.587 1.00 90.38 367 ASP A C 1
ATOM 2958 O O . ASP A 1 367 ? 19.457 -17.234 -23.264 1.00 90.38 367 ASP A O 1
ATOM 2962 N N . VAL A 1 368 ? 20.145 -15.181 -22.675 1.00 92.50 368 VAL A N 1
ATOM 2963 C CA . VAL A 1 368 ? 20.076 -15.424 -21.232 1.00 92.50 368 VAL A CA 1
ATOM 2964 C C . VAL A 1 368 ? 18.629 -15.648 -20.802 1.00 92.50 368 VAL A C 1
ATOM 2966 O O . VAL A 1 368 ? 18.375 -16.634 -20.113 1.00 92.50 368 VAL A O 1
ATOM 2969 N N . ILE A 1 369 ? 17.684 -14.797 -21.223 1.00 93.19 369 ILE A N 1
ATOM 2970 C CA . ILE A 1 369 ? 16.254 -14.970 -20.901 1.00 93.19 369 ILE A CA 1
ATOM 2971 C C . ILE A 1 369 ? 15.767 -16.332 -21.402 1.00 93.19 369 ILE A C 1
ATOM 2973 O O . ILE A 1 369 ? 15.233 -17.111 -20.617 1.00 93.19 369 ILE A O 1
ATOM 2977 N N . HIS A 1 370 ? 16.025 -16.661 -22.666 1.00 91.44 370 HIS A N 1
ATOM 2978 C CA . HIS A 1 370 ? 15.620 -17.922 -23.274 1.00 91.44 370 HIS A CA 1
ATOM 2979 C C . HIS A 1 370 ? 16.209 -19.126 -22.528 1.00 91.44 370 HIS A C 1
ATOM 2981 O O . HIS A 1 370 ? 15.484 -20.056 -22.188 1.00 91.44 370 HIS A O 1
ATOM 2987 N N . SER A 1 371 ? 17.496 -19.075 -22.164 1.00 92.19 371 SER A N 1
ATOM 2988 C CA . SER A 1 371 ? 18.149 -20.145 -21.397 1.00 92.19 371 SER A CA 1
ATOM 2989 C C . SER A 1 371 ? 17.542 -20.376 -20.007 1.00 92.19 371 SER A C 1
ATOM 2991 O O . SER A 1 371 ? 17.577 -21.500 -19.513 1.00 92.19 371 SER A O 1
ATOM 2993 N N . ILE A 1 372 ? 17.005 -19.331 -19.369 1.00 93.31 372 ILE A N 1
ATOM 2994 C CA . ILE A 1 372 ? 16.322 -19.421 -18.071 1.00 93.31 372 ILE A CA 1
ATOM 2995 C C . ILE A 1 372 ? 14.922 -20.003 -18.259 1.00 93.31 372 ILE A C 1
ATOM 2997 O O . ILE A 1 372 ? 14.503 -20.868 -17.498 1.00 93.31 372 ILE A O 1
ATOM 3001 N N . VAL A 1 373 ? 14.209 -19.538 -19.284 1.00 91.31 373 VAL A N 1
ATOM 3002 C CA . VAL A 1 373 ? 12.842 -19.965 -19.597 1.00 91.31 373 VAL A CA 1
ATOM 3003 C C . VAL A 1 373 ? 12.812 -21.452 -19.961 1.00 91.31 373 VAL A C 1
ATOM 3005 O O . VAL A 1 373 ? 12.001 -22.187 -19.416 1.00 91.31 373 VAL A O 1
ATOM 3008 N N . LEU A 1 374 ? 13.773 -21.948 -20.744 1.00 89.56 374 LEU A N 1
ATOM 3009 C CA . LEU A 1 374 ? 13.889 -23.383 -21.044 1.00 89.56 374 LEU A CA 1
ATOM 3010 C C . LEU A 1 374 ? 14.096 -24.271 -19.801 1.00 89.56 374 LEU A C 1
ATOM 3012 O O . LEU A 1 374 ? 13.807 -25.460 -19.851 1.00 89.56 374 LEU A O 1
ATOM 3016 N N . GLN A 1 375 ? 14.580 -23.729 -18.677 1.00 90.38 375 GLN A N 1
ATOM 3017 C CA . GLN A 1 375 ? 14.739 -24.506 -17.436 1.00 90.38 375 GLN A CA 1
ATOM 3018 C C . GLN A 1 375 ? 13.413 -24.763 -16.715 1.00 90.38 375 GLN A C 1
ATOM 3020 O O . GLN A 1 375 ? 13.377 -25.591 -15.808 1.00 90.38 375 GLN A O 1
ATOM 3025 N N . ILE A 1 376 ? 12.346 -24.053 -17.089 1.00 88.50 376 ILE A N 1
ATOM 3026 C CA . ILE A 1 376 ? 11.005 -24.217 -16.520 1.00 88.50 376 ILE A CA 1
ATOM 3027 C C . ILE A 1 376 ? 10.015 -24.815 -17.528 1.00 88.50 376 ILE A C 1
ATOM 3029 O O . ILE A 1 376 ? 8.819 -24.817 -17.256 1.00 88.50 376 ILE A O 1
ATOM 3033 N N . ASP A 1 377 ? 10.494 -25.329 -18.667 1.00 84.62 377 ASP A N 1
ATOM 3034 C CA . ASP A 1 377 ? 9.656 -25.896 -19.733 1.00 84.62 377 ASP A CA 1
ATOM 3035 C C . ASP A 1 377 ? 8.749 -27.018 -19.218 1.00 84.62 377 ASP A C 1
ATOM 3037 O O . ASP A 1 377 ? 7.542 -26.955 -19.416 1.00 84.62 377 ASP A O 1
ATOM 3041 N N . ASP A 1 378 ? 9.282 -27.950 -18.420 1.00 83.56 378 ASP A N 1
ATOM 3042 C CA . ASP A 1 378 ? 8.486 -29.024 -17.805 1.00 83.56 378 ASP A CA 1
ATOM 3043 C C . ASP A 1 378 ? 7.314 -28.475 -16.964 1.00 83.56 378 ASP A C 1
ATOM 3045 O O . ASP A 1 378 ? 6.184 -28.952 -17.060 1.00 83.56 378 ASP A O 1
ATOM 3049 N N . VAL A 1 379 ? 7.561 -27.420 -16.174 1.00 83.56 379 VAL A N 1
ATOM 3050 C CA . VAL A 1 379 ? 6.536 -26.776 -15.330 1.00 83.56 379 VAL A CA 1
ATOM 3051 C C . VAL A 1 379 ? 5.478 -26.083 -16.189 1.00 83.56 379 VAL A C 1
ATOM 3053 O O . VAL A 1 379 ? 4.295 -26.084 -15.851 1.00 83.56 379 VAL A O 1
ATOM 3056 N N . MET A 1 380 ? 5.885 -25.481 -17.303 1.00 84.81 380 MET A N 1
ATOM 3057 C CA . MET A 1 380 ? 4.983 -24.807 -18.235 1.00 84.81 380 MET A CA 1
ATOM 3058 C C . MET A 1 380 ? 4.156 -25.812 -19.046 1.00 84.81 380 MET A C 1
ATOM 3060 O O . MET A 1 380 ? 2.960 -25.592 -19.260 1.00 84.81 380 MET A O 1
ATOM 3064 N N . TYR A 1 381 ? 4.749 -26.950 -19.409 1.00 85.88 381 TYR A N 1
ATOM 3065 C CA . TYR A 1 381 ? 4.091 -28.024 -20.145 1.00 85.88 381 TYR A CA 1
ATOM 3066 C C . TYR A 1 381 ? 2.946 -28.647 -19.337 1.00 85.88 381 TYR A C 1
ATOM 3068 O O . TYR A 1 381 ? 1.874 -28.903 -19.887 1.00 85.88 381 TYR A O 1
ATOM 3076 N N . ASP A 1 382 ? 3.108 -28.782 -18.016 1.00 83.50 382 ASP A N 1
ATOM 3077 C CA . ASP A 1 382 ? 2.034 -29.198 -17.098 1.00 83.50 382 ASP A CA 1
ATOM 3078 C C . ASP A 1 382 ? 0.825 -28.240 -17.117 1.00 83.50 382 ASP A C 1
ATOM 3080 O O . ASP A 1 382 ? -0.310 -28.644 -16.850 1.00 83.50 382 ASP A O 1
ATOM 3084 N N . HIS A 1 383 ? 1.041 -26.977 -17.495 1.00 81.38 383 HIS A N 1
ATOM 3085 C CA . HIS A 1 383 ? -0.006 -25.971 -17.698 1.00 81.38 383 HIS A CA 1
ATOM 3086 C C . HIS A 1 383 ? -0.494 -25.888 -19.157 1.00 81.38 383 HIS A C 1
ATOM 3088 O O . HIS A 1 383 ? -1.301 -25.014 -19.488 1.00 81.38 383 HIS A O 1
ATOM 3094 N N . GLY A 1 384 ? -0.042 -26.805 -20.019 1.00 83.50 384 GLY A N 1
ATOM 3095 C CA . GLY A 1 384 ? -0.387 -26.878 -21.437 1.00 83.50 384 GLY A CA 1
ATOM 3096 C C . GLY A 1 384 ? 0.322 -25.837 -22.303 1.00 83.50 384 GLY A C 1
ATOM 3097 O O . GLY A 1 384 ? -0.258 -25.416 -23.302 1.00 83.50 384 GLY A O 1
ATOM 3098 N N . ILE A 1 385 ? 1.516 -25.391 -21.898 1.00 85.31 385 ILE A N 1
ATOM 3099 C CA . ILE A 1 385 ? 2.303 -24.360 -22.582 1.00 85.31 385 ILE A CA 1
ATOM 3100 C C . ILE A 1 385 ? 3.678 -24.939 -22.944 1.00 85.31 385 ILE A C 1
ATOM 3102 O O . ILE A 1 385 ? 4.472 -25.250 -22.064 1.00 85.31 385 ILE A O 1
ATOM 3106 N N . ASP A 1 386 ? 3.963 -25.055 -24.236 1.00 83.62 386 ASP A N 1
ATOM 3107 C CA . ASP A 1 386 ? 5.217 -25.537 -24.815 1.00 83.62 386 ASP A CA 1
ATOM 3108 C C . ASP A 1 386 ? 6.113 -24.354 -25.231 1.00 83.62 386 ASP A C 1
ATOM 3110 O O . ASP A 1 386 ? 6.207 -23.961 -26.404 1.00 83.62 386 ASP A O 1
ATOM 3114 N N . ILE A 1 387 ? 6.782 -23.772 -24.231 1.00 83.06 387 ILE A N 1
ATOM 3115 C CA . ILE A 1 387 ? 7.682 -22.617 -24.383 1.00 83.06 387 ILE A CA 1
ATOM 3116 C C . ILE A 1 387 ? 9.000 -22.962 -25.092 1.00 83.06 387 ILE A C 1
ATOM 3118 O O . ILE A 1 387 ? 9.779 -22.053 -25.394 1.00 83.06 387 ILE A O 1
ATOM 3122 N N . SER A 1 388 ? 9.241 -24.240 -25.398 1.00 77.38 388 SER A N 1
ATOM 3123 C CA . SER A 1 388 ? 10.335 -24.677 -26.270 1.00 77.38 388 SER A CA 1
ATOM 3124 C C . SER A 1 388 ? 10.115 -24.271 -27.736 1.00 77.38 388 SER A C 1
ATOM 3126 O O . SER A 1 388 ? 11.066 -24.195 -28.519 1.00 77.38 388 SER A O 1
ATOM 3128 N N . THR A 1 389 ? 8.870 -23.959 -28.116 1.00 79.62 389 THR A N 1
ATOM 3129 C CA . THR A 1 389 ? 8.517 -23.548 -29.477 1.00 79.62 389 THR A CA 1
ATOM 3130 C C . THR A 1 389 ? 8.556 -22.030 -29.663 1.00 79.62 389 THR A C 1
ATOM 3132 O O . THR A 1 389 ? 8.080 -21.260 -28.830 1.00 79.62 389 THR A O 1
ATOM 3135 N N . ASP A 1 390 ? 9.002 -21.576 -30.840 1.00 75.75 390 ASP A N 1
ATOM 3136 C CA . ASP A 1 390 ? 9.000 -20.149 -31.218 1.00 75.75 390 ASP A CA 1
ATOM 3137 C C . ASP A 1 390 ? 7.603 -19.498 -31.204 1.00 75.75 390 ASP A C 1
ATOM 3139 O O . ASP A 1 390 ? 7.486 -18.272 -31.203 1.00 75.75 390 ASP A O 1
ATOM 3143 N N . LYS A 1 391 ? 6.532 -20.301 -31.244 1.00 79.06 391 LYS A N 1
ATOM 3144 C CA . LYS A 1 391 ? 5.151 -19.800 -31.235 1.00 79.06 391 LYS A CA 1
ATOM 3145 C C . LYS A 1 391 ? 4.695 -19.385 -29.844 1.00 79.06 391 LYS A C 1
ATOM 3147 O O . LYS A 1 391 ? 3.932 -18.428 -29.728 1.00 79.06 391 LYS A O 1
ATOM 3152 N N . GLU A 1 392 ? 5.126 -20.111 -28.822 1.00 82.94 392 GLU A N 1
ATOM 3153 C CA . GLU A 1 392 ? 4.707 -19.881 -27.440 1.00 82.94 392 GLU A CA 1
ATOM 3154 C C . GLU A 1 392 ? 5.780 -19.138 -26.635 1.00 82.94 392 GLU A C 1
ATOM 3156 O O . GLU A 1 392 ? 5.468 -18.419 -25.688 1.00 82.94 392 GLU A O 1
ATOM 3161 N N . TYR A 1 393 ? 7.043 -19.174 -27.063 1.00 87.06 393 TYR A N 1
ATOM 3162 C CA . TYR A 1 393 ? 8.074 -18.333 -26.470 1.00 87.06 393 TYR A CA 1
ATOM 3163 C C . TYR A 1 393 ? 7.816 -16.835 -26.723 1.00 87.06 393 TYR A C 1
ATOM 3165 O O . TYR A 1 393 ? 7.960 -16.306 -27.830 1.00 87.06 393 TYR A O 1
ATOM 3173 N N . LYS A 1 394 ? 7.462 -16.108 -25.660 1.00 91.38 394 LYS A N 1
ATOM 3174 C CA . LYS A 1 394 ? 7.194 -14.665 -25.705 1.00 91.38 394 LYS A CA 1
ATOM 3175 C C . LYS A 1 394 ? 8.483 -13.871 -25.550 1.00 91.38 394 LYS A C 1
ATOM 3177 O O . LYS A 1 394 ? 8.892 -13.568 -24.441 1.00 91.38 394 LYS A O 1
ATOM 3182 N N . LYS A 1 395 ? 9.091 -13.448 -26.658 1.00 91.50 395 LYS A N 1
ATOM 3183 C CA . LYS A 1 395 ? 10.282 -12.576 -26.642 1.00 91.50 395 LYS A CA 1
ATOM 3184 C C . LYS A 1 395 ? 9.987 -11.244 -25.937 1.00 91.50 395 LYS A C 1
ATOM 3186 O O . LYS A 1 395 ? 9.448 -10.325 -26.548 1.00 91.50 395 LYS A O 1
ATOM 3191 N N . ILE A 1 396 ? 10.311 -11.153 -24.649 1.00 94.06 396 ILE A N 1
ATOM 3192 C CA . ILE A 1 396 ? 10.156 -9.952 -23.815 1.00 94.06 396 ILE A CA 1
ATOM 3193 C C . ILE A 1 396 ? 11.512 -9.338 -23.502 1.00 94.06 396 ILE A C 1
ATOM 3195 O O . ILE A 1 396 ? 12.529 -10.030 -23.469 1.00 94.06 396 ILE A O 1
ATOM 3199 N N . ARG A 1 397 ? 11.537 -8.043 -23.197 1.00 94.50 397 ARG A N 1
ATOM 3200 C CA . ARG A 1 397 ? 12.720 -7.368 -22.663 1.00 94.50 397 ARG A CA 1
ATOM 3201 C C . ARG A 1 397 ? 12.541 -7.127 -21.173 1.00 94.50 397 ARG A C 1
ATOM 3203 O O . ARG A 1 397 ? 11.516 -6.598 -20.771 1.00 94.50 397 ARG A O 1
ATOM 3210 N N . VAL A 1 398 ? 13.551 -7.458 -20.372 1.00 96.75 398 VAL A N 1
ATOM 3211 C CA . VAL A 1 398 ? 13.551 -7.201 -18.925 1.00 96.75 398 VAL A CA 1
ATOM 3212 C C . VAL A 1 398 ? 14.606 -6.154 -18.580 1.00 96.75 398 VAL A C 1
ATOM 3214 O O . VAL A 1 398 ? 15.748 -6.251 -19.034 1.00 96.75 398 VAL A O 1
ATOM 3217 N N . VAL A 1 399 ? 14.221 -5.157 -17.783 1.00 97.00 399 VAL A N 1
ATOM 3218 C CA . VAL A 1 399 ? 15.082 -4.063 -17.316 1.00 97.00 399 VAL A CA 1
ATOM 3219 C C . VAL A 1 399 ? 14.860 -3.851 -15.822 1.00 97.00 399 VAL A C 1
ATOM 3221 O O . VAL A 1 399 ? 13.776 -3.459 -15.396 1.00 97.00 399 VAL A O 1
ATOM 3224 N N . HIS A 1 400 ? 15.895 -4.064 -15.014 1.00 96.88 400 HIS A N 1
ATOM 3225 C CA . HIS A 1 400 ? 15.877 -3.638 -13.619 1.00 96.88 400 HIS A CA 1
ATOM 3226 C C . HIS A 1 400 ? 16.032 -2.117 -13.531 1.00 96.88 400 HIS A C 1
ATOM 3228 O O . HIS A 1 400 ? 16.914 -1.560 -14.188 1.00 96.88 400 HIS A O 1
ATOM 3234 N N . LEU A 1 401 ? 15.224 -1.440 -12.709 1.00 95.62 401 LEU A N 1
ATOM 3235 C CA . LEU A 1 401 ? 15.248 0.026 -12.616 1.00 95.62 401 LEU A CA 1
ATOM 3236 C C . LEU A 1 401 ? 16.613 0.596 -12.213 1.00 95.62 401 LEU A C 1
ATOM 3238 O O . LEU A 1 401 ? 16.998 1.641 -12.738 1.00 95.62 401 LEU A O 1
ATOM 3242 N N . ASP A 1 402 ? 17.377 -0.110 -11.376 1.00 93.62 402 ASP A N 1
ATOM 3243 C CA . ASP A 1 402 ? 18.736 0.319 -11.018 1.00 93.62 402 ASP A CA 1
ATOM 3244 C C . ASP A 1 402 ? 19.658 0.513 -12.224 1.00 93.62 402 ASP A C 1
ATOM 3246 O O . ASP A 1 402 ? 20.584 1.307 -12.137 1.00 93.62 402 ASP A O 1
ATOM 3250 N N . TYR A 1 403 ? 19.436 -0.184 -13.346 1.00 94.94 403 TYR A N 1
ATOM 3251 C CA . TYR A 1 403 ? 20.231 0.058 -14.552 1.00 94.94 403 TYR A CA 1
ATOM 3252 C C . TYR A 1 403 ? 20.070 1.502 -15.032 1.00 94.94 403 TYR A C 1
ATOM 3254 O O . TYR A 1 403 ? 21.049 2.184 -15.313 1.00 94.94 403 TYR A O 1
ATOM 3262 N N . ILE A 1 404 ? 18.826 1.983 -15.085 1.00 94.69 404 ILE A N 1
ATOM 3263 C CA . ILE A 1 404 ? 18.535 3.356 -15.500 1.00 94.69 404 ILE A CA 1
ATOM 3264 C C . ILE A 1 404 ? 19.134 4.329 -14.486 1.00 94.69 404 ILE A C 1
ATOM 3266 O O . ILE A 1 404 ? 19.738 5.321 -14.884 1.00 94.69 404 ILE A O 1
ATOM 3270 N N . LEU A 1 405 ? 18.988 4.037 -13.191 1.00 91.56 405 LEU A N 1
ATOM 3271 C CA . LEU A 1 405 ? 19.518 4.881 -12.123 1.00 91.56 405 LEU A CA 1
ATOM 3272 C C . LEU A 1 405 ? 21.043 5.026 -12.211 1.00 91.56 405 LEU A C 1
ATOM 3274 O O . LEU A 1 405 ? 21.538 6.146 -12.280 1.00 91.56 405 LEU A O 1
ATOM 3278 N N . GLU A 1 406 ? 21.775 3.916 -12.283 1.00 92.81 406 GLU A N 1
ATOM 3279 C CA . GLU A 1 406 ? 23.242 3.910 -12.322 1.00 92.81 406 GLU A CA 1
ATOM 3280 C C . GLU A 1 406 ? 23.802 4.605 -13.565 1.00 92.81 406 GLU A C 1
ATOM 3282 O O . GLU A 1 406 ? 24.775 5.360 -13.476 1.00 92.81 406 GLU A O 1
ATOM 3287 N N . GLU A 1 407 ? 23.186 4.382 -14.729 1.00 94.00 407 GLU A N 1
ATOM 3288 C CA . GLU A 1 407 ? 23.595 5.036 -15.974 1.00 94.00 407 GLU A CA 1
ATOM 3289 C C . GLU A 1 407 ? 23.326 6.547 -15.927 1.00 94.00 407 GLU A C 1
ATOM 3291 O O . GLU A 1 407 ? 24.167 7.349 -16.346 1.00 94.00 407 GLU A O 1
ATOM 3296 N N . LEU A 1 408 ? 22.181 6.962 -15.371 1.00 92.31 408 LEU A N 1
ATOM 3297 C CA . LEU A 1 408 ? 21.870 8.377 -15.178 1.00 92.31 408 LEU A CA 1
ATOM 3298 C C . LEU A 1 408 ? 22.835 9.042 -14.205 1.00 92.31 408 LEU A C 1
ATOM 3300 O O . LEU A 1 408 ? 23.372 10.099 -14.525 1.00 92.31 408 LEU A O 1
ATOM 3304 N N . GLU A 1 409 ? 23.068 8.442 -13.040 1.00 90.25 409 GLU A N 1
ATOM 3305 C CA . GLU A 1 409 ? 23.972 8.983 -12.026 1.00 90.25 409 GLU A CA 1
ATOM 3306 C C . GLU A 1 409 ? 25.390 9.102 -12.573 1.00 90.25 409 GLU A C 1
ATOM 3308 O O . GLU A 1 409 ? 26.006 10.164 -12.474 1.00 90.25 409 GLU A O 1
ATOM 3313 N N . THR A 1 410 ? 25.879 8.063 -13.251 1.00 90.88 410 THR A N 1
ATOM 3314 C CA . THR A 1 410 ? 27.202 8.070 -13.880 1.00 90.88 410 THR A CA 1
ATOM 3315 C C . THR A 1 410 ? 27.353 9.219 -14.877 1.00 90.88 410 THR A C 1
ATOM 3317 O O . THR A 1 410 ? 28.374 9.914 -14.884 1.00 90.88 410 THR A O 1
ATOM 3320 N N . GLU A 1 411 ? 26.352 9.448 -15.726 1.00 90.25 411 GLU A N 1
ATOM 3321 C CA . GLU A 1 411 ? 26.395 10.512 -16.729 1.00 90.25 411 GLU A CA 1
ATOM 3322 C C . GLU A 1 411 ? 26.206 11.909 -16.128 1.00 90.25 411 GLU A C 1
ATOM 3324 O O . GLU A 1 411 ? 26.888 12.855 -16.534 1.00 90.25 411 GLU A O 1
ATOM 3329 N N . LEU A 1 412 ? 25.310 12.053 -15.151 1.00 89.56 412 LEU A N 1
ATOM 3330 C CA . LEU A 1 412 ? 25.046 13.328 -14.491 1.00 89.56 412 LEU A CA 1
ATOM 3331 C C . LEU A 1 412 ? 26.225 13.758 -13.618 1.00 89.56 412 LEU A C 1
ATOM 3333 O O . LEU A 1 412 ? 26.606 14.923 -13.682 1.00 89.56 412 LEU A O 1
ATOM 3337 N N . ILE A 1 413 ? 26.865 12.847 -12.877 1.00 87.75 413 ILE A N 1
ATOM 3338 C CA . ILE A 1 413 ? 28.065 13.150 -12.077 1.00 87.75 413 ILE A CA 1
ATOM 3339 C C . ILE A 1 413 ? 29.187 13.681 -12.975 1.00 87.75 413 ILE A C 1
ATOM 3341 O O . ILE A 1 413 ? 29.765 14.731 -12.687 1.00 87.75 413 ILE A O 1
ATOM 3345 N N . LYS A 1 414 ? 29.461 13.012 -14.104 1.00 87.00 414 LYS A N 1
ATOM 3346 C CA . LYS A 1 414 ? 30.462 13.482 -15.079 1.00 87.00 414 LYS A CA 1
ATOM 3347 C C . LYS A 1 414 ? 30.120 14.871 -15.617 1.00 87.00 414 LYS A C 1
ATOM 3349 O O . LYS A 1 414 ? 31.009 15.700 -15.792 1.00 87.00 414 LYS A O 1
ATOM 3354 N N . PHE A 1 415 ? 28.843 15.126 -15.893 1.00 87.12 415 PHE A N 1
ATOM 3355 C CA . PHE A 1 415 ? 28.395 16.390 -16.472 1.00 87.12 415 PHE A CA 1
ATOM 3356 C C . PHE A 1 415 ? 28.401 17.553 -15.467 1.00 87.12 415 PHE A C 1
ATOM 3358 O O . PHE A 1 415 ? 28.735 18.683 -15.828 1.00 87.12 415 PHE A O 1
ATOM 3365 N N . MET A 1 416 ? 28.073 17.272 -14.203 1.00 87.06 416 MET A N 1
ATOM 3366 C CA . MET A 1 416 ? 28.033 18.239 -13.100 1.00 87.06 416 MET A CA 1
ATOM 3367 C C . MET A 1 416 ? 29.415 18.566 -12.515 1.00 87.06 416 MET A C 1
ATOM 3369 O O . MET A 1 416 ? 29.516 19.444 -11.665 1.00 87.06 416 MET A O 1
ATOM 3373 N N . ALA A 1 417 ? 30.491 17.929 -12.990 1.00 83.12 417 ALA A N 1
ATOM 3374 C CA . ALA A 1 417 ? 31.865 18.252 -12.592 1.00 83.12 417 ALA A CA 1
ATOM 3375 C C . ALA A 1 417 ? 32.313 19.680 -12.993 1.00 83.12 417 ALA A C 1
ATOM 3377 O O . ALA A 1 417 ? 33.379 20.138 -12.588 1.00 83.12 417 ALA A O 1
ATOM 3378 N N . CYS A 1 418 ? 31.516 20.391 -13.795 1.00 79.25 418 CYS A N 1
ATOM 3379 C CA . CYS A 1 418 ? 31.695 21.803 -14.128 1.00 79.25 41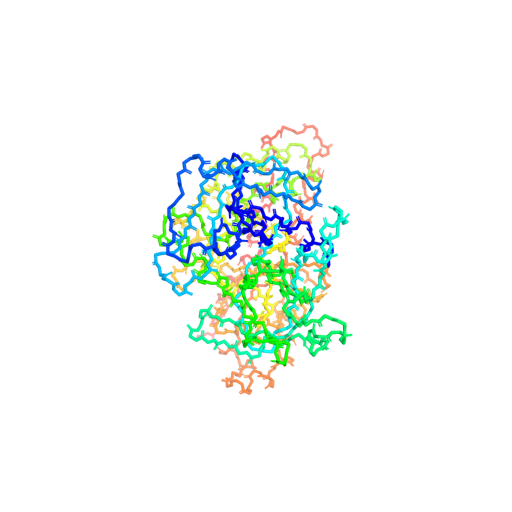8 CYS A CA 1
ATOM 3380 C C . CYS A 1 418 ? 30.519 22.623 -13.578 1.00 79.25 418 CYS A C 1
ATOM 3382 O O . CYS A 1 418 ? 29.429 22.084 -13.389 1.00 79.25 418 CYS A O 1
ATOM 3384 N N . ASP A 1 419 ? 30.699 23.932 -13.376 1.00 81.56 419 ASP A N 1
ATOM 3385 C CA . ASP A 1 419 ? 29.600 24.807 -12.947 1.00 81.56 419 ASP A CA 1
ATOM 3386 C C . ASP A 1 419 ? 28.560 24.970 -14.071 1.00 81.56 419 ASP A C 1
ATOM 3388 O O . ASP A 1 419 ? 28.678 25.820 -14.953 1.00 81.56 419 ASP A O 1
ATOM 3392 N N . ARG A 1 420 ? 27.578 24.063 -14.082 1.00 88.62 420 ARG A N 1
ATOM 3393 C CA . ARG A 1 420 ? 26.472 24.004 -15.044 1.00 88.62 420 ARG A CA 1
ATOM 3394 C C . ARG A 1 420 ? 25.217 24.624 -14.460 1.00 88.62 420 ARG A C 1
ATOM 3396 O O . ARG A 1 420 ? 24.887 24.403 -13.294 1.00 88.62 420 ARG A O 1
ATOM 3403 N N . SER A 1 421 ? 24.464 25.345 -15.277 1.00 91.06 421 SER A N 1
ATOM 3404 C CA . SER A 1 421 ? 23.139 25.828 -14.892 1.00 91.06 421 SER A CA 1
ATOM 3405 C C . SER A 1 421 ? 22.152 24.666 -14.698 1.00 91.06 421 SER A C 1
ATOM 3407 O O . SER A 1 421 ? 22.300 23.591 -15.281 1.00 91.06 421 SER A O 1
ATOM 3409 N N . THR A 1 422 ? 21.098 24.879 -13.905 1.00 90.06 422 THR A N 1
ATOM 3410 C CA . THR A 1 422 ? 20.030 23.879 -13.718 1.00 90.06 422 THR A CA 1
ATOM 3411 C C . THR A 1 422 ? 19.369 23.490 -15.045 1.00 90.06 422 THR A C 1
ATOM 3413 O O . THR A 1 422 ? 19.027 22.328 -15.234 1.00 90.06 422 THR A O 1
ATOM 3416 N N . GLY A 1 423 ? 19.240 24.431 -15.989 1.00 92.38 423 GLY A N 1
ATOM 3417 C CA . GLY A 1 423 ? 18.670 24.163 -17.313 1.00 92.38 423 GLY A CA 1
ATOM 3418 C C . GLY A 1 423 ? 19.535 23.235 -18.173 1.00 92.38 423 GLY A C 1
ATOM 3419 O O . GLY A 1 423 ? 19.000 22.332 -18.811 1.00 92.38 423 GLY A O 1
ATOM 3420 N N . GLU A 1 424 ? 20.863 23.397 -18.153 1.00 93.69 424 GLU A N 1
ATOM 3421 C CA . GLU A 1 424 ? 21.783 22.477 -18.845 1.00 93.69 424 GLU A CA 1
ATOM 3422 C C . GLU A 1 424 ? 21.718 21.065 -18.249 1.00 93.69 424 GLU A C 1
ATOM 3424 O O . GLU A 1 424 ? 21.738 20.078 -18.982 1.00 93.69 424 GLU A O 1
ATOM 3429 N N . ILE A 1 425 ? 21.611 20.960 -16.920 1.00 93.25 425 ILE A N 1
ATOM 3430 C CA . ILE A 1 425 ? 21.478 19.668 -16.233 1.00 93.25 425 ILE A CA 1
ATOM 3431 C C . ILE A 1 425 ? 20.141 19.007 -16.588 1.00 93.25 425 ILE A C 1
ATOM 3433 O O . ILE A 1 425 ? 20.123 17.815 -16.878 1.00 93.25 425 ILE A O 1
ATOM 3437 N N . GLU A 1 426 ? 19.036 19.763 -16.627 1.00 94.06 426 GLU A N 1
ATOM 3438 C CA . GLU A 1 426 ? 17.717 19.254 -17.037 1.00 94.06 426 GLU A CA 1
ATOM 3439 C C . GLU A 1 426 ? 17.754 18.705 -18.470 1.00 94.06 426 GLU A C 1
ATOM 3441 O O . GLU A 1 426 ? 17.278 17.597 -18.720 1.00 94.06 426 GLU A O 1
ATOM 3446 N N . GLN A 1 427 ? 18.382 19.430 -19.401 1.00 94.44 427 GLN A N 1
ATOM 3447 C CA . GLN A 1 427 ? 18.550 18.972 -20.782 1.00 94.44 427 GLN A CA 1
ATOM 3448 C C . GLN A 1 427 ? 19.381 17.690 -20.861 1.00 94.44 427 GLN A C 1
ATOM 3450 O O . GLN A 1 427 ? 18.934 16.718 -21.471 1.00 94.44 427 GLN A O 1
ATOM 3455 N N . LYS A 1 428 ? 20.540 17.646 -20.192 1.00 94.75 428 LYS A N 1
ATOM 3456 C CA . LYS A 1 428 ? 21.394 16.452 -20.166 1.00 94.75 428 LYS A CA 1
ATOM 3457 C C . LYS A 1 428 ? 20.680 15.252 -19.539 1.00 94.75 428 LYS A C 1
ATOM 3459 O O . LYS A 1 428 ? 20.799 14.146 -20.057 1.00 94.75 428 LYS A O 1
ATOM 3464 N N . PHE A 1 429 ? 19.908 15.457 -18.472 1.00 94.38 429 PHE A N 1
ATOM 3465 C CA . PHE A 1 429 ? 19.087 14.410 -17.859 1.00 94.38 429 PHE A CA 1
ATOM 3466 C C . PHE A 1 429 ? 18.099 13.844 -18.892 1.00 94.38 429 PHE A C 1
ATOM 3468 O O . PHE A 1 429 ? 18.090 12.641 -19.157 1.00 94.38 429 PHE A O 1
ATOM 3475 N N . ILE A 1 430 ? 17.315 14.707 -19.543 1.00 95.56 430 ILE A N 1
ATOM 3476 C CA . ILE A 1 430 ? 16.338 14.291 -20.560 1.00 95.56 430 ILE A CA 1
ATOM 3477 C C . ILE A 1 430 ? 17.018 13.555 -21.725 1.00 95.56 430 ILE A C 1
ATOM 3479 O O . ILE A 1 430 ? 16.495 12.545 -22.196 1.00 95.56 430 ILE A O 1
ATOM 3483 N N . GLU A 1 431 ? 18.175 14.024 -22.191 1.00 95.75 431 GLU A N 1
ATOM 3484 C CA . GLU A 1 431 ? 18.951 13.364 -23.247 1.00 95.75 431 GLU A CA 1
ATOM 3485 C C . GLU A 1 431 ? 19.417 11.963 -22.843 1.00 95.75 431 GLU A C 1
ATOM 3487 O O . GLU A 1 431 ? 19.244 11.017 -23.617 1.00 95.75 431 GLU A O 1
ATOM 3492 N N . CYS A 1 432 ? 19.958 11.807 -21.631 1.00 95.50 432 CYS A N 1
ATOM 3493 C CA . CYS A 1 432 ? 20.370 10.505 -21.112 1.00 95.50 432 CYS A CA 1
ATOM 3494 C C . CYS A 1 432 ? 19.180 9.549 -21.007 1.00 95.50 432 CYS A C 1
ATOM 3496 O O . CYS A 1 432 ? 19.264 8.420 -21.484 1.00 95.50 432 CYS A O 1
ATOM 3498 N N . LEU A 1 433 ? 18.044 10.008 -20.475 1.00 96.12 433 LEU A N 1
ATOM 3499 C CA . LEU A 1 433 ? 16.830 9.197 -20.418 1.00 96.12 433 LEU A CA 1
ATOM 3500 C C . LEU A 1 433 ? 16.350 8.779 -21.812 1.00 96.12 433 LEU A C 1
ATOM 3502 O O . LEU A 1 433 ? 16.044 7.610 -22.025 1.00 96.12 433 LEU A O 1
ATOM 3506 N N . LYS A 1 434 ? 16.313 9.703 -22.781 1.00 95.56 434 LYS A N 1
ATOM 3507 C CA . LYS A 1 434 ? 15.927 9.384 -24.166 1.00 95.56 434 LYS A CA 1
ATOM 3508 C C . LYS A 1 434 ? 16.832 8.319 -24.770 1.00 95.56 434 LYS A C 1
ATOM 3510 O O . LYS A 1 434 ? 16.335 7.418 -25.441 1.00 95.56 434 LYS A O 1
ATOM 3515 N N . LYS A 1 435 ? 18.142 8.411 -24.532 1.00 94.50 435 LYS A N 1
ATOM 3516 C CA . LYS A 1 435 ? 19.108 7.403 -24.975 1.00 94.50 435 LYS A CA 1
ATOM 3517 C C . LYS A 1 435 ? 18.815 6.043 -24.332 1.00 94.50 435 LYS A C 1
ATOM 3519 O O . LYS A 1 435 ? 18.650 5.074 -25.062 1.00 94.50 435 LYS A O 1
ATOM 3524 N N . LEU A 1 436 ? 18.680 5.989 -23.007 1.00 94.56 436 LEU A N 1
ATOM 3525 C CA . LEU A 1 436 ? 18.453 4.745 -22.261 1.00 94.56 436 LEU A CA 1
ATOM 3526 C C . LEU A 1 436 ? 17.132 4.065 -22.637 1.00 94.56 436 LEU A C 1
ATOM 3528 O O . LEU A 1 436 ? 17.103 2.863 -22.889 1.00 94.56 436 LEU A O 1
ATOM 3532 N N . PHE A 1 437 ? 16.036 4.823 -22.734 1.00 92.69 437 PHE A N 1
ATOM 3533 C CA . PHE A 1 437 ? 14.748 4.265 -23.155 1.00 92.69 437 PHE A CA 1
ATOM 3534 C C . PHE A 1 437 ? 14.793 3.787 -24.603 1.00 92.69 437 PHE A C 1
ATOM 3536 O O . PHE A 1 437 ? 14.314 2.691 -24.880 1.00 92.69 437 PHE A O 1
ATOM 3543 N N . LYS A 1 438 ? 15.449 4.528 -25.504 1.00 90.44 438 LYS A N 1
ATOM 3544 C CA . LYS A 1 438 ? 15.659 4.068 -26.880 1.00 90.44 438 LYS A CA 1
ATOM 3545 C C . LYS A 1 438 ? 16.479 2.778 -26.926 1.00 90.44 438 LYS A C 1
ATOM 3547 O O . LYS A 1 438 ? 16.146 1.897 -27.702 1.00 90.44 438 LYS A O 1
ATOM 3552 N N . GLU A 1 439 ? 17.517 2.632 -26.109 1.00 89.12 439 GLU A N 1
ATOM 3553 C CA . GLU A 1 439 ? 18.300 1.388 -26.018 1.00 89.12 439 GLU A CA 1
ATOM 3554 C C . GLU A 1 439 ? 17.464 0.214 -25.492 1.00 89.12 439 GLU A C 1
ATOM 3556 O O . GLU A 1 439 ? 17.600 -0.911 -25.975 1.00 89.12 439 GLU A O 1
ATOM 3561 N N . CYS A 1 440 ? 16.559 0.470 -24.546 1.00 87.19 440 CYS A N 1
ATOM 3562 C CA . CYS A 1 440 ? 15.637 -0.540 -24.033 1.00 87.19 440 CYS A CA 1
ATOM 3563 C C . CYS A 1 440 ? 14.559 -0.932 -25.062 1.00 87.19 440 CYS A C 1
ATOM 3565 O O . CYS A 1 440 ? 14.183 -2.101 -25.124 1.00 87.19 440 CYS A O 1
ATOM 3567 N N . GLU A 1 441 ? 14.083 0.021 -25.869 1.00 83.75 441 GLU A N 1
ATOM 3568 C CA . GLU A 1 441 ? 13.023 -0.167 -26.871 1.00 83.75 441 GLU A CA 1
ATOM 3569 C C . 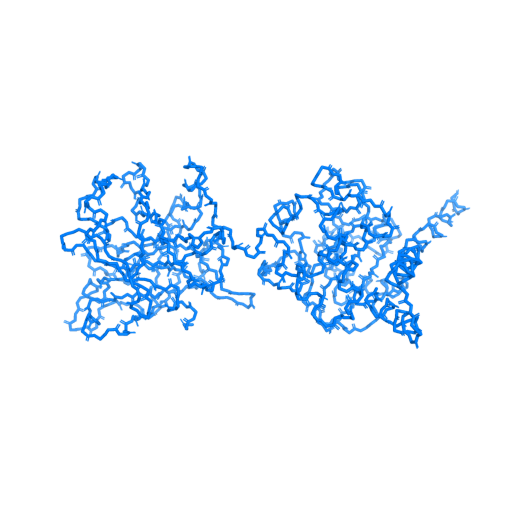GLU A 1 441 ? 13.544 -0.723 -28.212 1.00 83.75 441 GLU A C 1
ATOM 3571 O O . GLU A 1 441 ? 12.923 -1.606 -28.793 1.00 83.75 441 GLU A O 1
ATOM 3576 N N . TYR A 1 442 ? 14.699 -0.265 -28.706 1.00 66.62 442 TYR A N 1
ATOM 3577 C CA . TYR A 1 442 ? 15.210 -0.569 -30.056 1.00 66.62 442 TYR A CA 1
ATOM 3578 C C . TYR A 1 442 ? 15.586 -2.045 -30.264 1.00 66.62 442 TYR A C 1
ATOM 3580 O O . TYR A 1 442 ? 15.539 -2.554 -31.384 1.00 66.62 442 TYR A O 1
ATOM 3588 N N . VAL A 1 443 ? 15.915 -2.765 -29.188 1.00 56.28 443 VAL A N 1
ATOM 3589 C CA . VAL A 1 443 ? 16.167 -4.217 -29.241 1.00 56.28 443 VAL A CA 1
ATOM 3590 C C . VAL A 1 443 ? 14.908 -4.989 -29.665 1.00 56.28 443 VAL A C 1
ATOM 3592 O O . VAL A 1 443 ? 15.016 -6.057 -30.257 1.00 56.28 443 VAL A O 1
ATOM 3595 N N . ILE A 1 444 ? 13.720 -4.424 -29.439 1.00 54.06 444 ILE A N 1
ATOM 3596 C CA . ILE A 1 444 ? 12.433 -5.048 -29.759 1.00 54.06 444 ILE A CA 1
ATOM 3597 C C . ILE A 1 444 ? 12.105 -4.899 -31.259 1.00 54.06 444 ILE A C 1
ATOM 3599 O O . ILE A 1 444 ? 11.646 -5.846 -31.897 1.00 54.06 444 ILE A O 1
ATOM 3603 N N . GLU A 1 445 ? 12.403 -3.744 -31.863 1.00 46.94 445 GLU A N 1
ATOM 3604 C CA . GLU A 1 445 ? 12.109 -3.464 -33.281 1.00 46.94 445 GLU A CA 1
ATOM 3605 C C . GLU A 1 445 ? 13.101 -4.142 -34.246 1.00 46.94 445 GLU A C 1
ATOM 3607 O O . GLU A 1 445 ? 12.708 -4.631 -35.308 1.00 46.94 445 GLU A O 1
ATOM 3612 N N . GLY A 1 446 ? 14.385 -4.227 -33.873 1.00 47.25 446 GLY A N 1
ATOM 3613 C CA . GLY A 1 446 ? 15.430 -4.836 -34.708 1.00 47.25 446 GLY A CA 1
ATOM 3614 C C . GLY A 1 446 ? 15.329 -6.361 -34.858 1.00 47.25 446 GLY A C 1
ATOM 3615 O O . GLY A 1 446 ? 15.852 -6.918 -35.827 1.00 47.25 446 GLY A O 1
ATOM 3616 N N . GLU A 1 447 ? 14.657 -7.041 -33.927 1.00 44.88 447 GLU A N 1
ATOM 3617 C CA . GLU A 1 447 ? 14.401 -8.487 -33.985 1.00 44.88 447 GLU A CA 1
ATOM 3618 C C . GLU A 1 447 ? 13.045 -8.815 -34.627 1.00 44.88 447 GLU A C 1
ATOM 3620 O O . GLU A 1 447 ? 12.960 -9.787 -35.379 1.00 44.88 447 GLU A O 1
ATOM 3625 N N . ALA A 1 448 ? 12.015 -7.979 -34.436 1.00 43.03 448 ALA A N 1
ATOM 3626 C CA . ALA A 1 448 ? 10.731 -8.119 -35.129 1.00 43.03 448 ALA A CA 1
ATOM 3627 C C . ALA A 1 448 ? 10.882 -8.007 -36.660 1.00 43.03 448 ALA A C 1
ATOM 3629 O O . ALA A 1 448 ? 10.307 -8.805 -37.399 1.00 43.03 448 ALA A O 1
ATOM 3630 N N . ALA A 1 449 ? 11.739 -7.094 -37.134 1.00 36.38 449 ALA A N 1
ATOM 3631 C CA . ALA A 1 449 ? 12.027 -6.920 -38.558 1.00 36.38 449 ALA A CA 1
ATOM 3632 C C . ALA A 1 449 ? 12.778 -8.107 -39.198 1.00 36.38 449 ALA A C 1
ATOM 3634 O O . ALA A 1 449 ? 12.710 -8.283 -40.410 1.00 36.38 449 ALA A O 1
ATOM 3635 N N . LYS A 1 450 ? 13.482 -8.943 -38.420 1.00 40.09 450 LYS A N 1
ATOM 3636 C CA . LYS A 1 450 ? 14.131 -10.159 -38.951 1.00 40.09 450 LYS A CA 1
ATOM 3637 C C . LYS A 1 450 ? 13.140 -11.307 -39.149 1.00 40.09 450 LYS A C 1
ATOM 3639 O O . LYS A 1 450 ? 13.280 -12.068 -40.095 1.00 40.09 450 LYS A O 1
ATOM 3644 N N . VAL A 1 451 ? 12.106 -11.391 -38.312 1.00 42.62 451 VAL A N 1
ATOM 3645 C CA . VAL A 1 451 ? 11.074 -12.441 -38.398 1.00 42.62 451 VAL A CA 1
ATOM 3646 C C . VAL A 1 451 ? 10.131 -12.237 -39.596 1.00 42.62 451 VAL A C 1
ATOM 3648 O O . VAL A 1 451 ? 9.562 -13.207 -40.090 1.00 42.62 451 VAL A O 1
ATOM 3651 N N . GLU A 1 452 ? 9.975 -11.007 -40.097 1.00 37.62 452 GLU A N 1
ATOM 3652 C CA . GLU A 1 452 ? 9.199 -10.730 -41.321 1.00 37.62 452 GLU A CA 1
ATOM 3653 C C . GLU A 1 452 ? 9.977 -10.953 -42.626 1.00 37.62 452 GLU A C 1
ATOM 3655 O O . GLU A 1 452 ? 9.355 -11.057 -43.677 1.00 37.62 452 GLU A O 1
ATOM 3660 N N . VAL A 1 453 ? 11.310 -11.052 -42.583 1.00 42.00 453 VAL A N 1
ATOM 3661 C CA . VAL A 1 453 ? 12.143 -11.325 -43.773 1.00 42.00 453 VAL A CA 1
ATOM 3662 C C . VAL A 1 453 ? 12.373 -12.832 -43.977 1.00 42.00 453 VAL A C 1
ATOM 3664 O O . VAL A 1 453 ? 12.654 -13.257 -45.094 1.00 42.00 453 VAL A O 1
ATOM 3667 N N . ASP A 1 454 ? 12.187 -13.637 -42.925 1.00 38.00 454 ASP A N 1
ATOM 3668 C CA . ASP A 1 454 ? 12.286 -15.107 -42.949 1.00 38.00 454 ASP A CA 1
ATOM 3669 C C . ASP A 1 454 ? 10.912 -15.820 -43.057 1.00 38.00 454 ASP A C 1
ATOM 3671 O O . ASP A 1 454 ? 10.818 -17.037 -42.867 1.00 38.00 454 ASP A O 1
ATOM 3675 N N . LYS A 1 455 ? 9.840 -15.082 -43.380 1.00 37.78 455 LYS A N 1
ATOM 3676 C CA . LYS A 1 455 ? 8.538 -15.609 -43.833 1.00 37.78 455 LYS A CA 1
ATOM 3677 C C . LYS A 1 455 ? 8.332 -15.295 -45.307 1.00 37.78 455 LYS A C 1
ATOM 3679 O O . LYS A 1 455 ? 7.719 -16.148 -45.990 1.00 37.78 455 LYS A O 1
#

Foldseek 3Di:
DVQQLQQKKWKDAPDRQTAIWGWAAQAPVQQKIKTKFFQSSHDVPLQDFDDDPVRQVRMWMAHLVRDTWAWDDKGDDNDSVRGMIITITHDPDDGDHAAADADDFFFKKKWWWDAPVCVVPSNDIDMWIWGFHDQDPSFKTKTQTPVWACDPPVDFNCNSCHHQGNIFMWGDDPQGIHGQFGWHAQDDPGNHGVMTMTTGLVVVQVVCVVVVHRGSDTHQQVACVVLLCVLPVPPDPLVNVLLVVLCVPAEEADTNVLLCVLQPLPQAFQSPPPHDSPPSQSSNQVSLQSSLQCQQVVHRDYSVCVLAVEPSDPPRPALEYEHEYQAQEPLVRLCRCCLRPLVPHAALREYEYEYPNYDDDQWDDQVSSLVSNVVCQVVVVVVVARCVDPVSVRHYTYHYVVVLVVQLCVQLVVVVVDPDDSVVSSVSSNVSSNVVVCVSNVVRVVVVVVVVVVD

Radius of gyration: 26.45 Å; chains: 1; bounding box: 62×55×84 Å

Organism: Siminovitchia terrae (NCBI:txid1914933)

InterPro domains:
  IPR009003 Peptidase S1, PA clan [SSF50494] (11-209)
  IPR046916 ABC-three component systems, C-terminal domain 4 [PF20280] (199-407)

Secondary structure (DSSP, 8-state):
-HHHHHHEEEEE-STT-EEEEEEE----GGGEEEEEE-GGGT-S-TT-----HHHHHH-EEEETT-PEEEEEEEE--S-SS---EEEEEE-S------EE----TT-EEEEEE--GGGTTSTT--EEEEEEEEEEETTTEEEEEETTS-S--SSS-TTTTTTT-TT-EEEEE-SS-EEEEEEEEEESSTT-TTSEEEEEEHHHHHHHHHHTTPPPS--GGGT-SHHHHHHHHHTS-HHHHHHHHHHHHHHEES--HHHHHHHHGGGGEESTT----TT-HHHHHHHHHHHHHHHHHHT--EETTTGGGTS--STT----EEEEEE--SBHHHHHHHHHHHHTTT--TT-EEEEE-SS-BS-SS--HHHHHHHHGGGHHHHHTTT--TTSTTT----EEEEHHHHHHHHHHHHHHHHTS---HHHHHHHHHHHHHHHHHHHHHHHHHHHHHHTT--

pLDDT: mean 87.34, std 12.32, range [36.38, 98.19]

Sequence (455 aa):
MEIFRELAVKIQGLGKAKGSGCIYEFDNKEGTKYVLTAQHCLTNEPTKRNFTREEIDFIKIFDHENNELNIDSINIPADCDLDFAVIEVKTSKIYKNINILSPVSSMSCTFFGFPRYLEFDQNSGDPMTGNIIELTDTCYMTIQNEHGHLDDGENDAKDNTVGFSGSGIYHINATGSYLIGILVRLRGSKGIHGRLQGINISIINKFLKEQNLCELIPFELSQFDMYLDEIIDEQHDKVKAIIKKNFRDKVIDINPVFISEKLREKLFIPYEFNGNLLNVKLWEGWLRLILYICLYKNIKLEASNINEHLFLGEHSTSNKRFYYSEAKRMATFVSDLYAGAYKDIKANDLVFVNSENIKGPKVPNQDVIHSIVLQIDDVMYDHGIDISTDKEYKKIRVVHLDYILEELETELIKFMACDRSTGEIEQKFIECLKKLFKECEYVIEGEAAKVEVDK